Protein AF-A9EAJ4-F1 (afdb_monomer)

pLDDT: mean 83.27, std 15.9, range [26.34, 96.62]

Radius of gyration: 47.42 Å; Cα contacts (8 Å, |Δi|>4): 994; chains: 1; bounding box: 103×58×172 Å

InterPro domains:
  IPR006143 RND efflux pump, membrane fusion protein [TIGR01730] (198-390)
  IPR021782 Domain of unknown function DUF3347 [PF11827] (434-517)
  IPR045800 Heavy metal binding domain [PF19335] (43-69)
  IPR051909 Membrane Fusion Protein Cation Efflux System [PTHR30097] (15-399)
  IPR058649 CzcB-like, C-terminal circularly permuted SH3-like domain [PF25975] (328-390)
  IPR058790 CusB-like, barrel-sandwich hybrid domain [PF25919] (125-239)
  IPR058791 CusB-like, three alpha-helical bundle domain [PF25869] (157-206)
  IPR058792 CusB-like, beta-barrel domain [PF25954] (244-319)

Nearest PDB structures (foldseek):
  4kkt-assembly1_A  TM=5.966E-01  e=2.826E-16  Borreliella burgdorferi B31
  4kkt-assembly4_D  TM=5.823E-01  e=3.907E-16  Borreliella burgdorferi B31
  4kku-assembly3_C  TM=6.135E-01  e=1.427E-15  Borreliella burgdorferi B31
  4kku-assembly4_D  TM=5.803E-01  e=4.352E-16  Borreliella burgdorferi B31
  4kkt-assembly2_B  TM=5.975E-01  e=2.199E-15  Borreliella burgdorferi B31

Structure (mmCIF, N/CA/C/O backbone):
data_AF-A9EAJ4-F1
#
_entry.id   AF-A9EAJ4-F1
#
loop_
_atom_site.group_PDB
_atom_site.id
_atom_site.type_symbol
_atom_site.label_atom_id
_atom_site.label_alt_id
_atom_site.label_comp_id
_atom_site.label_asym_id
_atom_site.label_entity_id
_atom_site.label_seq_id
_atom_site.pdbx_PDB_ins_code
_atom_site.Cartn_x
_atom_site.Cartn_y
_atom_site.Cartn_z
_atom_site.occupancy
_atom_site.B_iso_or_equiv
_atom_site.auth_seq_id
_atom_site.auth_comp_id
_atom_site.auth_asym_id
_atom_site.auth_atom_id
_atom_site.pdbx_PDB_model_num
ATOM 1 N N . MET A 1 1 ? -10.648 11.991 -107.972 1.00 57.94 1 MET A N 1
ATOM 2 C CA . MET A 1 1 ? -9.346 12.699 -107.896 1.00 57.94 1 MET A CA 1
ATOM 3 C C . MET A 1 1 ? -9.206 13.709 -106.736 1.00 57.94 1 MET A C 1
ATOM 5 O O . MET A 1 1 ? -8.223 14.428 -106.715 1.00 57.94 1 MET A O 1
ATOM 9 N N . LYS A 1 2 ? -10.104 13.758 -105.727 1.00 60.78 2 LYS A N 1
ATOM 10 C CA . LYS A 1 2 ? -9.972 14.675 -104.562 1.00 60.78 2 LYS A CA 1
ATOM 11 C C . LYS A 1 2 ? -9.548 14.018 -103.230 1.00 60.78 2 LYS A C 1
ATOM 13 O O . LYS A 1 2 ? -9.149 14.735 -102.327 1.00 60.78 2 LYS A O 1
ATOM 18 N N . LYS A 1 3 ? -9.574 12.680 -103.100 1.00 64.62 3 LYS A N 1
ATOM 19 C CA . LYS A 1 3 ? -9.114 11.981 -101.876 1.00 64.62 3 LYS A CA 1
ATOM 20 C C . LYS A 1 3 ? -7.595 11.750 -101.843 1.00 64.62 3 LYS A C 1
ATOM 22 O O . LYS A 1 3 ? -6.987 11.914 -100.798 1.00 64.62 3 LYS A O 1
ATOM 27 N N . TYR A 1 4 ? -6.965 11.475 -102.988 1.00 75.19 4 TYR A N 1
ATOM 28 C CA . TYR A 1 4 ? -5.511 11.259 -103.074 1.00 75.19 4 TYR A CA 1
ATOM 29 C C . TYR A 1 4 ? -4.677 12.533 -102.855 1.00 75.19 4 TYR A C 1
ATOM 31 O O . TYR A 1 4 ? -3.568 12.450 -102.345 1.00 75.19 4 TYR A O 1
ATOM 39 N N . LEU A 1 5 ? -5.231 13.715 -103.152 1.00 76.06 5 LEU A N 1
ATOM 40 C CA . LEU A 1 5 ? -4.553 14.997 -102.929 1.00 76.06 5 LEU A CA 1
ATOM 41 C C . LEU A 1 5 ? -4.329 15.284 -101.431 1.00 76.06 5 LEU A C 1
ATOM 43 O O . LEU A 1 5 ? -3.293 15.816 -101.053 1.00 76.06 5 LEU A O 1
ATOM 47 N N . ILE A 1 6 ? -5.268 14.872 -100.571 1.00 76.31 6 ILE A N 1
ATOM 48 C CA . ILE A 1 6 ? -5.180 15.058 -99.113 1.00 76.31 6 ILE A CA 1
ATOM 49 C C . ILE A 1 6 ? -4.096 14.152 -98.511 1.00 76.31 6 ILE A C 1
ATOM 51 O O . ILE A 1 6 ? -3.328 14.598 -97.662 1.00 76.31 6 ILE A O 1
ATOM 55 N N . TYR A 1 7 ? -3.972 12.912 -98.994 1.00 78.06 7 TYR A N 1
ATOM 56 C CA . TYR A 1 7 ? -2.910 11.999 -98.555 1.00 78.06 7 TYR A CA 1
ATOM 57 C C . TYR A 1 7 ? -1.515 12.459 -99.001 1.00 78.06 7 TYR A C 1
ATOM 59 O O . TYR A 1 7 ? -0.561 12.313 -98.245 1.00 78.06 7 TYR A O 1
ATOM 67 N N . ILE A 1 8 ? -1.396 13.076 -100.181 1.00 80.44 8 ILE A N 1
ATOM 68 C CA . ILE A 1 8 ? -0.125 13.636 -100.671 1.00 80.44 8 ILE A CA 1
ATOM 69 C C . ILE A 1 8 ? 0.295 14.863 -99.847 1.00 80.44 8 ILE A C 1
ATOM 71 O O . ILE A 1 8 ? 1.472 15.005 -99.525 1.00 80.44 8 ILE A O 1
ATOM 75 N N . ILE A 1 9 ? -0.653 15.713 -99.441 1.00 81.25 9 ILE A N 1
ATOM 76 C CA . ILE A 1 9 ? -0.373 16.873 -98.578 1.00 81.25 9 ILE A CA 1
ATOM 77 C C . ILE A 1 9 ? 0.042 16.428 -97.166 1.00 81.25 9 ILE A C 1
ATOM 79 O O . ILE A 1 9 ? 0.990 16.980 -96.615 1.00 81.25 9 ILE A O 1
ATOM 83 N N . LEU A 1 10 ? -0.599 15.397 -96.601 1.00 78.62 10 LEU A N 1
ATOM 84 C CA . LEU A 1 10 ? -0.207 14.819 -95.306 1.00 78.62 10 LEU A CA 1
ATOM 85 C C . LEU A 1 10 ? 1.182 14.165 -95.349 1.00 78.62 10 LEU A C 1
ATOM 87 O O . LEU A 1 10 ? 1.953 14.299 -94.401 1.00 78.62 10 LEU A O 1
ATOM 91 N N . LEU A 1 11 ? 1.527 13.508 -96.458 1.00 79.31 11 LEU A N 1
ATOM 92 C CA . LEU A 1 11 ? 2.839 12.889 -96.650 1.00 79.31 11 LEU A CA 1
ATOM 93 C C . LEU A 1 11 ? 3.945 13.942 -96.839 1.00 79.31 11 LEU A C 1
ATOM 95 O O . LEU A 1 11 ? 5.020 13.815 -96.258 1.00 79.31 11 LEU A O 1
ATOM 99 N N . LEU A 1 12 ? 3.665 15.028 -97.567 1.00 79.44 12 LEU A N 1
ATOM 100 C CA . LEU A 1 12 ? 4.583 16.166 -97.695 1.00 79.44 12 LEU A CA 1
ATOM 101 C C . LEU A 1 12 ? 4.769 16.912 -96.366 1.00 79.44 12 LEU A C 1
ATOM 103 O O . LEU A 1 12 ? 5.897 17.260 -96.027 1.00 79.44 12 LEU A O 1
ATOM 107 N N . ALA A 1 13 ? 3.708 17.093 -95.574 1.00 77.69 13 ALA A N 1
ATOM 108 C CA . ALA A 1 13 ? 3.809 17.681 -94.238 1.00 77.69 13 ALA A CA 1
ATOM 109 C C . ALA A 1 13 ? 4.646 16.805 -93.284 1.00 77.69 13 ALA A C 1
ATOM 111 O O . ALA A 1 13 ? 5.478 17.327 -92.546 1.00 77.69 13 ALA A O 1
ATOM 112 N N . GLY A 1 14 ? 4.502 15.475 -93.355 1.00 74.81 14 GLY A N 1
ATOM 113 C CA . GLY A 1 14 ? 5.315 14.531 -92.579 1.00 74.81 14 GLY A CA 1
ATOM 114 C C . GLY A 1 14 ? 6.808 14.568 -92.930 1.00 74.81 14 GLY A C 1
ATOM 115 O O . GLY A 1 14 ? 7.648 14.522 -92.035 1.00 74.81 14 GLY A O 1
ATOM 116 N N . ILE A 1 15 ? 7.158 14.730 -94.211 1.00 75.62 15 ILE A N 1
ATOM 117 C CA . ILE A 1 15 ? 8.559 14.845 -94.661 1.00 75.62 15 ILE A CA 1
ATOM 118 C C . ILE A 1 15 ? 9.182 16.183 -94.229 1.00 75.62 15 ILE A C 1
ATOM 120 O O . ILE A 1 15 ? 10.358 16.225 -93.868 1.00 75.62 15 ILE A O 1
ATOM 124 N N . VAL A 1 16 ? 8.406 17.272 -94.228 1.00 73.88 16 VAL A N 1
ATOM 125 C CA . VAL A 1 16 ? 8.874 18.597 -93.779 1.00 73.88 16 VAL A CA 1
ATOM 126 C C . VAL A 1 16 ? 9.116 18.613 -92.265 1.00 73.88 16 VAL A C 1
ATOM 128 O O . VAL A 1 16 ? 10.136 19.133 -91.821 1.00 73.88 16 VAL A O 1
ATOM 131 N N . ILE A 1 17 ? 8.239 17.980 -91.479 1.00 68.88 17 ILE A N 1
ATOM 132 C CA . ILE A 1 17 ? 8.400 17.857 -90.020 1.00 68.88 17 ILE A CA 1
ATOM 133 C C . ILE A 1 17 ? 9.550 16.893 -89.676 1.00 68.88 17 ILE A C 1
ATOM 135 O O . ILE A 1 17 ? 10.351 17.186 -88.791 1.00 68.88 17 ILE A O 1
ATOM 139 N N . GLY A 1 18 ? 9.708 15.796 -90.426 1.00 62.38 18 GLY A N 1
ATOM 140 C CA . GLY A 1 18 ? 10.820 14.854 -90.259 1.00 62.38 18 GLY A CA 1
ATOM 141 C C . GLY A 1 18 ? 12.196 15.458 -90.569 1.00 62.38 18 GLY A C 1
ATOM 142 O O . GLY A 1 18 ? 13.162 15.162 -89.871 1.00 62.38 18 GLY A O 1
ATOM 143 N N . LYS A 1 19 ? 12.295 16.362 -91.557 1.00 61.25 19 LYS A N 1
ATOM 144 C CA . LYS A 1 19 ? 13.549 17.072 -91.873 1.00 61.25 19 LYS A CA 1
ATOM 145 C C . LYS A 1 19 ? 13.944 18.136 -90.844 1.00 61.25 19 LYS A C 1
ATOM 147 O O . LYS A 1 19 ? 15.127 18.441 -90.748 1.00 61.25 19 LYS A O 1
ATOM 152 N N . PHE A 1 20 ? 12.996 18.682 -90.081 1.00 54.62 20 PHE A N 1
ATOM 153 C CA . PHE A 1 20 ? 13.291 19.673 -89.037 1.00 54.62 20 PHE A CA 1
ATOM 154 C C . PHE A 1 20 ? 13.638 19.035 -87.679 1.00 54.62 20 PHE A C 1
ATOM 156 O O . PHE A 1 20 ? 14.274 19.682 -86.855 1.00 54.62 20 PHE A O 1
ATOM 163 N N . ALA A 1 21 ? 13.269 17.766 -87.456 1.00 52.09 21 ALA A N 1
ATOM 164 C CA . ALA A 1 21 ? 13.531 17.038 -86.209 1.00 52.09 21 ALA A CA 1
ATOM 165 C C . ALA A 1 21 ? 14.827 16.192 -86.210 1.00 52.09 21 ALA A C 1
ATOM 167 O O . ALA A 1 21 ? 15.233 15.727 -85.150 1.00 52.09 21 ALA A O 1
ATOM 168 N N . LEU A 1 22 ? 15.487 15.999 -87.363 1.00 47.53 22 LEU A N 1
ATOM 169 C CA . LEU A 1 22 ? 16.715 15.188 -87.509 1.00 47.53 22 LEU A CA 1
ATOM 170 C C . LEU A 1 22 ? 17.931 15.964 -88.068 1.00 47.53 22 LEU A C 1
ATOM 172 O O . LEU A 1 22 ? 18.829 15.382 -88.667 1.00 47.53 22 LEU A O 1
ATOM 176 N N . SER A 1 23 ? 17.989 17.284 -87.877 1.00 40.88 23 SER A N 1
ATOM 177 C CA . SER A 1 23 ? 19.142 18.107 -88.277 1.00 40.88 23 SER A CA 1
ATOM 178 C C . SER A 1 23 ? 19.932 18.558 -87.049 1.00 40.88 23 SER A C 1
ATOM 180 O O . SER A 1 23 ? 19.718 19.658 -86.540 1.00 40.88 23 SER A O 1
ATOM 182 N N . GLY A 1 24 ? 20.851 17.710 -86.589 1.00 38.75 24 GLY A N 1
ATOM 183 C CA . GLY A 1 24 ? 21.743 18.022 -85.475 1.00 38.75 24 GLY A CA 1
ATOM 184 C C . GLY A 1 24 ? 22.927 17.066 -85.318 1.00 38.75 24 GLY A C 1
ATOM 185 O O . GLY A 1 24 ? 23.320 16.811 -84.190 1.00 38.75 24 GLY A O 1
ATOM 186 N N . GLU A 1 25 ? 23.488 16.538 -86.409 1.00 35.31 25 GLU A N 1
ATOM 187 C CA . GLU A 1 25 ? 24.826 15.929 -86.400 1.00 35.31 25 GLU A CA 1
ATOM 188 C C . GLU A 1 25 ? 25.746 16.760 -87.295 1.00 35.31 25 GLU A C 1
ATOM 190 O O . GLU A 1 25 ? 25.602 16.791 -88.518 1.00 35.31 25 GLU A O 1
ATOM 195 N N . THR A 1 26 ? 26.690 17.453 -86.662 1.00 32.06 26 THR A N 1
ATOM 196 C CA . THR A 1 26 ? 27.827 18.085 -87.328 1.00 32.06 26 THR A CA 1
ATOM 197 C C . THR A 1 26 ? 29.051 17.231 -87.029 1.00 32.06 26 THR A C 1
ATOM 199 O O . THR A 1 26 ? 29.550 17.225 -85.907 1.00 32.06 26 THR A O 1
ATOM 202 N N . THR A 1 27 ? 29.553 16.518 -88.033 1.00 33.59 27 THR A N 1
ATOM 203 C CA . THR A 1 27 ? 30.935 16.029 -88.071 1.00 33.59 27 THR A CA 1
ATOM 204 C C . THR A 1 27 ? 31.889 17.223 -88.107 1.00 33.59 27 THR A C 1
ATOM 206 O O . THR A 1 27 ? 31.855 18.001 -89.061 1.00 33.59 27 THR A O 1
ATOM 209 N N . GLN A 1 28 ? 32.762 17.346 -87.106 1.00 30.44 28 GLN A N 1
ATOM 210 C CA . GLN A 1 28 ? 34.009 18.099 -87.217 1.00 30.44 28 GLN A CA 1
ATOM 211 C C . GLN A 1 28 ? 35.198 17.188 -86.914 1.00 30.44 28 GLN A C 1
ATOM 213 O O . GLN A 1 28 ? 35.229 16.475 -85.914 1.00 30.44 28 GLN A O 1
ATOM 218 N N . GLU A 1 29 ? 36.146 17.232 -87.846 1.00 27.81 29 GLU A N 1
ATOM 219 C CA . GLU A 1 29 ? 37.475 16.642 -87.803 1.00 27.81 29 GLU A CA 1
ATOM 220 C C . GLU A 1 29 ? 38.282 17.104 -86.584 1.00 27.81 29 GLU A C 1
ATOM 222 O O . GLU A 1 29 ? 38.154 18.226 -86.093 1.00 27.81 29 GLU A O 1
ATOM 227 N N . HIS A 1 30 ? 39.170 16.219 -86.140 1.00 30.27 30 HIS A N 1
ATOM 228 C CA . HIS A 1 30 ? 40.143 16.448 -85.085 1.00 30.27 30 HIS A CA 1
ATOM 229 C C . HIS A 1 30 ? 41.085 17.622 -85.406 1.00 30.27 30 HIS A C 1
ATOM 231 O O . HIS A 1 30 ? 41.897 17.542 -86.326 1.00 30.27 30 HIS A O 1
ATOM 237 N N . SER A 1 31 ? 41.071 18.661 -84.568 1.00 26.61 31 SER A N 1
ATOM 238 C CA . SER A 1 31 ? 42.211 19.564 -84.386 1.00 26.61 31 SER A CA 1
ATOM 239 C C . SER A 1 31 ? 42.681 19.489 -82.936 1.00 26.61 31 SER A C 1
ATOM 241 O O . SER A 1 31 ? 41.939 19.830 -82.016 1.00 26.61 31 SER A O 1
ATOM 243 N N . HIS A 1 32 ? 43.913 19.028 -82.731 1.00 35.12 32 HIS A N 1
ATOM 244 C CA . HIS A 1 32 ? 44.568 19.042 -81.430 1.00 35.12 32 HIS A CA 1
ATOM 245 C C . HIS A 1 32 ? 44.920 20.476 -81.031 1.00 35.12 32 HIS A C 1
ATOM 247 O O . HIS A 1 32 ? 45.858 21.049 -81.582 1.00 35.12 32 HIS A O 1
ATOM 253 N N . THR A 1 33 ? 44.249 21.003 -80.011 1.00 26.34 33 THR A N 1
ATOM 254 C CA . THR A 1 33 ? 44.811 22.087 -79.202 1.00 26.34 33 THR A CA 1
ATOM 255 C C . THR A 1 33 ? 44.382 21.881 -77.759 1.00 26.34 33 THR A C 1
ATOM 257 O O . THR A 1 33 ? 43.209 21.990 -77.414 1.00 26.34 33 THR A O 1
ATOM 260 N N . ALA A 1 34 ? 45.347 21.494 -76.932 1.00 31.78 34 ALA A N 1
ATOM 261 C CA . ALA A 1 34 ? 45.180 21.349 -75.501 1.00 31.78 34 ALA A CA 1
ATOM 262 C C . ALA A 1 34 ? 45.077 22.731 -74.849 1.00 31.78 34 ALA A C 1
ATOM 264 O O . ALA A 1 34 ? 45.957 23.556 -75.067 1.00 31.78 34 ALA A O 1
ATOM 265 N N . GLU A 1 35 ? 44.067 22.930 -74.003 1.00 27.66 35 GLU A N 1
ATOM 266 C CA . GLU A 1 35 ? 44.187 23.753 -72.799 1.00 27.66 35 GLU A CA 1
ATOM 267 C C . GLU A 1 35 ? 43.166 23.291 -71.737 1.00 27.66 35 GLU A C 1
ATOM 269 O O . GLU A 1 35 ? 41.951 23.356 -71.886 1.00 27.66 35 GLU A O 1
ATOM 274 N N . THR A 1 36 ? 43.739 22.730 -70.676 1.00 30.36 36 THR A N 1
ATOM 275 C CA . THR A 1 36 ? 43.224 22.229 -69.395 1.00 30.36 36 THR A CA 1
ATOM 276 C C . THR A 1 36 ? 42.125 23.053 -68.713 1.00 30.36 36 THR A C 1
ATOM 278 O O . THR A 1 36 ? 42.374 24.191 -68.327 1.00 30.36 36 THR A O 1
ATOM 281 N N . THR A 1 37 ? 40.983 22.422 -68.398 1.00 32.06 37 THR A N 1
ATOM 282 C CA . THR A 1 37 ? 40.409 22.265 -67.031 1.00 32.06 37 THR A CA 1
ATOM 283 C C . THR A 1 37 ? 39.091 21.471 -67.094 1.00 32.06 37 THR A C 1
ATOM 285 O O . THR A 1 37 ? 38.001 22.035 -67.087 1.00 32.06 37 THR A O 1
ATOM 288 N N . GLU A 1 38 ? 39.167 20.138 -67.159 1.00 33.38 38 GLU A N 1
ATOM 289 C CA . GLU A 1 38 ? 37.974 19.283 -67.072 1.00 33.38 38 GLU A CA 1
ATOM 290 C C . GLU A 1 38 ? 37.608 18.985 -65.613 1.00 33.38 38 GLU A C 1
ATOM 292 O O . GLU A 1 38 ? 38.383 18.404 -64.852 1.00 33.38 38 GLU A O 1
ATOM 297 N N . LYS A 1 39 ? 36.385 19.365 -65.233 1.00 38.22 39 LYS A N 1
ATOM 298 C CA . LYS A 1 39 ? 35.689 18.814 -64.069 1.00 38.22 39 LYS A CA 1
ATOM 299 C C . LYS A 1 39 ? 35.361 17.349 -64.361 1.00 38.22 39 LYS A C 1
ATOM 301 O O . LYS A 1 39 ? 34.464 17.070 -65.154 1.00 38.22 39 LYS A O 1
ATOM 306 N N . SER A 1 40 ? 36.060 16.417 -63.722 1.00 44.91 40 SER A N 1
ATOM 307 C CA . SER A 1 40 ? 35.761 14.987 -63.821 1.00 44.91 40 SER A CA 1
ATOM 308 C C . SER A 1 40 ? 34.445 14.665 -63.099 1.00 44.91 40 SER A C 1
ATOM 310 O O . SER A 1 40 ? 34.403 14.431 -61.892 1.00 44.91 40 SER A O 1
ATOM 312 N N . THR A 1 41 ? 33.337 14.681 -63.840 1.00 59.88 41 THR A N 1
ATOM 313 C CA . THR A 1 41 ? 32.032 14.247 -63.321 1.00 59.88 41 THR A CA 1
ATOM 314 C C . THR A 1 41 ? 32.021 12.721 -63.268 1.00 59.88 41 THR A C 1
ATOM 316 O O . THR A 1 41 ? 32.084 12.068 -64.302 1.00 59.88 41 THR A O 1
ATOM 319 N N . ILE A 1 42 ? 31.978 12.150 -62.064 1.00 76.38 42 ILE A N 1
ATOM 320 C CA . ILE A 1 42 ? 31.954 10.696 -61.847 1.00 76.38 42 ILE A CA 1
ATOM 321 C C . ILE A 1 42 ? 30.505 10.201 -61.944 1.00 76.38 42 ILE A C 1
ATOM 323 O O . ILE A 1 42 ? 29.612 10.774 -61.326 1.00 76.38 42 ILE A O 1
ATOM 327 N N . TRP A 1 43 ? 30.268 9.121 -62.682 1.00 83.50 43 TRP A N 1
ATOM 328 C CA . TRP A 1 43 ? 28.963 8.496 -62.903 1.00 83.50 43 TRP A CA 1
ATOM 329 C C . TRP A 1 43 ? 28.822 7.214 -62.073 1.00 83.50 43 TRP A C 1
ATOM 331 O O . TRP A 1 43 ? 29.785 6.460 -61.927 1.00 83.50 43 TRP A O 1
ATOM 341 N N . THR A 1 44 ? 27.641 6.954 -61.502 1.00 81.06 44 THR A N 1
ATOM 342 C CA . THR A 1 44 ? 27.389 5.796 -60.624 1.00 81.06 44 THR A CA 1
ATOM 343 C C . THR A 1 44 ? 26.004 5.174 -60.826 1.00 81.06 44 THR A C 1
ATOM 345 O O . THR A 1 44 ? 25.086 5.823 -61.317 1.00 81.06 44 THR A O 1
ATOM 348 N N . CYS A 1 45 ? 25.833 3.900 -60.456 1.00 78.94 45 CYS A N 1
ATOM 349 C CA . CYS A 1 45 ? 24.562 3.176 -60.573 1.00 78.94 45 CYS A CA 1
ATOM 350 C C . CYS A 1 45 ? 23.770 3.241 -59.259 1.00 78.94 45 CYS A C 1
ATOM 352 O O . CYS A 1 45 ? 24.304 2.894 -58.205 1.00 78.94 45 CYS A O 1
ATOM 354 N N . SER A 1 46 ? 22.474 3.575 -59.310 1.00 76.81 46 SER A N 1
ATOM 355 C CA . SER A 1 46 ? 21.611 3.663 -58.115 1.00 76.81 46 SER A CA 1
ATOM 356 C C . SER A 1 46 ? 21.505 2.360 -57.312 1.00 76.81 46 SER A C 1
ATOM 358 O O . SER A 1 46 ? 21.280 2.413 -56.107 1.00 76.81 46 SER A O 1
ATOM 360 N N . MET A 1 47 ? 21.673 1.197 -57.956 1.00 74.25 47 MET A N 1
ATOM 361 C CA . MET A 1 47 ? 21.671 -0.111 -57.282 1.00 74.25 47 MET A CA 1
ATOM 362 C C . MET A 1 47 ? 23.069 -0.636 -56.937 1.00 74.25 47 MET A C 1
ATOM 364 O O . MET A 1 47 ? 23.201 -1.443 -56.021 1.00 74.25 47 MET A O 1
ATOM 368 N N . HIS A 1 48 ? 24.115 -0.158 -57.616 1.00 72.81 48 HIS A N 1
ATOM 369 C CA . HIS A 1 48 ? 25.501 -0.574 -57.385 1.00 72.81 48 HIS A CA 1
ATOM 370 C C . HIS A 1 48 ? 26.413 0.656 -57.243 1.00 72.81 48 HIS A C 1
ATOM 372 O O . HIS A 1 48 ? 27.213 0.933 -58.140 1.00 72.81 48 HIS A O 1
ATOM 378 N N . PRO A 1 49 ? 26.351 1.384 -56.108 1.00 68.06 49 PRO A N 1
ATOM 379 C CA . PRO A 1 49 ? 27.089 2.642 -55.912 1.00 68.06 49 PRO A CA 1
ATOM 380 C C . PRO A 1 49 ? 28.621 2.482 -55.899 1.00 68.06 49 PRO A C 1
ATOM 382 O O . PRO A 1 49 ? 29.367 3.460 -55.875 1.00 68.06 49 PRO A O 1
ATOM 385 N N . GLN A 1 50 ? 29.099 1.235 -55.862 1.00 67.81 50 GLN A N 1
ATOM 386 C CA . GLN A 1 50 ? 30.515 0.871 -55.931 1.00 67.81 50 GLN A CA 1
ATOM 387 C C . GLN A 1 50 ? 31.091 1.026 -57.347 1.00 67.81 50 GLN A C 1
ATOM 389 O O . GLN A 1 50 ? 32.303 1.146 -57.497 1.00 67.81 50 GLN A O 1
ATOM 394 N N . ILE A 1 51 ? 30.238 1.049 -58.377 1.00 72.88 51 ILE A N 1
ATOM 395 C CA . ILE A 1 51 ? 30.648 1.309 -59.755 1.00 72.88 51 ILE A CA 1
ATOM 396 C C . ILE A 1 51 ? 30.720 2.820 -59.953 1.00 72.88 51 ILE A C 1
ATOM 398 O O . ILE A 1 51 ? 29.707 3.516 -59.854 1.00 72.88 51 ILE A O 1
ATOM 402 N N . GLN A 1 52 ? 31.932 3.308 -60.206 1.00 79.06 52 GLN A N 1
ATOM 403 C CA . GLN A 1 52 ? 32.231 4.704 -60.496 1.00 79.06 52 GLN A CA 1
ATOM 404 C C . GLN A 1 52 ? 32.997 4.763 -61.807 1.00 79.06 52 GLN A C 1
ATOM 406 O O . GLN A 1 52 ? 34.096 4.217 -61.904 1.00 79.06 52 GLN A O 1
ATOM 411 N N . GLN A 1 53 ? 32.401 5.392 -62.812 1.00 75.75 53 GLN A N 1
ATOM 412 C CA . GLN A 1 53 ? 33.020 5.562 -64.120 1.00 75.75 53 GLN A CA 1
ATOM 413 C C . GLN A 1 53 ? 33.194 7.048 -64.439 1.00 75.75 53 GLN A C 1
ATOM 415 O O . GLN A 1 53 ? 32.408 7.872 -63.971 1.00 75.75 53 GLN A O 1
ATOM 420 N N . PRO A 1 54 ? 34.242 7.415 -65.190 1.00 77.12 54 PRO A N 1
ATOM 421 C CA . PRO A 1 54 ? 34.474 8.801 -65.589 1.00 77.12 54 PRO A CA 1
ATOM 422 C C . PRO A 1 54 ? 33.504 9.280 -66.684 1.00 77.12 54 PRO A C 1
ATOM 424 O O . PRO A 1 54 ? 33.444 10.475 -66.952 1.00 77.12 54 PRO A O 1
ATOM 427 N N . GLU A 1 55 ? 32.739 8.374 -67.297 1.00 76.06 55 GLU A N 1
ATOM 428 C CA . GLU A 1 55 ? 31.834 8.643 -68.416 1.00 76.06 55 GLU A CA 1
ATOM 429 C C . GLU A 1 55 ? 30.445 8.022 -68.197 1.00 76.06 55 GLU A C 1
ATOM 431 O O . GLU A 1 55 ? 30.273 7.117 -67.377 1.00 76.06 55 GLU A O 1
ATOM 436 N N . ALA A 1 56 ? 29.445 8.542 -68.914 1.00 78.44 56 ALA A N 1
ATOM 437 C CA . ALA A 1 56 ? 28.099 7.982 -68.929 1.00 78.44 56 ALA A CA 1
ATOM 438 C C . ALA A 1 56 ? 28.092 6.641 -69.682 1.00 78.44 56 ALA A C 1
ATOM 440 O O . ALA A 1 56 ? 28.742 6.506 -70.716 1.00 78.44 56 ALA A O 1
ATOM 441 N N . GLY A 1 57 ? 27.335 5.665 -69.188 1.00 81.94 57 GLY A N 1
ATOM 442 C CA . GLY A 1 57 ? 27.247 4.334 -69.787 1.00 81.94 57 GLY A CA 1
ATOM 443 C C . GLY A 1 57 ? 26.374 3.398 -68.962 1.00 81.94 57 GLY A C 1
ATOM 444 O O . GLY A 1 57 ? 25.747 3.834 -67.999 1.00 81.94 57 GLY A O 1
ATOM 445 N N . ASP A 1 58 ? 26.350 2.116 -69.312 1.00 83.44 58 ASP A N 1
ATOM 446 C CA . ASP A 1 58 ? 25.580 1.102 -68.590 1.00 83.44 58 ASP A CA 1
ATOM 447 C C . ASP A 1 58 ? 26.361 0.515 -67.411 1.00 83.44 58 ASP A C 1
ATOM 449 O O . ASP A 1 58 ? 27.565 0.252 -67.482 1.00 83.44 58 ASP A O 1
ATOM 453 N N . CYS A 1 59 ? 25.664 0.223 -66.313 1.00 78.19 59 CYS A N 1
ATOM 454 C CA . CYS A 1 59 ? 26.256 -0.498 -65.195 1.00 78.19 59 CYS A CA 1
ATOM 455 C C . CYS A 1 59 ? 26.660 -1.926 -65.627 1.00 78.19 59 CYS A C 1
ATOM 457 O O . CYS A 1 59 ? 25.786 -2.714 -65.983 1.00 78.19 59 CYS A O 1
ATOM 459 N N . PRO A 1 60 ? 27.932 -2.344 -65.485 1.00 78.88 60 PRO A N 1
ATOM 460 C C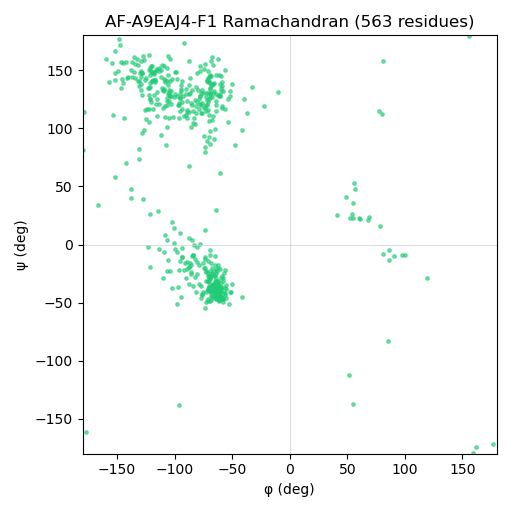A . PRO A 1 60 ? 28.395 -3.671 -65.905 1.00 78.88 60 PRO A CA 1
ATOM 461 C C . PRO A 1 60 ? 27.837 -4.827 -65.054 1.00 78.88 60 PRO A C 1
ATOM 463 O O . PRO A 1 60 ? 28.036 -5.987 -65.400 1.00 78.88 60 PRO A O 1
ATOM 466 N N . ILE A 1 61 ? 27.157 -4.529 -63.938 1.00 77.62 61 ILE A N 1
ATOM 467 C CA . ILE A 1 61 ? 26.536 -5.535 -63.062 1.00 77.62 61 ILE A CA 1
ATOM 468 C C . ILE A 1 61 ? 25.063 -5.756 -63.424 1.00 77.62 61 ILE A C 1
ATOM 470 O O . ILE A 1 61 ? 24.617 -6.898 -63.487 1.00 77.62 61 ILE A O 1
ATOM 474 N N . CYS A 1 62 ? 24.293 -4.682 -63.639 1.00 82.31 62 CYS A N 1
ATOM 475 C CA . CYS A 1 62 ? 22.839 -4.772 -63.832 1.00 82.31 62 CYS A CA 1
ATOM 476 C C . CYS A 1 62 ? 22.308 -4.186 -65.144 1.00 82.31 62 CYS A C 1
ATOM 478 O O . CYS A 1 62 ? 21.106 -4.266 -65.374 1.00 82.31 62 CYS A O 1
ATOM 480 N N . GLY A 1 63 ? 23.168 -3.611 -65.987 1.00 79.50 63 GLY A N 1
ATOM 481 C CA . GLY A 1 63 ? 22.813 -3.115 -67.319 1.00 79.50 63 GLY A CA 1
ATOM 482 C C . GLY A 1 63 ? 21.879 -1.903 -67.339 1.00 79.50 63 GLY A C 1
ATOM 483 O O . GLY A 1 63 ? 21.185 -1.710 -68.325 1.00 79.50 63 GLY A O 1
ATOM 484 N N . MET A 1 64 ? 21.801 -1.135 -66.248 1.00 81.88 64 MET A N 1
ATOM 485 C CA . MET A 1 64 ? 21.035 0.119 -66.196 1.00 81.88 64 MET A CA 1
ATOM 486 C C . MET A 1 64 ? 21.958 1.328 -66.365 1.00 81.88 64 MET A C 1
ATOM 488 O O . MET A 1 64 ? 23.082 1.288 -65.853 1.00 81.88 64 MET A O 1
ATOM 492 N N . ASP A 1 65 ? 21.442 2.406 -66.960 1.00 83.31 65 ASP A N 1
ATOM 493 C CA . ASP A 1 65 ? 22.155 3.671 -67.163 1.00 83.31 65 ASP A CA 1
ATOM 494 C C . ASP A 1 65 ? 22.785 4.204 -65.863 1.00 83.31 65 ASP A C 1
ATOM 496 O O . ASP A 1 65 ? 22.149 4.289 -64.803 1.00 83.31 65 ASP A O 1
ATOM 500 N N . LEU A 1 66 ? 24.057 4.586 -65.943 1.00 83.50 66 LEU A N 1
ATOM 501 C CA . LEU A 1 66 ? 24.755 5.310 -64.892 1.00 83.50 66 LEU A CA 1
ATOM 502 C C . LEU A 1 66 ? 24.224 6.747 -64.821 1.00 83.50 66 LEU A C 1
ATOM 504 O O . LEU A 1 66 ? 23.944 7.385 -65.834 1.00 83.50 66 LEU A O 1
ATOM 508 N N . ILE A 1 67 ? 24.125 7.279 -63.604 1.00 80.25 67 ILE A N 1
ATOM 509 C CA . ILE A 1 67 ? 23.672 8.647 -63.320 1.00 80.25 67 ILE A CA 1
ATOM 510 C C . ILE A 1 67 ? 24.826 9.485 -62.742 1.00 80.25 67 ILE A C 1
ATOM 512 O O . ILE A 1 67 ? 25.695 8.929 -62.064 1.00 80.25 67 ILE A O 1
ATOM 516 N N . PRO A 1 68 ? 24.869 10.811 -62.971 1.00 79.56 68 PRO A N 1
ATOM 517 C CA . PRO A 1 68 ? 25.966 11.646 -62.489 1.00 79.56 68 PRO A CA 1
ATOM 518 C C . PRO A 1 68 ? 25.943 11.718 -60.956 1.00 79.56 68 PRO A C 1
ATOM 520 O O . PRO A 1 68 ? 24.920 12.045 -60.347 1.00 79.56 68 PRO A O 1
ATOM 523 N N . ALA A 1 69 ? 27.069 11.409 -60.313 1.00 69.81 69 ALA A N 1
ATOM 524 C CA . ALA A 1 69 ? 27.207 11.516 -58.867 1.00 69.81 69 ALA A CA 1
ATOM 525 C C . ALA A 1 69 ? 27.289 13.000 -58.470 1.00 69.81 69 ALA A C 1
ATOM 527 O O . ALA A 1 69 ? 28.109 13.749 -58.999 1.00 69.81 69 ALA A O 1
ATOM 528 N N . GLN A 1 70 ? 26.440 13.438 -57.535 1.00 54.59 70 GLN A N 1
ATOM 529 C CA . GLN A 1 70 ? 26.473 14.813 -57.026 1.00 54.59 70 GLN A CA 1
ATOM 530 C C . GLN A 1 70 ? 27.834 15.134 -56.386 1.00 54.59 70 GLN A C 1
ATOM 532 O O . GLN A 1 70 ? 28.363 14.340 -55.601 1.00 54.59 70 GLN A O 1
ATOM 537 N N . GLU A 1 71 ? 28.379 16.313 -56.711 1.00 45.28 71 GLU A N 1
ATOM 538 C CA . GLU A 1 71 ? 29.642 16.821 -56.169 1.00 45.28 71 GLU A CA 1
ATOM 539 C C . GLU A 1 71 ? 29.613 16.802 -54.628 1.00 45.28 71 GLU A C 1
ATOM 541 O O . GLU A 1 71 ? 28.722 17.361 -53.984 1.00 45.28 71 GLU A O 1
ATOM 546 N N . ARG A 1 72 ? 30.609 16.147 -54.018 1.00 43.47 72 ARG A N 1
ATOM 547 C CA . ARG A 1 72 ? 30.839 16.163 -52.567 1.00 43.47 72 ARG A CA 1
ATOM 548 C C . ARG A 1 72 ? 31.411 17.519 -52.162 1.00 43.47 72 ARG A C 1
ATOM 550 O O . ARG A 1 72 ? 32.613 17.656 -51.965 1.00 43.47 72 ARG A O 1
ATOM 557 N N . THR A 1 73 ? 30.564 18.530 -52.043 1.00 42.97 73 THR A N 1
ATOM 558 C CA . THR A 1 73 ? 30.940 19.797 -51.414 1.00 42.97 73 THR A CA 1
ATOM 559 C C . THR A 1 73 ? 30.632 19.714 -49.917 1.00 42.97 73 THR A C 1
ATOM 561 O O . THR A 1 73 ? 29.537 19.314 -49.514 1.00 42.97 73 THR A O 1
ATOM 564 N N . THR A 1 74 ? 31.636 20.061 -49.102 1.00 46.72 74 THR A N 1
ATOM 565 C CA . THR A 1 74 ? 31.772 19.938 -47.630 1.00 46.72 74 THR A CA 1
ATOM 566 C C . THR A 1 74 ? 32.102 18.537 -47.091 1.00 46.72 74 THR A C 1
ATOM 568 O O . THR A 1 74 ? 31.322 17.592 -47.191 1.00 46.72 74 THR A O 1
ATOM 571 N N . GLU A 1 75 ? 33.296 18.413 -46.499 1.00 53.31 75 GLU A N 1
ATOM 572 C CA . GLU A 1 75 ? 33.731 17.253 -45.715 1.00 53.31 75 GLU A CA 1
ATOM 573 C C . GLU A 1 75 ? 32.876 17.152 -44.442 1.00 53.31 75 GLU A C 1
ATOM 575 O O . GLU A 1 75 ? 33.168 17.763 -43.418 1.00 53.31 75 GLU A O 1
ATOM 580 N N . LEU A 1 76 ? 31.773 16.406 -44.523 1.00 63.31 76 LEU A N 1
ATOM 581 C CA . LEU A 1 76 ? 30.992 16.007 -43.353 1.00 63.31 76 LEU A CA 1
ATOM 582 C C . LEU A 1 76 ? 31.805 15.023 -42.510 1.00 63.31 76 LEU A C 1
ATOM 584 O O . LEU A 1 76 ? 32.520 14.172 -43.049 1.00 63.31 76 LEU A O 1
ATOM 588 N N . SER A 1 77 ? 31.662 15.092 -41.186 1.00 65.88 77 SER A N 1
ATOM 589 C CA . SER A 1 77 ? 32.327 14.129 -40.310 1.00 65.88 77 SER A CA 1
ATOM 590 C C . SER A 1 77 ? 31.828 12.696 -40.574 1.00 65.88 77 SER A C 1
ATOM 592 O O . SER A 1 77 ? 30.755 12.468 -41.145 1.00 65.88 77 SER A O 1
ATOM 594 N N . SER A 1 78 ? 32.615 11.692 -40.165 1.00 67.56 78 SER A N 1
ATOM 595 C CA . SER A 1 78 ? 32.339 10.270 -40.447 1.00 67.56 78 SER A CA 1
ATOM 596 C C . SER A 1 78 ? 30.903 9.847 -40.088 1.00 67.56 78 SER A C 1
ATOM 598 O O . SER A 1 78 ? 30.288 9.075 -40.828 1.00 67.56 78 SER A O 1
ATOM 600 N N . ASN A 1 79 ? 30.335 10.430 -39.025 1.00 75.19 79 ASN A N 1
ATOM 601 C CA . ASN A 1 79 ? 29.021 10.088 -38.469 1.00 75.19 79 ASN A CA 1
ATOM 602 C C . ASN A 1 79 ? 27.884 11.046 -38.865 1.00 75.19 79 ASN A C 1
ATOM 604 O O . ASN A 1 79 ? 26.747 10.837 -38.443 1.00 75.19 79 ASN A O 1
ATOM 608 N N . GLU A 1 80 ? 28.165 12.062 -39.679 1.00 85.44 80 GLU A N 1
ATOM 609 C CA . GLU A 1 80 ? 27.167 13.009 -40.170 1.00 85.44 80 GLU A CA 1
ATOM 610 C C . GLU A 1 80 ? 26.708 12.658 -41.581 1.00 85.44 80 GLU A C 1
ATOM 612 O O . GLU A 1 80 ? 27.466 12.128 -42.409 1.00 85.44 80 GLU A O 1
ATOM 617 N N . PHE A 1 81 ? 25.449 12.981 -41.857 1.00 85.62 81 PHE A N 1
ATOM 618 C CA . PHE A 1 81 ? 24.868 12.851 -43.180 1.00 85.62 81 PHE A CA 1
ATOM 619 C C . PHE A 1 81 ? 23.869 13.960 -43.467 1.00 85.62 81 PHE A C 1
ATOM 621 O O . PHE A 1 81 ? 23.299 14.569 -42.562 1.00 85.62 81 PHE A O 1
ATOM 628 N N . ARG A 1 82 ? 23.671 14.216 -44.757 1.00 87.94 82 ARG A N 1
ATOM 629 C CA . ARG A 1 82 ? 22.827 15.296 -45.253 1.00 87.94 82 ARG A CA 1
ATOM 630 C C . ARG A 1 82 ? 21.549 14.743 -45.863 1.00 87.94 82 ARG A C 1
ATOM 632 O O . ARG A 1 82 ? 21.573 13.738 -46.577 1.00 87.94 82 ARG A O 1
ATOM 639 N N . MET A 1 83 ? 20.449 15.447 -45.624 1.00 85.62 83 MET A N 1
ATOM 640 C CA . MET A 1 83 ? 19.186 15.271 -46.339 1.00 85.62 83 MET A CA 1
ATOM 641 C C . MET A 1 83 ? 18.850 16.552 -47.102 1.00 85.62 83 MET A C 1
ATOM 643 O O . MET A 1 83 ? 19.228 17.642 -46.686 1.00 85.62 83 MET A O 1
ATOM 647 N N . THR A 1 84 ? 18.145 16.440 -48.227 1.00 86.88 84 THR A N 1
ATOM 648 C CA . THR A 1 84 ? 17.640 17.620 -48.944 1.00 86.88 84 THR A CA 1
ATOM 649 C C . THR A 1 84 ? 16.394 18.168 -48.249 1.00 86.88 84 THR A C 1
ATOM 651 O O . THR A 1 84 ? 15.650 17.420 -47.611 1.00 86.88 84 THR A O 1
ATOM 654 N N . GLU A 1 85 ? 16.117 19.465 -48.393 1.00 85.44 85 GLU A N 1
ATOM 655 C CA . GLU A 1 85 ? 14.910 20.078 -47.812 1.00 85.44 85 GLU A CA 1
ATOM 656 C C . GLU A 1 85 ? 13.620 19.430 -48.336 1.00 85.44 85 GLU A C 1
ATOM 658 O O . GLU A 1 85 ? 12.706 19.148 -47.563 1.00 85.44 85 GLU A O 1
ATOM 663 N N . ASN A 1 86 ? 13.587 19.084 -49.627 1.00 85.88 86 ASN A N 1
ATOM 664 C CA . ASN A 1 86 ? 12.476 18.343 -50.227 1.00 85.88 86 ASN A CA 1
ATOM 665 C C . ASN A 1 86 ? 12.291 16.961 -49.583 1.00 85.88 86 ASN A C 1
ATOM 667 O O . ASN A 1 86 ? 11.159 16.560 -49.315 1.00 85.88 86 ASN A O 1
ATOM 671 N N . ALA A 1 87 ? 13.381 16.240 -49.294 1.00 85.38 87 ALA A N 1
ATOM 672 C CA . ALA A 1 87 ? 13.304 14.951 -48.609 1.00 85.38 87 ALA A CA 1
ATOM 673 C C . ALA A 1 87 ? 12.786 15.105 -47.172 1.00 85.38 87 ALA A C 1
ATOM 675 O O . ALA A 1 87 ? 11.980 14.288 -46.731 1.00 85.38 87 ALA A O 1
ATOM 676 N N . MET A 1 88 ? 13.182 16.170 -46.464 1.00 88.81 88 MET A N 1
ATOM 677 C CA . MET A 1 88 ? 12.637 16.464 -45.135 1.00 88.81 88 MET A CA 1
ATOM 678 C C . MET A 1 88 ? 11.137 16.748 -45.168 1.00 88.81 88 MET A C 1
ATOM 680 O O . MET A 1 88 ? 10.398 16.218 -44.337 1.00 88.81 88 MET A O 1
ATOM 684 N N . ALA A 1 89 ? 10.690 17.556 -46.132 1.00 88.19 89 ALA A N 1
ATOM 685 C CA . ALA A 1 89 ? 9.287 17.919 -46.284 1.00 88.19 89 ALA A CA 1
ATOM 686 C C . ALA A 1 89 ? 8.418 16.703 -46.642 1.00 88.19 89 ALA A C 1
ATOM 688 O O . ALA A 1 89 ? 7.393 16.474 -46.004 1.00 88.19 89 ALA A O 1
ATOM 689 N N . LEU A 1 90 ? 8.853 15.879 -47.604 1.00 89.75 90 LEU A N 1
ATOM 690 C CA . LEU A 1 90 ? 8.141 14.656 -48.001 1.00 89.75 90 LEU A CA 1
ATOM 691 C C . LEU A 1 90 ? 8.066 13.625 -46.867 1.00 89.75 90 LEU A C 1
ATOM 693 O O . LEU A 1 90 ? 7.055 12.943 -46.721 1.00 89.75 90 LEU A O 1
ATOM 697 N N . ALA A 1 91 ? 9.116 13.530 -46.049 1.00 87.75 91 ALA A N 1
ATOM 698 C CA . ALA A 1 91 ? 9.164 12.639 -44.894 1.00 87.75 91 ALA A CA 1
ATOM 699 C C . ALA A 1 91 ? 8.492 13.215 -43.632 1.00 87.75 91 ALA A C 1
ATOM 701 O O . ALA A 1 91 ? 8.482 12.542 -42.600 1.00 87.75 91 ALA A O 1
ATOM 702 N N . ASN A 1 92 ? 7.946 14.440 -43.696 1.00 91.25 92 ASN A N 1
ATOM 703 C CA . ASN A 1 92 ? 7.358 15.169 -42.567 1.00 91.25 92 ASN A CA 1
ATOM 704 C C . ASN A 1 92 ? 8.270 15.184 -41.323 1.00 91.25 92 ASN A C 1
ATOM 706 O O . ASN A 1 92 ? 7.823 14.980 -40.189 1.00 91.25 92 ASN A O 1
ATOM 710 N N . ILE A 1 93 ? 9.574 15.376 -41.542 1.00 92.25 93 ILE A N 1
ATOM 711 C CA . ILE A 1 93 ? 10.562 15.387 -40.464 1.00 92.25 93 ILE A CA 1
ATOM 712 C C . ILE A 1 93 ? 10.391 16.674 -39.659 1.00 92.25 93 ILE A C 1
ATOM 714 O O . ILE A 1 93 ? 10.449 17.773 -40.207 1.00 92.25 93 ILE A O 1
ATOM 718 N N . GLN A 1 94 ? 10.196 16.536 -38.348 1.00 92.38 94 GLN A N 1
ATOM 719 C CA . GLN A 1 94 ? 10.101 17.666 -37.425 1.00 92.38 94 GLN A CA 1
ATOM 720 C C . GLN A 1 94 ? 11.213 17.587 -36.395 1.00 92.38 94 GLN A C 1
ATOM 722 O O . GLN A 1 94 ? 11.549 16.505 -35.906 1.00 92.38 94 GLN A O 1
ATOM 727 N N . THR A 1 95 ? 11.763 18.747 -36.061 1.00 91.50 95 THR A N 1
ATOM 728 C CA . THR A 1 95 ? 12.822 18.891 -35.072 1.00 91.50 95 THR A CA 1
ATOM 729 C C . THR A 1 95 ? 12.372 19.790 -33.929 1.00 91.50 95 THR A C 1
ATOM 731 O O . THR A 1 95 ? 11.463 20.611 -34.056 1.00 91.50 95 THR A O 1
ATOM 734 N N . THR A 1 96 ? 12.949 19.597 -32.752 1.00 90.75 96 THR A N 1
ATOM 735 C CA . THR A 1 96 ? 12.643 20.395 -31.565 1.00 90.75 96 THR A CA 1
ATOM 736 C C . THR A 1 96 ? 13.914 20.567 -30.754 1.00 90.75 96 THR A C 1
ATOM 738 O O . THR A 1 96 ? 14.687 19.623 -30.598 1.00 90.75 96 THR A O 1
ATOM 741 N N . LYS A 1 97 ? 14.135 21.771 -30.225 1.00 90.12 97 LYS A N 1
ATOM 742 C CA . LYS A 1 97 ? 15.246 22.014 -29.302 1.00 90.12 97 LYS A CA 1
ATOM 743 C C . LYS A 1 97 ? 15.038 21.242 -28.007 1.00 90.12 97 LYS A C 1
ATOM 745 O O . LYS A 1 97 ? 13.915 21.171 -27.498 1.00 90.12 97 LYS A O 1
ATOM 750 N N . VAL A 1 98 ? 16.113 20.668 -27.481 1.00 88.50 98 VAL A N 1
ATOM 751 C CA . VAL A 1 98 ? 16.091 20.008 -26.178 1.00 88.50 98 VAL A CA 1
ATOM 752 C C . VAL A 1 98 ? 15.711 21.051 -25.130 1.00 88.50 98 VAL A C 1
ATOM 754 O O . VAL A 1 98 ? 16.276 22.137 -25.069 1.00 88.50 98 VAL A O 1
ATOM 757 N N . SER A 1 99 ? 14.701 20.743 -24.323 1.00 79.25 99 SER A N 1
ATOM 758 C CA . SER A 1 99 ? 14.219 21.654 -23.291 1.00 79.25 99 SER A CA 1
ATOM 759 C C . SER A 1 99 ? 14.576 21.116 -21.917 1.00 79.25 99 SER A C 1
ATOM 761 O O . SER A 1 99 ? 14.291 19.955 -21.595 1.00 79.25 99 SER A O 1
ATOM 763 N N . GLU A 1 100 ? 15.120 21.991 -21.086 1.00 76.00 100 GLU A N 1
ATOM 764 C CA . GLU A 1 100 ? 15.175 21.783 -19.648 1.00 76.00 100 GLU A CA 1
ATOM 765 C C . GLU A 1 100 ? 13.744 21.750 -19.105 1.00 76.00 100 GLU A C 1
ATOM 767 O O . GLU A 1 100 ? 12.983 22.710 -19.220 1.00 76.00 100 GLU A O 1
ATOM 772 N N . GLY A 1 101 ? 13.350 20.590 -18.589 1.00 63.56 101 GLY A N 1
ATOM 773 C CA . GLY A 1 101 ? 12.040 20.375 -18.000 1.00 63.56 101 GLY A CA 1
ATOM 774 C C . GLY A 1 101 ? 12.187 20.216 -16.499 1.00 63.56 101 GLY A C 1
ATOM 775 O O . GLY A 1 101 ? 13.007 19.432 -16.025 1.00 63.56 101 GLY A O 1
ATOM 776 N N . THR A 1 102 ? 11.362 20.915 -15.726 1.00 57.31 102 THR A N 1
ATOM 777 C CA . THR A 1 102 ? 11.080 20.452 -14.368 1.00 57.31 102 THR A CA 1
ATOM 778 C C . THR A 1 102 ? 10.188 19.227 -14.511 1.00 57.31 102 THR A C 1
ATOM 780 O O . THR A 1 102 ? 9.118 19.320 -15.120 1.00 57.31 102 THR A O 1
ATOM 783 N N . ALA A 1 103 ? 10.636 18.075 -14.007 1.00 54.81 103 ALA A N 1
ATOM 784 C CA . ALA A 1 103 ? 9.809 16.879 -13.946 1.00 54.81 103 ALA A CA 1
ATOM 785 C C . ALA A 1 103 ? 8.503 17.238 -13.225 1.00 54.81 103 ALA A C 1
ATOM 787 O O . ALA A 1 103 ? 8.489 17.472 -12.018 1.00 54.81 103 ALA A O 1
ATOM 788 N N . SER A 1 104 ? 7.413 17.367 -13.982 1.00 54.28 104 SER A N 1
ATOM 789 C CA . SER A 1 104 ? 6.103 17.629 -13.398 1.00 54.28 104 SER A CA 1
ATOM 790 C C . SER A 1 104 ? 5.706 16.413 -12.572 1.00 54.28 104 SER A C 1
ATOM 792 O O . SER A 1 104 ? 5.849 15.283 -13.038 1.00 54.28 104 SER A O 1
ATOM 794 N N . ASN A 1 105 ? 5.257 16.684 -11.345 1.00 58.44 105 ASN A N 1
ATOM 795 C CA . ASN A 1 105 ? 4.843 15.749 -10.300 1.00 58.44 105 ASN A CA 1
ATOM 796 C C . ASN A 1 105 ? 4.441 14.373 -10.843 1.00 58.44 105 ASN A C 1
ATOM 798 O O . ASN A 1 105 ? 3.484 14.249 -11.617 1.00 58.44 105 ASN A O 1
ATOM 802 N N . THR A 1 106 ? 5.146 13.325 -10.414 1.00 65.88 106 THR A N 1
ATOM 803 C CA . THR A 1 106 ? 4.679 11.970 -10.707 1.00 65.88 106 THR A CA 1
ATOM 804 C C . THR A 1 106 ? 3.442 11.723 -9.860 1.00 65.88 106 THR A C 1
ATOM 806 O O . THR A 1 106 ? 3.454 11.875 -8.642 1.00 65.88 106 THR A O 1
ATOM 809 N N . ARG A 1 107 ? 2.330 11.391 -10.516 1.00 77.25 107 ARG A N 1
ATOM 810 C CA . ARG A 1 107 ? 1.084 11.070 -9.823 1.00 77.25 107 ARG A CA 1
ATOM 811 C C . ARG A 1 107 ? 1.047 9.587 -9.531 1.00 77.25 107 ARG A C 1
ATOM 813 O O . ARG A 1 107 ? 0.863 8.775 -10.437 1.00 77.25 107 ARG A O 1
ATOM 820 N N . LEU A 1 108 ? 1.192 9.239 -8.262 1.00 87.19 108 LEU A N 1
ATOM 821 C CA . LEU A 1 108 ? 0.996 7.882 -7.789 1.00 87.19 108 LEU A CA 1
ATOM 822 C C . LEU A 1 108 ? -0.478 7.701 -7.416 1.00 87.19 108 LEU A C 1
ATOM 824 O O . LEU A 1 108 ? -0.986 8.327 -6.488 1.00 87.19 108 LEU A O 1
ATOM 828 N N . LYS A 1 109 ? -1.175 6.844 -8.164 1.00 90.62 109 LYS A N 1
ATOM 829 C CA . LYS A 1 109 ? -2.565 6.474 -7.888 1.00 90.62 109 LYS A CA 1
ATOM 830 C C . LYS A 1 109 ? -2.602 5.212 -7.031 1.00 90.62 109 LYS A C 1
ATOM 832 O O . LYS A 1 109 ? -2.016 4.197 -7.400 1.00 90.62 109 LYS A O 1
ATOM 837 N N . LEU A 1 110 ? -3.332 5.284 -5.927 1.00 93.00 110 LEU A N 1
ATOM 838 C CA . LEU A 1 110 ? -3.600 4.192 -5.002 1.00 93.00 110 LEU A CA 1
ATOM 839 C C . LEU A 1 110 ? -5.103 3.909 -4.959 1.00 93.00 110 LEU A C 1
ATOM 841 O O . LEU A 1 110 ? -5.929 4.817 -5.079 1.00 93.00 110 LEU A O 1
ATOM 845 N N . THR A 1 111 ? -5.461 2.648 -4.765 1.00 94.25 111 THR A N 1
ATOM 846 C CA . THR A 1 111 ? -6.850 2.193 -4.634 1.00 94.25 111 THR A CA 1
ATOM 847 C C . THR A 1 111 ? -7.032 1.476 -3.312 1.00 94.25 111 THR A C 1
ATOM 849 O O . THR A 1 111 ? -6.084 0.893 -2.795 1.00 94.25 111 THR A O 1
ATOM 852 N N . GLY A 1 112 ? -8.233 1.536 -2.752 1.00 95.12 112 GLY A N 1
ATOM 853 C CA . GLY A 1 112 ? -8.495 0.932 -1.457 1.00 95.12 112 GLY A CA 1
ATOM 854 C C . GLY A 1 112 ? -9.941 1.052 -1.014 1.00 95.12 112 GLY A C 1
ATOM 855 O O . GLY A 1 112 ? -10.834 1.330 -1.821 1.00 95.12 112 GLY A O 1
ATOM 856 N N . THR A 1 113 ? -10.166 0.877 0.285 1.00 96.25 113 THR A N 1
ATOM 857 C CA . THR A 1 113 ? -11.497 0.907 0.901 1.00 96.25 113 THR A CA 1
ATOM 858 C C . THR A 1 113 ? -11.541 1.740 2.178 1.00 96.25 113 THR A C 1
ATOM 860 O O . THR A 1 113 ? -10.537 1.918 2.867 1.00 96.25 113 THR A O 1
ATOM 863 N N . ILE A 1 114 ? -12.725 2.251 2.522 1.00 95.38 114 ILE A N 1
ATOM 864 C CA . ILE A 1 114 ? -12.982 2.843 3.838 1.00 95.38 114 ILE A CA 1
ATOM 865 C C . ILE A 1 114 ? -13.126 1.733 4.881 1.00 95.38 114 ILE A C 1
ATOM 867 O O . ILE A 1 114 ? -13.930 0.819 4.723 1.00 95.38 114 ILE A O 1
ATOM 871 N N . GLU A 1 115 ? -12.415 1.866 5.990 1.00 94.56 115 GLU A N 1
ATOM 872 C CA . GLU A 1 115 ? -12.452 0.982 7.150 1.00 94.56 115 GLU A CA 1
ATOM 873 C C . GLU A 1 115 ? -12.864 1.756 8.415 1.00 94.56 115 GLU A C 1
ATOM 875 O O . GLU A 1 115 ? -12.636 2.971 8.523 1.00 94.56 115 GLU A O 1
ATOM 880 N N . PRO A 1 116 ? -13.458 1.079 9.415 1.00 93.12 116 PRO A N 1
ATOM 881 C CA . PRO A 1 116 ? -13.643 1.667 10.735 1.00 93.12 116 PRO A CA 1
ATOM 882 C C . PRO A 1 116 ? -12.290 2.061 11.341 1.00 93.12 116 PRO A C 1
ATOM 884 O O . PRO A 1 116 ? -11.312 1.324 11.242 1.00 93.12 116 PRO A O 1
ATOM 887 N N . ASN A 1 117 ? -12.227 3.212 12.013 1.00 92.19 117 ASN A N 1
ATOM 888 C CA . ASN A 1 117 ? -11.008 3.625 12.702 1.00 92.19 117 ASN A CA 1
ATOM 889 C C . ASN A 1 117 ? -10.760 2.733 13.928 1.00 92.19 117 ASN A C 1
ATOM 891 O O . ASN A 1 117 ? -11.405 2.907 14.969 1.00 92.19 117 ASN A O 1
ATOM 895 N N . GLU A 1 118 ? -9.780 1.831 13.827 1.00 89.12 118 GLU A N 1
ATOM 896 C CA . GLU A 1 118 ? -9.471 0.846 14.870 1.00 89.12 118 GLU A CA 1
ATOM 897 C C . GLU A 1 118 ? -9.105 1.483 16.212 1.00 89.12 118 GLU A C 1
ATOM 899 O O . GLU A 1 118 ? -9.417 0.921 17.259 1.00 89.12 118 GLU A O 1
ATOM 904 N N . LYS A 1 119 ? -8.537 2.699 16.211 1.00 89.38 119 LYS A N 1
ATOM 905 C CA . LYS A 1 119 ? -8.212 3.432 17.451 1.00 89.38 119 LYS A CA 1
ATOM 906 C C . LYS A 1 119 ? -9.441 3.825 18.265 1.00 89.38 119 LYS A C 1
ATOM 908 O O . LYS A 1 119 ? -9.309 4.193 19.426 1.00 89.38 119 LYS A O 1
ATOM 913 N N . THR A 1 120 ? -10.617 3.808 17.645 1.00 89.25 120 THR A N 1
ATOM 914 C CA . THR A 1 120 ? -11.888 4.149 18.292 1.00 89.25 120 THR A CA 1
ATOM 915 C C . THR A 1 120 ? -12.760 2.931 18.567 1.00 89.25 120 THR A C 1
ATOM 917 O O . THR A 1 120 ? -13.888 3.088 19.035 1.00 89.25 120 THR A O 1
ATOM 920 N N . ASN A 1 121 ? -12.262 1.728 18.269 1.00 92.25 121 ASN A N 1
ATOM 921 C CA . ASN A 1 121 ? -12.977 0.502 18.572 1.00 92.25 121 ASN A CA 1
ATOM 922 C C . ASN A 1 121 ? -13.038 0.302 20.083 1.00 92.25 121 ASN A C 1
ATOM 924 O O . ASN A 1 121 ? -12.049 0.472 20.796 1.00 92.25 121 ASN A O 1
ATOM 928 N N . ALA A 1 122 ? -14.203 -0.111 20.559 1.00 93.88 122 ALA A N 1
ATOM 929 C CA . ALA A 1 122 ? -14.396 -0.525 21.931 1.00 93.88 122 ALA A CA 1
ATOM 930 C C . ALA A 1 122 ? -15.272 -1.776 21.971 1.00 93.88 122 ALA A C 1
ATOM 932 O O . ALA A 1 122 ? -16.123 -1.991 21.108 1.00 93.88 122 ALA A O 1
ATOM 933 N N . ILE A 1 123 ? -15.058 -2.611 22.981 1.00 95.00 123 ILE A N 1
ATOM 934 C CA . ILE A 1 123 ? -15.865 -3.807 23.208 1.00 95.00 123 ILE A CA 1
ATOM 935 C C . ILE A 1 123 ? -16.758 -3.536 24.411 1.00 95.00 123 ILE A C 1
ATOM 937 O O . ILE A 1 123 ? -16.279 -3.216 25.498 1.00 95.00 123 ILE A O 1
ATOM 941 N N . GLN A 1 124 ? -18.064 -3.666 24.210 1.00 94.44 124 GLN A N 1
ATOM 942 C CA . GLN A 1 124 ? -19.021 -3.707 25.300 1.00 94.44 124 GLN A CA 1
ATOM 943 C C . GLN A 1 124 ? -18.998 -5.106 25.904 1.00 94.44 124 GLN A C 1
ATOM 945 O O . GLN A 1 124 ? -19.378 -6.068 25.239 1.00 94.44 124 GLN A O 1
ATOM 950 N N . THR A 1 125 ? -18.601 -5.215 27.167 1.00 94.19 125 THR A N 1
ATOM 951 C CA . THR A 1 125 ? -18.588 -6.483 27.901 1.00 94.19 125 THR A CA 1
ATOM 952 C C . THR A 1 125 ? -19.745 -6.583 28.891 1.00 94.19 125 THR A C 1
ATOM 954 O O . THR A 1 125 ? -20.347 -5.575 29.279 1.00 94.19 125 THR A O 1
ATOM 957 N N . ALA A 1 126 ? -20.077 -7.806 29.297 1.00 92.81 126 ALA A N 1
ATOM 958 C CA . ALA A 1 126 ? -20.942 -8.062 30.437 1.00 92.81 126 ALA A CA 1
ATOM 959 C C . ALA A 1 126 ? -20.142 -7.884 31.734 1.00 92.81 126 ALA A C 1
ATOM 961 O O . ALA A 1 126 ? -19.085 -8.485 31.907 1.00 92.81 126 ALA A O 1
ATOM 962 N N . HIS A 1 127 ? -20.641 -7.070 32.661 1.00 90.81 127 HIS A N 1
ATOM 963 C CA . HIS A 1 127 ? -20.015 -6.903 33.980 1.00 90.81 127 HIS A CA 1
ATOM 964 C C . HIS A 1 127 ? -20.431 -7.976 34.986 1.00 90.81 127 HIS A C 1
ATOM 966 O O . HIS A 1 127 ? -19.871 -8.027 36.072 1.00 90.81 127 HIS A O 1
ATOM 972 N N . VAL A 1 128 ? -21.417 -8.804 34.635 1.00 91.69 128 VAL A N 1
ATOM 973 C CA . VAL A 1 128 ? -21.907 -9.902 35.467 1.00 91.69 128 VAL A CA 1
ATOM 974 C C . VAL A 1 128 ? -22.317 -11.054 34.566 1.00 91.69 128 VAL A C 1
ATOM 976 O O . VAL A 1 128 ? -22.860 -10.821 33.482 1.00 91.69 128 VAL A O 1
ATOM 979 N N . GLY A 1 129 ? -22.055 -12.278 35.015 1.00 93.12 129 GLY A N 1
ATOM 980 C CA . GLY A 1 129 ? -22.504 -13.484 34.330 1.00 93.12 129 GLY A CA 1
ATOM 981 C C . GLY A 1 129 ? -24.017 -13.678 34.439 1.00 93.12 129 GLY A C 1
ATOM 982 O O . GLY A 1 129 ? -24.644 -13.257 35.412 1.00 93.12 129 GLY A O 1
ATOM 983 N N . GLY A 1 130 ? -24.623 -14.298 33.431 1.00 94.94 130 GLY A N 1
ATOM 984 C CA . GLY A 1 130 ? -26.057 -14.560 33.430 1.00 94.94 130 GLY A CA 1
ATOM 985 C C . GLY A 1 130 ? -26.639 -14.811 32.046 1.00 94.94 130 GLY A C 1
ATOM 986 O O . GLY A 1 130 ? -25.946 -14.796 31.034 1.00 94.94 130 GLY A O 1
ATOM 987 N N . ARG A 1 131 ? -27.948 -15.046 31.994 1.00 96.62 131 ARG A N 1
ATOM 988 C CA . ARG A 1 131 ? -28.684 -15.281 30.749 1.00 96.62 131 ARG A CA 1
ATOM 989 C C . ARG A 1 131 ? -29.312 -13.991 30.234 1.00 96.62 131 ARG A C 1
ATOM 991 O O . ARG A 1 131 ? -30.010 -13.308 30.981 1.00 96.62 131 ARG A O 1
ATOM 998 N N . ILE A 1 132 ? -29.105 -13.669 28.962 1.00 96.25 132 ILE A N 1
ATOM 999 C CA . ILE A 1 132 ? -29.755 -12.531 28.310 1.00 96.25 132 ILE A CA 1
ATOM 1000 C C . ILE A 1 132 ? -31.240 -12.845 28.123 1.00 96.25 132 ILE A C 1
ATOM 1002 O O . ILE A 1 132 ? -31.612 -13.759 27.396 1.00 96.25 132 ILE A O 1
ATOM 1006 N N . GLU A 1 133 ? -32.095 -12.078 28.789 1.00 95.56 133 GLU A N 1
ATOM 1007 C CA . GLU A 1 133 ? -33.555 -12.212 28.733 1.00 95.56 133 GLU A CA 1
ATOM 1008 C C . GLU A 1 133 ? -34.163 -11.412 27.583 1.00 95.56 133 GLU A C 1
ATOM 1010 O O . GLU A 1 133 ? -35.198 -11.788 27.042 1.00 95.56 133 GLU A O 1
ATOM 1015 N N . LYS A 1 134 ? -33.562 -10.263 27.264 1.00 96.00 134 LYS A N 1
ATOM 1016 C CA . LYS A 1 134 ? -34.016 -9.379 26.190 1.00 96.00 134 LYS A CA 1
ATOM 1017 C C . LYS A 1 134 ? -32.870 -8.512 25.703 1.00 96.00 134 LYS A C 1
ATOM 1019 O O . LYS A 1 134 ? -32.125 -7.975 26.523 1.00 96.00 134 LYS A O 1
ATOM 1024 N N . LEU A 1 135 ? -32.780 -8.308 24.401 1.00 94.81 135 LEU A N 1
ATOM 1025 C CA . LEU A 1 135 ? -31.795 -7.457 23.760 1.00 94.81 135 LEU A CA 1
ATOM 1026 C C . LEU A 1 135 ? -32.521 -6.260 23.141 1.00 94.81 135 LEU A C 1
ATOM 1028 O O . LEU A 1 135 ? -33.429 -6.417 22.332 1.00 94.81 135 LEU A O 1
ATOM 1032 N N . TYR A 1 136 ? -32.162 -5.047 23.557 1.00 94.81 136 TYR A N 1
ATOM 1033 C CA . TYR A 1 136 ? -32.742 -3.827 22.980 1.00 94.81 136 TYR A CA 1
ATOM 1034 C C . TYR A 1 136 ? -32.004 -3.371 21.727 1.00 94.81 136 TYR A C 1
ATOM 1036 O O . TYR A 1 136 ? -32.601 -2.688 20.907 1.00 94.81 136 TYR A O 1
ATOM 1044 N N . VAL A 1 137 ? -30.727 -3.740 21.609 1.00 93.44 137 VAL A N 1
ATOM 1045 C CA . VAL A 1 137 ? -29.866 -3.444 20.461 1.00 93.44 137 VAL A CA 1
ATOM 1046 C C . VAL A 1 137 ? -29.580 -4.760 19.755 1.00 93.44 137 VAL A C 1
ATOM 1048 O O . VAL A 1 137 ? -28.709 -5.515 20.185 1.00 93.44 137 VAL A O 1
ATOM 1051 N N . ASN A 1 138 ? -30.367 -5.086 18.733 1.00 91.38 138 ASN A N 1
ATOM 1052 C CA . ASN A 1 138 ? -30.377 -6.422 18.128 1.00 91.38 138 ASN A CA 1
ATOM 1053 C C . ASN A 1 138 ? -29.848 -6.466 16.686 1.00 91.38 138 ASN A C 1
ATOM 1055 O O . ASN A 1 138 ? -29.700 -7.564 16.138 1.00 91.38 138 ASN A O 1
ATOM 1059 N N . LEU A 1 139 ? -29.504 -5.315 16.102 1.00 92.12 139 LEU A N 1
ATOM 1060 C CA . LEU A 1 139 ? -28.999 -5.188 14.736 1.00 92.12 139 LEU A CA 1
ATOM 1061 C C . LEU A 1 139 ? -27.596 -4.570 14.700 1.00 92.12 139 LEU A C 1
ATOM 1063 O O . LEU A 1 139 ? -27.277 -3.617 15.413 1.00 92.12 139 LEU A O 1
ATOM 1067 N N . THR A 1 140 ? -26.748 -5.093 13.815 1.00 92.31 140 THR A N 1
ATOM 1068 C CA . THR A 1 140 ? -25.487 -4.439 13.448 1.00 92.31 140 THR A CA 1
ATOM 1069 C C . THR A 1 140 ? -25.781 -3.146 12.691 1.00 92.31 140 THR A C 1
ATOM 1071 O O . THR A 1 140 ? -26.639 -3.122 11.811 1.00 92.31 140 THR A O 1
ATOM 1074 N N . GLY A 1 141 ? -25.052 -2.078 13.004 1.00 90.75 141 GLY A N 1
ATOM 1075 C CA . GLY A 1 141 ? -25.257 -0.741 12.448 1.00 90.75 141 GLY A CA 1
ATOM 1076 C C . GLY A 1 141 ? -26.086 0.193 13.334 1.00 90.75 141 GLY A C 1
ATOM 1077 O O . GLY A 1 141 ? -26.132 1.390 13.055 1.00 90.75 141 GLY A O 1
ATOM 1078 N N . GLU A 1 142 ? -26.693 -0.304 14.416 1.00 93.06 142 GLU A N 1
ATOM 1079 C CA . GLU A 1 142 ? -27.366 0.554 15.394 1.00 93.06 142 GLU A CA 1
ATOM 1080 C C . GLU A 1 142 ? -26.376 1.414 16.190 1.00 93.06 142 GLU A C 1
ATOM 1082 O O . GLU A 1 142 ? -25.253 1.003 16.494 1.00 93.06 142 GLU A O 1
ATOM 1087 N N . GLU A 1 143 ? -26.802 2.629 16.543 1.00 92.50 143 GLU A N 1
ATOM 1088 C CA . GLU A 1 143 ? -26.038 3.528 17.406 1.00 92.50 143 GLU A CA 1
ATOM 1089 C C . GLU A 1 143 ? -26.337 3.231 18.879 1.00 92.50 143 GLU A C 1
ATOM 1091 O O . GLU A 1 143 ? -27.490 3.188 19.308 1.00 92.50 143 GLU A O 1
ATOM 1096 N N . VAL A 1 144 ? -25.274 3.085 19.663 1.00 94.38 144 VAL A N 1
ATOM 1097 C CA . VAL A 1 144 ? -25.316 2.903 21.110 1.00 94.38 144 VAL A CA 1
ATOM 1098 C C . VAL A 1 144 ? -24.656 4.099 21.774 1.00 94.38 144 VAL A C 1
ATOM 1100 O O . VAL A 1 144 ? -23.542 4.494 21.423 1.00 94.38 144 VAL A O 1
ATOM 1103 N N . ARG A 1 145 ? -25.328 4.676 22.769 1.00 94.62 145 ARG A N 1
ATOM 1104 C CA . ARG A 1 145 ? -24.781 5.753 23.601 1.00 94.62 145 ARG A CA 1
ATOM 1105 C C . ARG A 1 145 ? -24.434 5.222 24.980 1.00 94.62 145 ARG A C 1
ATOM 1107 O O . ARG A 1 145 ? -25.198 4.462 25.565 1.00 94.62 145 ARG A O 1
ATOM 1114 N N . LYS A 1 146 ? -23.320 5.674 25.546 1.00 92.81 146 LYS A N 1
ATOM 1115 C CA . LYS A 1 146 ? -22.952 5.379 26.932 1.00 92.81 146 LYS A CA 1
ATOM 1116 C C . LYS A 1 146 ? -24.109 5.733 27.874 1.00 92.81 146 LYS A C 1
ATOM 1118 O O . LYS A 1 146 ? -24.638 6.839 27.824 1.00 92.81 146 LYS A O 1
ATOM 1123 N N . GLY A 1 147 ? -24.497 4.784 28.721 1.00 91.69 147 GLY A N 1
ATOM 1124 C CA . GLY A 1 147 ? -25.651 4.882 29.617 1.00 91.69 147 GLY A CA 1
ATOM 1125 C C . GLY A 1 147 ? -26.990 4.457 29.002 1.00 91.69 147 GLY A C 1
ATOM 1126 O O . GLY A 1 147 ? -27.983 4.394 29.720 1.00 91.69 147 GLY A O 1
ATOM 1127 N N . GLN A 1 148 ? -27.049 4.125 27.710 1.00 94.00 148 GLN A N 1
ATOM 1128 C CA . GLN A 1 148 ? -28.238 3.544 27.085 1.00 94.00 148 GLN A CA 1
ATOM 1129 C C . GLN A 1 148 ? -28.448 2.113 27.573 1.00 94.00 148 GLN A C 1
ATOM 1131 O O . GLN A 1 148 ? -27.498 1.346 27.713 1.00 94.00 148 GLN A O 1
ATOM 1136 N N . ARG A 1 149 ? -29.703 1.736 27.815 1.00 93.38 149 ARG A N 1
ATOM 1137 C CA . ARG A 1 149 ? -30.074 0.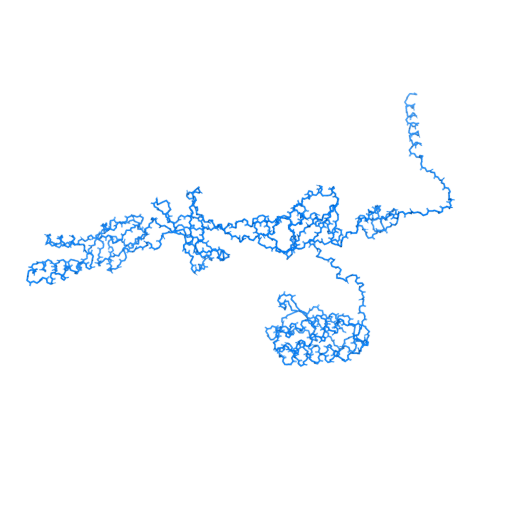357 28.135 1.00 93.38 149 ARG A CA 1
ATOM 1138 C C . ARG A 1 149 ? -29.958 -0.505 26.879 1.00 93.38 149 ARG A C 1
ATOM 1140 O O . ARG A 1 149 ? -30.651 -0.244 25.903 1.00 93.38 149 ARG A O 1
ATOM 1147 N N . ILE A 1 150 ? -29.115 -1.531 26.930 1.00 94.56 150 ILE A N 1
ATOM 1148 C CA . ILE A 1 150 ? -28.806 -2.392 25.776 1.00 94.56 150 ILE A CA 1
ATOM 1149 C C . ILE A 1 150 ? -29.370 -3.805 25.916 1.00 94.56 150 ILE A C 1
ATOM 1151 O O . ILE A 1 150 ? -29.720 -4.422 24.916 1.00 94.56 150 ILE A O 1
ATOM 1155 N N . ALA A 1 151 ? -29.521 -4.305 27.145 1.00 94.44 151 ALA A N 1
ATOM 1156 C CA . ALA A 1 151 ? -30.053 -5.641 27.396 1.00 94.44 151 ALA A CA 1
ATOM 1157 C C . ALA A 1 151 ? -30.757 -5.743 28.757 1.00 94.44 151 ALA A C 1
ATOM 1159 O O . ALA A 1 151 ? -30.627 -4.870 29.619 1.00 94.44 151 ALA A O 1
ATOM 1160 N N . LEU A 1 152 ? -31.502 -6.829 28.944 1.00 94.69 152 LEU A N 1
ATOM 1161 C CA . LEU A 1 152 ? -31.908 -7.372 30.233 1.00 94.69 152 LEU A CA 1
ATOM 1162 C C . LEU A 1 152 ? -31.177 -8.689 30.470 1.00 94.69 152 LEU A C 1
ATOM 1164 O O . LEU A 1 152 ? -31.198 -9.556 29.600 1.00 94.69 152 LEU A O 1
ATOM 1168 N N . ILE A 1 153 ? -30.608 -8.857 31.658 1.00 95.00 153 ILE A N 1
ATOM 1169 C CA . ILE A 1 153 ? -29.937 -10.088 32.078 1.00 95.00 153 ILE A CA 1
ATOM 1170 C C . ILE A 1 153 ? -30.591 -10.663 33.335 1.00 95.00 153 ILE A C 1
ATOM 1172 O O . ILE A 1 153 ? -30.946 -9.928 34.260 1.00 95.00 153 ILE A O 1
ATOM 1176 N N . TYR A 1 154 ? -30.745 -11.981 33.363 1.00 95.44 154 TYR A N 1
ATOM 1177 C CA . TYR A 1 154 ? -30.991 -12.756 34.570 1.00 95.44 154 TYR A CA 1
ATOM 1178 C C . TYR A 1 154 ? -29.653 -13.289 35.090 1.00 95.44 154 TYR A C 1
ATOM 1180 O O . TYR A 1 154 ? -29.012 -14.099 34.421 1.00 95.44 154 TYR A O 1
ATOM 1188 N N . SER A 1 155 ? -29.235 -12.836 36.272 1.00 95.19 155 SER A N 1
ATOM 1189 C CA . SER A 1 155 ? -28.019 -13.296 36.954 1.00 95.19 155 SER A CA 1
ATOM 1190 C C . SER A 1 155 ? -28.392 -13.834 38.336 1.00 95.19 155 SER A C 1
ATOM 1192 O O . SER A 1 155 ? -28.885 -13.061 39.168 1.00 95.19 155 SER A O 1
ATOM 1194 N N . PRO A 1 156 ? -28.173 -15.132 38.604 1.00 93.56 156 PRO A N 1
ATOM 1195 C CA . PRO A 1 156 ? -28.328 -15.701 39.939 1.00 93.56 156 PRO A CA 1
ATOM 1196 C C . PRO A 1 156 ? -27.490 -14.968 40.996 1.00 93.56 156 PRO A C 1
ATOM 1198 O O . PRO A 1 156 ? -27.970 -14.724 42.101 1.00 93.56 156 PRO A O 1
ATOM 1201 N N . GLU A 1 157 ? -26.277 -14.540 40.648 1.00 91.94 157 GLU A N 1
ATOM 1202 C CA . GLU A 1 157 ? -25.339 -13.851 41.539 1.00 91.94 157 GLU A CA 1
ATOM 1203 C C . GLU A 1 157 ? -25.843 -12.458 41.945 1.00 91.94 157 GLU A C 1
ATOM 1205 O O . GLU A 1 157 ? -25.672 -12.029 43.090 1.00 91.94 157 GLU A O 1
ATOM 1210 N N . LEU A 1 158 ? -26.518 -11.745 41.035 1.00 92.88 158 LEU A N 1
ATOM 1211 C CA . LEU A 1 158 ? -27.186 -10.486 41.377 1.00 92.88 158 LEU A CA 1
ATOM 1212 C C . LEU A 1 158 ? -28.402 -10.715 42.269 1.00 92.88 158 LEU A C 1
ATOM 1214 O O . LEU A 1 158 ? -28.661 -9.910 43.165 1.00 92.88 158 LEU A O 1
ATOM 1218 N N . VAL A 1 159 ? -29.158 -11.792 42.048 1.00 94.00 159 VAL A N 1
ATOM 1219 C CA . VAL A 1 159 ? -30.310 -12.158 42.888 1.00 94.00 159 VAL A CA 1
ATOM 1220 C C . VAL A 1 159 ? -29.860 -12.423 44.325 1.00 94.00 159 VAL A C 1
ATOM 1222 O O . VAL A 1 159 ? -30.414 -11.830 45.253 1.00 94.00 159 VAL A O 1
ATOM 1225 N N . THR A 1 160 ? -28.816 -13.231 44.519 1.00 94.56 160 THR A N 1
ATOM 1226 C CA . THR A 1 160 ? -28.269 -13.516 45.855 1.00 94.56 160 THR A CA 1
ATOM 1227 C C . THR A 1 160 ? -27.694 -12.261 46.510 1.00 94.56 160 THR A C 1
ATOM 1229 O O . THR A 1 160 ? -28.025 -11.958 47.656 1.00 94.56 160 THR A O 1
ATOM 1232 N N . THR A 1 161 ? -26.926 -11.457 45.772 1.00 94.00 161 THR A N 1
ATOM 1233 C CA . THR A 1 161 ? -26.291 -10.248 46.324 1.00 94.00 161 THR A CA 1
ATOM 1234 C C . THR A 1 161 ? -27.305 -9.145 46.669 1.00 94.00 161 THR A C 1
ATOM 1236 O O . THR A 1 161 ? -27.092 -8.378 47.607 1.00 94.00 161 THR A O 1
ATOM 1239 N N . GLN A 1 162 ? -28.453 -9.062 45.987 1.00 93.19 162 GLN A N 1
ATOM 1240 C CA . GLN A 1 162 ? -29.552 -8.187 46.427 1.00 93.19 162 GLN A CA 1
ATOM 1241 C C . GLN A 1 162 ? -30.121 -8.622 47.776 1.00 93.19 162 GLN A C 1
ATOM 1243 O O . GLN A 1 162 ? -30.382 -7.775 48.628 1.00 93.19 162 GLN A O 1
ATOM 1248 N N . GLN A 1 163 ? -30.312 -9.926 47.985 1.00 94.50 163 GLN A N 1
ATOM 1249 C CA . GLN A 1 163 ? -30.802 -10.443 49.260 1.00 94.50 163 GLN A CA 1
ATOM 1250 C C . GLN A 1 163 ? -29.799 -10.158 50.391 1.00 94.50 163 GLN A C 1
ATOM 1252 O O . GLN A 1 163 ? -30.204 -9.757 51.487 1.00 94.50 163 GLN A O 1
ATOM 1257 N N . GLU A 1 164 ? -28.497 -10.281 50.106 1.00 95.12 164 GLU A N 1
ATOM 1258 C CA . GLU A 1 164 ? -27.417 -9.843 51.002 1.00 95.12 164 GLU A CA 1
ATOM 1259 C C . GLU A 1 164 ? -27.537 -8.343 51.316 1.00 95.12 164 GLU A C 1
ATOM 1261 O O . GLU A 1 164 ? -27.506 -7.964 52.487 1.00 95.12 164 GLU A O 1
ATOM 1266 N N . LEU A 1 165 ? -27.750 -7.487 50.305 1.00 94.88 165 LEU A N 1
ATOM 1267 C CA . LEU A 1 165 ? -27.878 -6.036 50.495 1.00 94.88 165 LEU A CA 1
ATOM 1268 C C . LEU A 1 165 ? -29.081 -5.687 51.371 1.00 94.88 165 LEU A C 1
ATOM 1270 O O . LEU A 1 165 ? -28.954 -4.882 52.289 1.00 94.88 165 LEU A O 1
ATOM 1274 N N . LEU A 1 166 ? -30.244 -6.288 51.111 1.00 94.75 166 LEU A N 1
ATOM 1275 C CA . LEU A 1 166 ? -31.462 -6.039 51.885 1.00 94.75 166 LEU A CA 1
ATOM 1276 C C . LEU A 1 166 ? -31.322 -6.506 53.338 1.00 94.75 166 LEU A C 1
ATOM 1278 O O . LEU A 1 166 ? -31.874 -5.876 54.242 1.00 94.75 166 LEU A O 1
ATOM 1282 N N . THR A 1 167 ? -30.567 -7.579 53.571 1.00 94.44 167 THR A N 1
ATOM 1283 C CA . THR A 1 167 ? -30.246 -8.063 54.919 1.00 94.44 167 THR A CA 1
ATOM 1284 C C . THR A 1 167 ? -29.281 -7.107 55.618 1.00 94.44 167 THR A C 1
ATOM 1286 O O . THR A 1 167 ? -29.565 -6.650 56.724 1.00 94.44 167 THR A O 1
ATOM 1289 N N . ALA A 1 168 ? -28.199 -6.708 54.945 1.00 94.56 168 ALA A N 1
ATOM 1290 C CA . ALA A 1 168 ? -27.227 -5.753 55.470 1.00 94.56 168 ALA A CA 1
ATOM 1291 C C . ALA A 1 168 ? -27.845 -4.366 55.727 1.00 94.56 168 ALA A C 1
ATOM 1293 O O . ALA A 1 168 ? -27.485 -3.696 56.690 1.00 94.56 168 ALA A O 1
ATOM 1294 N N . LEU A 1 169 ? -28.831 -3.954 54.921 1.00 94.12 169 LEU A N 1
ATOM 1295 C CA . LEU A 1 169 ? -29.577 -2.708 55.101 1.00 94.12 169 LEU A CA 1
ATOM 1296 C C . LEU A 1 169 ? -30.346 -2.679 56.432 1.00 94.12 169 LEU A C 1
ATOM 1298 O O . LEU A 1 169 ? -30.435 -1.621 57.050 1.00 94.12 169 LEU A O 1
ATOM 1302 N N . ARG A 1 170 ? -30.865 -3.823 56.904 1.00 93.12 170 ARG A N 1
ATOM 1303 C CA . ARG A 1 170 ? -31.535 -3.931 58.218 1.00 93.12 170 ARG A CA 1
ATOM 1304 C C . ARG A 1 170 ? -30.559 -3.789 59.384 1.00 93.12 170 ARG A C 1
ATOM 1306 O O . ARG A 1 170 ? -30.957 -3.349 60.452 1.00 93.12 170 ARG A O 1
ATOM 1313 N N . MET A 1 171 ? -29.295 -4.141 59.165 1.00 93.06 171 MET A N 1
ATOM 1314 C CA . MET A 1 171 ? -28.217 -4.074 60.155 1.00 93.06 171 MET A CA 1
ATOM 1315 C C . MET A 1 171 ? -27.326 -2.841 59.958 1.00 93.06 171 MET A C 1
ATOM 1317 O O . MET A 1 171 ? -26.233 -2.781 60.509 1.00 93.06 171 MET A O 1
ATOM 1321 N N . LYS A 1 172 ? -27.763 -1.852 59.167 1.00 92.62 172 LYS A N 1
ATOM 1322 C CA . LYS A 1 172 ? -26.942 -0.695 58.783 1.00 92.62 172 LYS A CA 1
ATOM 1323 C C . LYS A 1 172 ? -26.449 0.118 59.983 1.00 92.62 172 LYS A C 1
ATOM 1325 O O . LYS A 1 172 ? -25.326 0.610 59.946 1.00 92.62 172 LYS A O 1
ATOM 1330 N N . GLU A 1 173 ? -27.272 0.251 61.022 1.00 92.81 173 GLU A N 1
ATOM 1331 C CA . GLU A 1 173 ? -26.917 0.976 62.251 1.00 92.81 173 GLU A CA 1
ATOM 1332 C C . GLU A 1 173 ? -25.953 0.171 63.132 1.00 92.81 173 GLU A C 1
ATOM 1334 O O . GLU A 1 173 ? -24.989 0.723 63.652 1.00 92.81 173 GLU A O 1
ATOM 1339 N N . SER A 1 174 ? -26.166 -1.143 63.252 1.00 95.06 174 SER A N 1
ATOM 1340 C CA . SER A 1 174 ? -25.347 -2.022 64.096 1.00 95.06 174 SER A CA 1
ATOM 1341 C C . SER A 1 174 ? -24.038 -2.478 63.435 1.00 95.06 174 SER A C 1
ATOM 1343 O O . SER A 1 174 ? -23.075 -2.785 64.129 1.00 95.06 174 SER A O 1
ATOM 1345 N N . GLN A 1 175 ? -23.997 -2.571 62.102 1.00 94.75 175 GLN A N 1
ATOM 1346 C CA . GLN A 1 175 ? -22.866 -3.064 61.304 1.00 94.75 175 GLN A CA 1
ATOM 1347 C C . GLN A 1 175 ? -22.701 -2.252 59.999 1.00 94.75 175 GLN A C 1
ATOM 1349 O O . GLN A 1 175 ? -22.930 -2.762 58.895 1.00 94.75 175 GLN A O 1
ATOM 1354 N N . PRO A 1 176 ? -22.267 -0.982 60.087 1.00 94.94 176 PRO A N 1
ATOM 1355 C CA . PRO A 1 176 ? -22.154 -0.098 58.925 1.00 94.94 176 PRO A CA 1
ATOM 1356 C C . PRO A 1 176 ? -21.128 -0.578 57.888 1.00 94.94 176 PRO A C 1
ATOM 1358 O O . PRO A 1 176 ? -21.323 -0.368 56.689 1.00 94.94 176 PRO A O 1
ATOM 1361 N N . GLU A 1 177 ? -20.058 -1.249 58.319 1.00 95.12 177 GLU A N 1
ATOM 1362 C CA . GLU A 1 177 ? -19.016 -1.761 57.419 1.00 95.12 177 GLU A CA 1
ATOM 1363 C C . GLU A 1 177 ? -19.509 -2.928 56.552 1.00 95.12 177 GLU A C 1
ATOM 1365 O O . GLU A 1 177 ? -19.192 -2.979 55.364 1.00 95.12 177 GLU A O 1
ATOM 1370 N N . LEU A 1 178 ? -20.373 -3.804 57.083 1.00 93.94 178 LEU A N 1
ATOM 1371 C CA . LEU A 1 178 ? -20.989 -4.884 56.303 1.00 93.94 178 LEU A CA 1
ATOM 1372 C C . LEU A 1 178 ? -21.894 -4.316 55.199 1.00 93.94 178 LEU A C 1
ATOM 1374 O O . LEU A 1 178 ? -21.801 -4.724 54.042 1.00 93.94 178 LEU A O 1
ATOM 1378 N N . TYR A 1 179 ? -22.725 -3.325 55.538 1.00 94.12 179 TYR A N 1
ATOM 1379 C CA . TYR A 1 179 ? -23.568 -2.629 54.564 1.00 94.12 179 TYR A CA 1
ATOM 1380 C C . TYR A 1 179 ? -22.736 -1.979 53.448 1.00 94.12 179 TYR A C 1
ATOM 1382 O O . TYR A 1 179 ? -23.035 -2.160 52.264 1.00 94.12 179 TYR A O 1
ATOM 1390 N N . LYS A 1 180 ? -21.656 -1.270 53.803 1.00 94.62 180 LYS A N 1
ATOM 1391 C CA . LYS A 1 180 ? -20.741 -0.677 52.816 1.00 94.62 180 LYS A CA 1
ATOM 1392 C C . LYS A 1 180 ? -20.079 -1.743 51.941 1.00 94.62 180 LYS A C 1
ATOM 1394 O O . LYS A 1 180 ? -19.998 -1.542 50.731 1.00 94.62 180 LYS A O 1
ATOM 1399 N N . ALA A 1 181 ? -19.646 -2.869 52.511 1.00 95.31 181 ALA A N 1
ATOM 1400 C CA . ALA A 1 181 ? -18.993 -3.950 51.775 1.00 95.31 181 ALA A CA 1
ATOM 1401 C C . ALA A 1 181 ? -19.911 -4.559 50.702 1.00 95.31 181 ALA A C 1
ATOM 1403 O O . ALA A 1 181 ? -19.516 -4.658 49.538 1.00 95.31 181 ALA A O 1
ATOM 1404 N N . VAL A 1 182 ? -21.162 -4.881 51.052 1.00 94.44 182 VAL A N 1
ATOM 1405 C CA . VAL A 1 182 ? -22.137 -5.425 50.089 1.00 94.44 182 VAL A CA 1
ATOM 1406 C C . VAL A 1 182 ? -22.502 -4.387 49.026 1.00 94.44 182 VAL A C 1
ATOM 1408 O O . VAL A 1 182 ? -22.577 -4.703 47.837 1.00 94.44 182 VAL A O 1
ATOM 1411 N N . ARG A 1 183 ? -22.658 -3.115 49.417 1.00 94.44 183 ARG A N 1
ATOM 1412 C CA . ARG A 1 183 ? -22.901 -2.030 48.459 1.00 94.44 183 ARG A CA 1
ATOM 1413 C C . ARG A 1 183 ? -21.739 -1.884 47.475 1.00 94.44 183 ARG A C 1
ATOM 1415 O O . ARG A 1 183 ? -21.968 -1.737 46.278 1.00 94.44 183 ARG A O 1
ATOM 1422 N N . ASN A 1 184 ? -20.500 -1.971 47.955 1.00 93.88 184 ASN A N 1
ATOM 1423 C CA . ASN A 1 184 ? -19.307 -1.921 47.113 1.00 93.88 184 ASN A CA 1
ATOM 1424 C C . ASN A 1 184 ? -19.221 -3.124 46.163 1.00 93.88 184 ASN A C 1
ATOM 1426 O O . ASN A 1 184 ? -18.874 -2.928 45.001 1.00 93.88 184 ASN A O 1
ATOM 1430 N N . LYS A 1 185 ? -19.616 -4.330 46.598 1.00 92.69 185 LYS A N 1
ATOM 1431 C CA . LYS A 1 185 ? -19.702 -5.527 45.738 1.00 92.69 185 LYS A CA 1
ATOM 1432 C C . LYS A 1 185 ? -20.588 -5.281 44.508 1.00 92.69 185 LYS A C 1
ATOM 1434 O O . LYS A 1 185 ? -20.155 -5.522 43.387 1.00 92.69 185 LYS A O 1
ATOM 1439 N N . LEU A 1 186 ? -21.771 -4.685 44.684 1.00 91.81 186 LEU A N 1
ATOM 1440 C CA . LEU A 1 186 ? -22.653 -4.321 43.561 1.00 91.81 186 LEU A CA 1
ATOM 1441 C C . LEU A 1 186 ? -22.069 -3.213 42.664 1.00 91.81 186 LEU A C 1
ATOM 1443 O O . LEU A 1 186 ? -22.250 -3.246 41.446 1.00 91.81 186 LEU A O 1
ATOM 1447 N N . LYS A 1 187 ? -21.339 -2.244 43.234 1.00 92.06 187 LYS A N 1
ATOM 1448 C CA . LYS A 1 187 ? -20.651 -1.199 42.449 1.00 92.06 187 LYS A CA 1
ATOM 1449 C C . LYS A 1 187 ? -19.521 -1.760 41.584 1.00 92.06 187 LYS A C 1
ATOM 1451 O O . LYS A 1 187 ? -19.286 -1.239 40.493 1.00 92.06 187 LYS A O 1
ATOM 1456 N N . LEU A 1 188 ? -18.821 -2.802 42.044 1.00 89.00 188 LEU A N 1
ATOM 1457 C CA . LEU A 1 188 ? -17.770 -3.468 41.262 1.00 89.00 188 LEU A CA 1
ATOM 1458 C C . LEU A 1 188 ? -18.341 -4.071 39.972 1.00 89.00 188 LEU A C 1
ATOM 1460 O O . LEU A 1 188 ? -17.764 -3.878 38.904 1.00 89.00 188 LEU A O 1
ATOM 1464 N N . TRP A 1 189 ? -19.550 -4.628 40.048 1.00 88.00 189 TRP A N 1
ATOM 1465 C CA . TRP A 1 189 ? -20.355 -5.072 38.904 1.00 88.00 189 TRP A CA 1
ATOM 1466 C C . TRP A 1 189 ? -20.995 -3.943 38.084 1.00 88.00 189 TRP A C 1
ATOM 1468 O O . TRP A 1 189 ? -21.854 -4.178 37.234 1.00 88.00 189 TRP A O 1
ATOM 1478 N N . LYS A 1 190 ? -20.560 -2.699 38.310 1.00 86.50 190 LYS A N 1
ATOM 1479 C CA . LYS A 1 190 ? -20.980 -1.494 37.585 1.00 86.50 190 LYS A CA 1
ATOM 1480 C C . LYS A 1 190 ? -22.476 -1.188 37.678 1.00 86.50 190 LYS A C 1
ATOM 1482 O O . LYS A 1 190 ? -22.986 -0.438 36.845 1.00 86.50 190 LYS A O 1
ATOM 1487 N N . LEU A 1 191 ? -23.171 -1.682 38.707 1.00 88.69 191 LEU A N 1
ATOM 1488 C CA . LEU A 1 191 ? -24.495 -1.155 39.025 1.00 88.69 191 LEU A CA 1
ATOM 1489 C C . LEU A 1 191 ? -24.347 0.315 39.426 1.00 88.69 191 LEU A C 1
ATOM 1491 O O . LEU A 1 191 ? -23.525 0.676 40.270 1.00 88.69 191 LEU A O 1
ATOM 1495 N N . SER A 1 192 ? -25.149 1.167 38.800 1.00 88.25 192 SER A N 1
ATOM 1496 C CA . SER A 1 192 ? -25.201 2.589 39.126 1.00 88.25 192 SER A CA 1
ATOM 1497 C C . SER A 1 192 ? -25.768 2.818 40.529 1.00 88.25 192 SER A C 1
ATOM 1499 O O . SER A 1 192 ? -26.564 2.027 41.037 1.00 88.25 192 SER A O 1
ATOM 1501 N N . GLU A 1 193 ? -25.407 3.944 41.149 1.00 89.88 193 GLU A N 1
ATOM 1502 C CA . GLU A 1 193 ? -25.959 4.331 42.456 1.00 89.88 193 GLU A CA 1
ATOM 1503 C C . GLU A 1 193 ? -27.489 4.387 42.442 1.00 89.88 193 GLU A C 1
ATOM 1505 O O . GLU A 1 193 ? -28.124 4.008 43.421 1.00 89.88 193 GLU A O 1
ATOM 1510 N N . SER A 1 194 ? -28.091 4.798 41.321 1.00 89.81 194 SER A N 1
ATOM 1511 C CA . SER A 1 194 ? -29.545 4.819 41.166 1.00 89.81 194 SER A CA 1
ATOM 1512 C C . SER A 1 194 ? -30.150 3.413 41.179 1.00 89.81 194 SER A C 1
ATOM 1514 O O . SER A 1 194 ? -31.166 3.212 41.838 1.00 89.81 194 SER A O 1
ATOM 1516 N N . GLN A 1 195 ? -29.520 2.427 40.530 1.00 89.56 195 GLN A N 1
ATOM 1517 C CA . GLN A 1 195 ? -29.966 1.0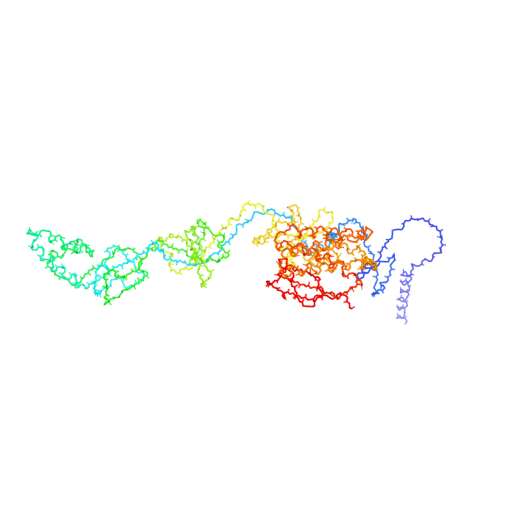28 40.581 1.00 89.56 195 GLN A CA 1
ATOM 1518 C C . GLN A 1 195 ? -29.871 0.458 41.998 1.00 89.56 195 GLN A C 1
ATOM 1520 O O . GLN A 1 195 ? -30.806 -0.185 42.469 1.00 89.56 195 GLN A O 1
ATOM 1525 N N . ILE A 1 196 ? -28.767 0.723 42.699 1.00 91.69 196 ILE A N 1
ATOM 1526 C CA . ILE A 1 196 ? -28.577 0.273 44.084 1.00 91.69 196 ILE A CA 1
ATOM 1527 C C . ILE A 1 196 ? -29.625 0.921 45.001 1.00 91.69 196 ILE A C 1
ATOM 1529 O O . ILE A 1 196 ? -30.301 0.225 45.756 1.00 91.69 196 ILE A O 1
ATOM 1533 N N . GLN A 1 197 ? -29.835 2.234 44.886 1.00 92.31 197 GLN A N 1
ATOM 1534 C CA . GLN A 1 197 ? -30.835 2.957 45.672 1.00 92.31 197 GLN A CA 1
ATOM 1535 C C . GLN A 1 197 ? -32.264 2.469 45.384 1.00 92.31 197 GLN A C 1
ATOM 1537 O O . GLN A 1 197 ? -33.099 2.417 46.289 1.00 92.31 197 GLN A O 1
ATOM 1542 N N . GLN A 1 198 ? -32.565 2.080 44.143 1.00 90.38 198 GLN A N 1
ATOM 1543 C CA . GLN A 1 198 ? -33.848 1.471 43.781 1.00 90.38 198 GLN A CA 1
ATOM 1544 C C . GLN A 1 198 ? -34.052 0.113 44.462 1.00 90.38 198 GLN A C 1
ATOM 1546 O O . GLN A 1 198 ? -35.156 -0.170 44.926 1.00 90.38 198 GLN A O 1
ATOM 1551 N N . ILE A 1 199 ? -33.007 -0.709 44.586 1.00 91.25 199 ILE A N 1
ATOM 1552 C CA . ILE A 1 199 ? -33.078 -1.979 45.326 1.00 91.25 199 ILE A CA 1
ATOM 1553 C C . ILE A 1 199 ? -33.361 -1.701 46.811 1.00 91.25 199 ILE A C 1
ATOM 1555 O O . ILE A 1 199 ? -34.280 -2.284 47.386 1.00 91.25 199 ILE A O 1
ATOM 1559 N N . GLU A 1 200 ? -32.639 -0.754 47.416 1.00 92.56 200 GLU A N 1
ATOM 1560 C CA . GLU A 1 200 ? -32.810 -0.385 48.830 1.00 92.56 200 GLU A CA 1
ATOM 1561 C C . GLU A 1 200 ? -34.202 0.186 49.141 1.00 92.56 200 GLU A C 1
ATOM 1563 O O . GLU A 1 200 ? -34.806 -0.160 50.158 1.00 92.56 200 GLU A O 1
ATOM 1568 N N . THR A 1 201 ? -34.724 1.055 48.273 1.00 93.12 201 THR A N 1
ATOM 1569 C CA . THR A 1 201 ? -36.034 1.703 48.466 1.00 93.12 201 THR A CA 1
ATOM 1570 C C . THR A 1 201 ? -37.195 0.762 48.168 1.00 93.12 201 THR A C 1
ATOM 1572 O O . THR A 1 201 ? -38.154 0.721 48.937 1.00 93.12 201 THR A O 1
ATOM 1575 N N . SER A 1 202 ? -37.109 -0.029 47.093 1.00 92.50 202 SER A N 1
ATOM 1576 C CA . SER A 1 202 ? -38.157 -0.993 46.738 1.00 92.50 202 SER A CA 1
ATOM 1577 C C . SER A 1 202 ? -38.254 -2.154 47.726 1.00 92.50 202 SER A C 1
ATOM 1579 O O . SER A 1 202 ? -39.330 -2.739 47.859 1.00 92.50 202 SER A O 1
ATOM 1581 N N . LYS A 1 203 ? -37.147 -2.495 48.408 1.00 91.31 203 LYS A N 1
ATOM 1582 C CA . LYS A 1 203 ? -37.020 -3.648 49.317 1.00 91.31 203 LYS A CA 1
ATOM 1583 C C . LYS A 1 203 ? -37.448 -4.978 48.680 1.00 91.31 203 LYS A C 1
ATOM 1585 O O . LYS A 1 203 ? -37.818 -5.913 49.390 1.00 91.31 203 LYS A O 1
ATOM 1590 N N . LYS A 1 204 ? -37.421 -5.063 47.347 1.00 89.38 204 LYS A N 1
ATOM 1591 C CA . LYS A 1 204 ? -37.822 -6.237 46.567 1.00 89.38 204 LYS A CA 1
ATOM 1592 C C . LYS A 1 204 ? -36.653 -6.705 45.716 1.00 89.38 204 LYS A C 1
ATOM 1594 O O . LYS A 1 204 ? -35.996 -5.902 45.061 1.00 89.38 204 LYS A O 1
ATOM 1599 N N . VAL A 1 205 ? -36.434 -8.015 45.704 1.00 89.19 205 VAL A N 1
ATOM 1600 C CA . VAL A 1 205 ? -35.461 -8.648 44.813 1.00 89.19 205 VAL A CA 1
ATOM 1601 C C . VAL A 1 205 ? -36.051 -8.705 43.407 1.00 89.19 205 VAL A C 1
ATOM 1603 O O . VAL A 1 205 ? -37.209 -9.085 43.225 1.00 89.19 205 VAL A O 1
ATOM 1606 N N . THR A 1 206 ? -35.263 -8.304 42.415 1.00 89.69 206 THR A N 1
ATOM 1607 C CA . THR A 1 206 ? -35.637 -8.396 41.000 1.00 89.69 206 THR A CA 1
ATOM 1608 C C . THR A 1 206 ? -34.811 -9.469 40.302 1.00 89.69 206 THR A C 1
ATOM 1610 O O . THR A 1 206 ? -33.700 -9.785 40.720 1.00 89.69 206 THR A O 1
ATOM 1613 N N . ASN A 1 207 ? -35.362 -10.040 39.231 1.00 90.12 207 ASN A N 1
ATOM 1614 C CA . ASN A 1 207 ? -34.703 -11.108 38.471 1.00 90.12 207 ASN A CA 1
ATOM 1615 C C . ASN A 1 207 ? -34.233 -10.622 37.089 1.00 90.12 207 ASN A C 1
ATOM 1617 O O . ASN A 1 207 ? -33.584 -11.362 36.365 1.00 90.12 207 ASN A O 1
ATOM 1621 N N . LYS A 1 208 ? -34.575 -9.394 36.683 1.00 91.12 208 LYS A N 1
ATOM 1622 C CA . LYS A 1 208 ? -34.243 -8.850 35.358 1.00 91.12 208 LYS A CA 1
ATOM 1623 C C . LYS A 1 208 ? -33.489 -7.539 35.519 1.00 91.12 208 LYS A C 1
ATOM 1625 O O . LYS A 1 208 ? -34.089 -6.522 35.862 1.00 91.12 208 LYS A O 1
ATOM 1630 N N . PHE A 1 209 ? -32.195 -7.563 35.227 1.00 90.19 209 PHE A N 1
ATOM 1631 C CA . PHE A 1 209 ? -31.302 -6.422 35.395 1.00 90.19 209 PHE A CA 1
ATOM 1632 C C . PHE A 1 209 ? -31.059 -5.715 34.072 1.00 90.19 209 PHE A C 1
ATOM 1634 O O . PHE A 1 209 ? -30.667 -6.370 33.107 1.00 90.19 209 PHE A O 1
ATOM 1641 N N . PRO A 1 210 ? -31.266 -4.391 33.990 1.00 92.00 210 PRO A N 1
ATOM 1642 C CA . PRO A 1 210 ? -30.855 -3.646 32.817 1.00 92.00 210 PRO A CA 1
ATOM 1643 C C . PRO A 1 210 ? -29.328 -3.570 32.763 1.00 92.00 210 PRO A C 1
ATOM 1645 O O . PRO A 1 210 ? -28.688 -3.098 33.703 1.00 92.00 210 PRO A O 1
ATOM 1648 N N . ILE A 1 211 ? -28.764 -4.005 31.638 1.00 91.38 211 ILE A N 1
ATOM 1649 C CA . ILE A 1 211 ? -27.380 -3.715 31.271 1.00 91.38 211 ILE A CA 1
ATOM 1650 C C . ILE A 1 211 ? -27.378 -2.386 30.524 1.00 91.38 211 ILE A C 1
ATOM 1652 O O . ILE A 1 211 ? -28.145 -2.194 29.574 1.00 91.38 211 ILE A O 1
ATOM 1656 N N . TYR A 1 212 ? -26.503 -1.482 30.955 1.00 92.44 212 TYR A N 1
ATOM 1657 C CA . TYR A 1 212 ? -26.267 -0.200 30.307 1.00 92.44 212 TYR A CA 1
ATOM 1658 C C . TYR A 1 212 ? -24.938 -0.213 29.556 1.00 92.44 212 TYR A C 1
ATOM 1660 O O . TYR A 1 212 ? -23.973 -0.836 29.998 1.00 92.44 212 TYR A O 1
ATOM 1668 N N . ALA A 1 213 ? -24.879 0.498 28.434 1.00 94.00 213 ALA A N 1
ATOM 1669 C CA . ALA A 1 213 ? -23.656 0.628 27.661 1.00 94.00 213 ALA A CA 1
ATOM 1670 C C . ALA A 1 213 ? -22.590 1.425 28.431 1.00 94.00 213 ALA A C 1
ATOM 1672 O O . ALA A 1 213 ? -22.846 2.531 28.910 1.00 94.00 213 ALA A O 1
ATOM 1673 N N . SER A 1 214 ? -21.373 0.894 28.517 1.00 91.50 214 SER A N 1
ATOM 1674 C CA . SER A 1 214 ? -20.198 1.576 29.069 1.00 91.50 214 SER A CA 1
ATOM 1675 C C . SER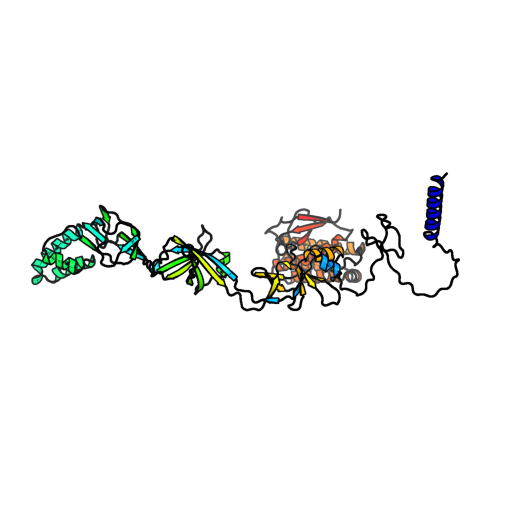 A 1 214 ? -19.468 2.422 28.018 1.00 91.50 214 SER A C 1
ATOM 1677 O O . SER A 1 214 ? -18.692 3.317 28.370 1.00 91.50 214 SER A O 1
ATOM 1679 N N . VAL A 1 215 ? -19.767 2.178 26.740 1.00 92.94 215 VAL A N 1
ATOM 1680 C CA . VAL A 1 215 ? -19.141 2.776 25.557 1.00 92.94 215 VAL A CA 1
ATOM 1681 C C . VAL A 1 215 ? -20.195 3.383 24.624 1.00 92.94 215 VAL A C 1
ATOM 1683 O O . VAL A 1 215 ? -21.371 3.030 24.690 1.00 92.94 215 VAL A O 1
ATOM 1686 N N . SER A 1 216 ? -19.770 4.311 23.765 1.00 93.06 216 SER A N 1
ATOM 1687 C CA . SER A 1 216 ? -20.609 4.904 22.716 1.00 93.06 216 SER A CA 1
ATOM 1688 C C . SER A 1 216 ? -20.035 4.570 21.343 1.00 93.06 216 SER A C 1
ATOM 1690 O O . SER A 1 216 ? -18.818 4.622 21.166 1.00 93.06 216 SER A O 1
ATOM 1692 N N . GLY A 1 217 ? -20.888 4.299 20.362 1.00 93.00 217 GLY A N 1
ATOM 1693 C CA . GLY A 1 217 ? -20.475 4.039 18.986 1.00 93.00 217 GLY A CA 1
ATOM 1694 C C . GLY A 1 217 ? -21.557 3.335 18.179 1.00 93.00 217 GLY A C 1
ATOM 1695 O O . GLY A 1 217 ? -22.670 3.135 18.653 1.00 93.00 217 GLY A O 1
ATOM 1696 N N . VAL A 1 218 ? -21.220 2.956 16.954 1.00 93.75 218 VAL A N 1
ATOM 1697 C CA . VAL A 1 218 ? -22.073 2.128 16.097 1.00 93.75 218 VAL A CA 1
ATOM 1698 C C . VAL A 1 218 ? -21.672 0.669 16.264 1.00 93.75 218 VAL A C 1
ATOM 1700 O O . VAL A 1 218 ? -20.477 0.369 16.247 1.00 93.75 218 VAL A O 1
ATOM 1703 N N . VAL A 1 219 ? -22.645 -0.229 16.425 1.00 94.94 219 VAL A N 1
ATOM 1704 C CA . VAL A 1 219 ? -22.404 -1.674 16.553 1.00 94.94 219 VAL A CA 1
ATOM 1705 C C . VAL A 1 219 ? -21.859 -2.214 15.236 1.00 94.94 219 VAL A C 1
ATOM 1707 O O . VAL A 1 219 ? -22.579 -2.281 14.243 1.00 94.94 219 VAL A O 1
ATOM 1710 N N . THR A 1 220 ? -20.587 -2.600 15.219 1.00 92.19 220 THR A N 1
ATOM 1711 C CA . THR A 1 220 ? -19.938 -3.215 14.053 1.00 92.19 220 THR A CA 1
ATOM 1712 C C . THR A 1 220 ? -20.057 -4.729 14.068 1.00 92.19 220 THR A C 1
ATOM 1714 O O . THR A 1 220 ? -20.123 -5.342 13.009 1.00 92.19 220 THR A O 1
ATOM 1717 N N . GLU A 1 221 ? -20.144 -5.327 15.254 1.00 94.25 221 GLU A N 1
ATOM 1718 C CA . GLU A 1 221 ? -20.267 -6.771 15.423 1.00 94.25 221 GLU A CA 1
ATOM 1719 C C . GLU A 1 221 ? -21.121 -7.083 16.653 1.00 94.25 221 GLU A C 1
ATOM 1721 O O . GLU A 1 221 ? -20.943 -6.478 17.717 1.00 94.25 221 GLU A O 1
ATOM 1726 N N . LYS A 1 222 ? -22.051 -8.029 16.507 1.00 94.56 222 LYS A N 1
ATOM 1727 C CA . LYS A 1 222 ? -22.902 -8.527 17.589 1.00 94.56 222 LYS A CA 1
ATOM 1728 C C . LYS A 1 222 ? -22.451 -9.941 17.950 1.00 94.56 222 LYS A C 1
ATOM 1730 O O . LYS A 1 222 ? -22.499 -10.825 17.105 1.00 94.56 222 LYS A O 1
ATOM 1735 N N . MET A 1 223 ? -22.028 -10.135 19.198 1.00 95.31 223 MET A N 1
ATOM 1736 C CA . MET A 1 223 ? -21.497 -11.407 19.716 1.00 95.31 223 MET A CA 1
ATOM 1737 C C . MET A 1 223 ? -22.464 -12.097 20.689 1.00 95.31 223 MET A C 1
ATOM 1739 O O . MET A 1 223 ? -22.102 -13.072 21.341 1.00 95.31 223 MET A O 1
ATOM 1743 N N . VAL A 1 224 ? -23.688 -11.580 20.819 1.00 95.12 224 VAL A N 1
ATOM 1744 C CA . VAL A 1 224 ? -24.692 -12.081 21.757 1.00 95.12 224 VAL A CA 1
ATOM 1745 C C . VAL A 1 224 ? -26.088 -12.050 21.143 1.00 95.12 224 VAL A C 1
ATOM 1747 O O . VAL A 1 224 ? -26.444 -11.111 20.432 1.00 95.12 224 VAL A O 1
ATOM 1750 N N . GLU A 1 225 ? -26.887 -13.059 21.467 1.00 95.44 225 GLU A N 1
ATOM 1751 C CA . GLU A 1 225 ? -28.306 -13.155 21.127 1.00 95.44 225 GLU A CA 1
ATOM 1752 C C . GLU A 1 225 ? -29.179 -13.318 22.377 1.00 95.44 225 GLU A C 1
ATOM 1754 O O . GLU A 1 225 ? -28.714 -13.674 23.467 1.00 95.44 225 GLU A O 1
ATOM 1759 N N . GLU A 1 226 ? -30.479 -13.067 22.224 1.00 95.00 226 GLU A N 1
ATOM 1760 C CA . GLU A 1 226 ? -31.453 -13.362 23.275 1.00 95.00 226 GLU A CA 1
ATOM 1761 C C . GLU A 1 226 ? -31.427 -14.855 23.639 1.00 95.00 226 GLU A C 1
ATOM 1763 O O . GLU A 1 226 ? -31.351 -15.732 22.782 1.00 95.00 226 GLU A O 1
ATOM 1768 N N . GLY A 1 227 ? -31.461 -15.153 24.937 1.00 94.38 227 GLY A N 1
ATOM 1769 C CA . GLY A 1 227 ? -31.349 -16.509 25.468 1.00 94.38 227 GLY A CA 1
ATOM 1770 C C . GLY A 1 227 ? -29.916 -17.002 25.690 1.00 94.38 227 GLY A C 1
ATOM 1771 O O . GLY A 1 227 ? -29.744 -17.991 26.403 1.00 94.38 227 GLY A O 1
ATOM 1772 N N . ASN A 1 228 ? -28.887 -16.327 25.162 1.00 94.88 228 ASN A N 1
ATOM 1773 C CA . ASN A 1 228 ? -27.496 -16.703 25.428 1.00 94.88 228 ASN A CA 1
ATOM 1774 C C . ASN A 1 228 ? -27.132 -16.541 26.907 1.00 94.88 228 ASN A C 1
ATOM 1776 O O . ASN A 1 228 ? -27.579 -15.610 27.580 1.00 94.88 228 ASN A O 1
ATOM 1780 N N . HIS A 1 229 ? -26.274 -17.434 27.395 1.00 95.69 229 HIS A N 1
ATOM 1781 C CA . HIS A 1 229 ? -25.612 -17.280 28.682 1.00 95.69 229 HIS A CA 1
ATOM 1782 C C . HIS A 1 229 ? -24.249 -16.621 28.466 1.00 95.69 229 HIS A C 1
ATOM 1784 O O . HIS A 1 229 ? -23.430 -17.129 27.703 1.00 95.69 229 HIS A O 1
ATOM 1790 N N . VAL A 1 230 ? -24.020 -15.482 29.114 1.00 95.12 230 VAL A N 1
ATOM 1791 C CA . VAL A 1 230 ? -22.777 -14.715 29.028 1.00 95.12 230 VAL A CA 1
ATOM 1792 C C . VAL A 1 230 ? -22.013 -14.826 30.337 1.00 95.12 230 VAL A C 1
ATOM 1794 O O . VAL A 1 230 ? -22.601 -14.835 31.416 1.00 95.12 230 VAL A O 1
ATOM 1797 N N . MET A 1 231 ? -20.692 -14.908 30.235 1.00 94.75 231 MET A N 1
ATOM 1798 C CA . MET A 1 231 ? -19.794 -14.874 31.388 1.00 94.75 231 MET A CA 1
ATOM 1799 C C . MET A 1 231 ? -19.444 -13.426 31.745 1.00 94.75 231 MET A C 1
ATOM 1801 O O . MET A 1 231 ? -19.521 -12.533 30.898 1.00 94.75 231 MET A O 1
ATOM 1805 N N . GLU A 1 232 ? -19.025 -13.188 32.988 1.00 92.00 232 GLU A N 1
ATOM 1806 C CA . GLU A 1 232 ? -18.423 -11.907 33.365 1.00 92.00 232 GLU A CA 1
ATOM 1807 C C . GLU A 1 232 ? -17.181 -11.637 32.497 1.00 92.00 232 GLU A C 1
ATOM 1809 O O . GLU A 1 232 ? -16.351 -12.517 32.278 1.00 92.00 232 GLU A O 1
ATOM 1814 N N . GLY A 1 233 ? -17.087 -10.432 31.936 1.00 91.38 233 GLY A N 1
ATOM 1815 C CA . GLY A 1 233 ? -16.073 -10.063 30.946 1.00 91.38 233 GLY A CA 1
ATOM 1816 C C . GLY A 1 233 ? -16.384 -10.511 29.513 1.00 91.38 233 GLY A C 1
ATOM 1817 O O . GLY A 1 233 ? -15.703 -10.069 28.590 1.00 91.38 233 GLY A O 1
ATOM 1818 N N . GLY A 1 234 ? -17.427 -11.320 29.299 1.00 93.94 234 GLY A N 1
ATOM 1819 C CA . GLY A 1 234 ? -17.853 -11.766 27.973 1.00 93.94 234 GLY A CA 1
ATOM 1820 C C . GLY A 1 234 ? -18.237 -10.596 27.067 1.00 93.94 234 GLY A C 1
ATOM 1821 O O . GLY A 1 234 ? -18.883 -9.641 27.506 1.00 93.94 234 GLY A O 1
ATOM 1822 N N . ALA A 1 235 ? -17.831 -10.653 25.801 1.00 94.56 235 ALA A N 1
ATOM 1823 C CA . ALA A 1 235 ? -18.099 -9.603 24.827 1.00 94.56 235 ALA A CA 1
ATOM 1824 C C . ALA A 1 235 ? -19.545 -9.684 24.310 1.00 94.56 235 ALA A C 1
ATOM 1826 O O . ALA A 1 235 ? -19.996 -10.731 23.860 1.00 94.56 235 ALA A O 1
ATOM 1827 N N . LEU A 1 236 ? -20.267 -8.566 24.372 1.00 94.44 236 LEU A N 1
ATOM 1828 C CA . LEU A 1 236 ? -21.643 -8.440 23.884 1.00 94.44 236 LEU A CA 1
ATOM 1829 C C . LEU A 1 236 ? -21.659 -7.820 22.486 1.00 94.44 236 LEU A C 1
ATOM 1831 O O . LEU A 1 236 ? -22.238 -8.364 21.547 1.00 94.44 236 LEU A O 1
ATOM 1835 N N . PHE A 1 237 ? -20.974 -6.684 22.345 1.00 95.38 237 PHE A N 1
ATOM 1836 C CA . PHE A 1 237 ? -20.928 -5.917 21.106 1.00 95.38 237 PHE A CA 1
ATOM 1837 C C . PHE A 1 237 ? -19.531 -5.366 20.870 1.00 95.38 237 PHE A C 1
ATOM 1839 O O . PHE A 1 237 ? -18.860 -4.921 21.804 1.00 95.38 237 PHE A O 1
ATOM 1846 N N . LYS A 1 238 ? -19.129 -5.314 19.606 1.00 95.12 238 LYS A N 1
ATOM 1847 C CA . LYS A 1 238 ? -18.038 -4.462 19.148 1.00 95.12 238 LYS A CA 1
ATOM 1848 C C . LYS A 1 238 ? -18.654 -3.174 18.632 1.00 95.12 238 LYS A C 1
ATOM 1850 O O . LYS A 1 238 ? -19.558 -3.209 17.797 1.00 95.12 238 LYS A O 1
ATOM 1855 N N . VAL A 1 239 ? -18.192 -2.042 19.146 1.00 94.69 239 VAL A N 1
ATOM 1856 C CA . VAL A 1 239 ? -18.644 -0.721 18.712 1.00 94.69 239 VAL A CA 1
ATOM 1857 C C . VAL A 1 239 ? -17.478 0.084 18.163 1.00 94.69 239 VAL A C 1
ATOM 1859 O O . VAL A 1 239 ? -16.346 -0.036 18.635 1.00 94.69 239 VAL A O 1
ATOM 1862 N N . SER A 1 240 ? -17.761 0.930 17.180 1.00 94.06 240 SER A N 1
ATOM 1863 C CA . SER A 1 240 ? -16.772 1.813 16.561 1.00 94.06 240 SER A CA 1
ATOM 1864 C C . SER A 1 240 ? -17.331 3.224 16.421 1.00 94.06 240 SER A C 1
ATOM 1866 O O . SER A 1 240 ? -18.513 3.413 16.120 1.00 94.06 240 SER A O 1
ATOM 1868 N N . ASN A 1 241 ? -16.489 4.240 16.610 1.00 92.25 241 ASN A N 1
ATOM 1869 C CA . ASN A 1 241 ? -16.884 5.622 16.363 1.00 92.25 241 ASN A CA 1
ATOM 1870 C C . ASN A 1 241 ? -16.677 5.978 14.883 1.00 92.25 241 ASN A C 1
ATOM 1872 O O . ASN A 1 241 ? -15.566 6.288 14.456 1.00 92.25 241 ASN A O 1
ATOM 1876 N N . LEU A 1 242 ? -17.765 5.982 14.111 1.00 91.44 242 LEU A N 1
ATOM 1877 C CA . LEU A 1 242 ? -17.729 6.252 12.669 1.00 91.44 242 LEU A CA 1
ATOM 1878 C C . LEU A 1 242 ? -17.589 7.740 12.302 1.00 91.44 242 LEU A C 1
ATOM 1880 O O . LEU A 1 242 ? -17.505 8.052 11.115 1.00 91.44 242 LEU A O 1
ATOM 1884 N N . ASN A 1 243 ? -17.502 8.654 13.279 1.00 92.50 243 ASN A N 1
ATOM 1885 C CA . ASN A 1 243 ? -17.198 10.070 13.018 1.00 92.50 243 ASN A CA 1
ATOM 1886 C C . ASN A 1 243 ? -15.757 10.269 12.521 1.00 92.50 243 ASN A C 1
ATOM 1888 O O . ASN A 1 243 ? -15.413 11.325 11.987 1.00 92.50 243 ASN A O 1
ATOM 1892 N N . THR A 1 244 ? -14.906 9.260 12.701 1.00 93.38 244 THR A N 1
ATOM 1893 C CA . THR A 1 244 ? -13.589 9.166 12.075 1.00 93.38 244 THR A CA 1
ATOM 1894 C C . THR A 1 244 ? -13.458 7.803 11.425 1.00 93.38 244 THR A C 1
ATOM 1896 O O . THR A 1 244 ? -13.744 6.792 12.062 1.00 93.38 244 THR A O 1
ATOM 1899 N N . VAL A 1 245 ? -12.999 7.766 10.184 1.00 94.69 245 VAL A N 1
ATOM 1900 C CA . VAL A 1 245 ? -12.784 6.520 9.439 1.00 94.69 245 VAL A CA 1
ATOM 1901 C C . VAL A 1 245 ? -11.372 6.501 8.882 1.00 94.69 245 VAL A C 1
ATOM 1903 O O . VAL A 1 245 ? -10.705 7.538 8.823 1.00 94.69 245 VAL A O 1
ATOM 1906 N N . TRP A 1 246 ? -10.899 5.326 8.498 1.00 95.88 246 TRP A N 1
ATOM 1907 C CA . TRP A 1 246 ? -9.640 5.186 7.784 1.00 95.88 246 TRP A CA 1
ATOM 1908 C C . TRP A 1 246 ? -9.918 4.902 6.317 1.00 95.88 246 TRP A C 1
ATOM 1910 O O . TRP A 1 246 ? -10.742 4.059 6.000 1.00 95.88 246 TRP A O 1
ATOM 1920 N N . ALA A 1 247 ? -9.242 5.607 5.418 1.00 96.38 247 ALA A N 1
ATOM 1921 C CA . ALA A 1 247 ? -9.072 5.140 4.052 1.00 96.38 247 ALA A CA 1
ATOM 1922 C C . ALA A 1 247 ? -7.827 4.249 4.031 1.00 96.38 247 ALA A C 1
ATOM 1924 O O . ALA A 1 247 ? -6.728 4.721 4.330 1.00 96.38 247 ALA A O 1
ATOM 1925 N N . SER A 1 248 ? -8.029 2.965 3.760 1.00 96.31 248 SER A N 1
ATOM 1926 C CA . SER A 1 248 ? -6.998 1.933 3.708 1.00 96.31 248 SER A CA 1
ATOM 1927 C C . SER A 1 248 ? -6.684 1.662 2.244 1.00 96.31 248 SER A C 1
ATOM 1929 O O . SER A 1 248 ? -7.547 1.180 1.513 1.00 96.31 248 SER A O 1
ATOM 1931 N N . PHE A 1 249 ? -5.497 2.065 1.797 1.00 95.81 249 PHE A N 1
ATOM 1932 C CA . PHE A 1 249 ? -5.036 1.906 0.422 1.00 95.81 249 PHE A CA 1
ATOM 1933 C C . PHE A 1 249 ? -4.067 0.742 0.295 1.00 95.81 249 PHE A C 1
ATOM 1935 O O . PHE A 1 249 ? -3.189 0.566 1.136 1.00 95.81 249 PHE A O 1
ATOM 1942 N N . ASP A 1 250 ? -4.173 0.021 -0.809 1.00 94.50 250 ASP A N 1
ATOM 1943 C CA . ASP A 1 250 ? -3.251 -1.039 -1.176 1.00 94.50 250 ASP A CA 1
ATOM 1944 C C . ASP A 1 250 ? -2.100 -0.470 -2.011 1.00 94.50 250 ASP A C 1
ATOM 1946 O O . ASP A 1 250 ? -2.293 -0.039 -3.150 1.00 94.50 250 ASP A O 1
ATOM 1950 N N . ALA A 1 251 ? -0.893 -0.464 -1.443 1.00 93.44 251 ALA A N 1
ATOM 1951 C CA . ALA A 1 251 ? 0.325 -0.080 -2.147 1.00 93.44 251 ALA A CA 1
ATOM 1952 C C . ALA A 1 251 ? 1.151 -1.317 -2.515 1.00 93.44 251 ALA A C 1
ATOM 1954 O O . ALA A 1 251 ? 1.482 -2.131 -1.652 1.00 93.44 251 ALA A O 1
ATOM 1955 N N . TYR A 1 252 ? 1.525 -1.454 -3.786 1.00 91.44 252 TYR A N 1
ATOM 1956 C CA . TYR A 1 252 ? 2.405 -2.533 -4.234 1.00 91.44 252 TYR A CA 1
ATOM 1957 C C . TYR A 1 252 ? 3.851 -2.293 -3.792 1.00 91.44 252 TYR A C 1
ATOM 1959 O O . TYR A 1 252 ? 4.297 -1.156 -3.645 1.00 91.44 252 TYR A O 1
ATOM 1967 N N . GLU A 1 253 ? 4.624 -3.370 -3.682 1.00 84.44 253 GLU A N 1
ATOM 1968 C CA . GLU A 1 253 ? 6.021 -3.346 -3.223 1.00 84.44 253 GLU A CA 1
ATOM 1969 C C . GLU A 1 253 ? 6.900 -2.320 -3.968 1.00 84.44 253 GLU A C 1
ATOM 1971 O O . GLU A 1 253 ? 7.651 -1.567 -3.351 1.00 84.44 253 GLU A O 1
ATOM 1976 N N . LYS A 1 254 ? 6.735 -2.192 -5.293 1.00 84.50 254 LYS A N 1
ATOM 1977 C CA . LYS A 1 254 ? 7.482 -1.222 -6.121 1.00 84.50 254 LYS A CA 1
ATOM 1978 C C . LYS A 1 254 ? 7.170 0.246 -5.802 1.00 84.50 254 LYS A C 1
ATOM 1980 O O . LYS A 1 254 ? 7.971 1.116 -6.124 1.00 84.50 254 LYS A O 1
ATOM 1985 N N . GLN A 1 255 ? 6.005 0.524 -5.220 1.00 83.88 255 GLN A N 1
ATOM 1986 C CA . GLN A 1 255 ? 5.535 1.875 -4.902 1.00 83.88 255 GLN A CA 1
ATOM 1987 C C . GLN A 1 255 ? 5.982 2.321 -3.502 1.00 83.88 255 GLN A C 1
ATOM 1989 O O . GLN A 1 255 ? 5.949 3.511 -3.201 1.00 83.88 255 GLN A O 1
ATOM 1994 N N . PHE A 1 256 ? 6.441 1.391 -2.655 1.00 77.38 256 PHE A N 1
ATOM 1995 C CA . PHE A 1 256 ? 6.800 1.666 -1.262 1.00 77.38 256 PHE A CA 1
ATOM 1996 C C . PHE A 1 256 ? 7.928 2.696 -1.117 1.00 77.38 256 PHE A C 1
ATOM 1998 O O . PHE A 1 256 ? 7.871 3.550 -0.239 1.00 77.38 256 PHE A O 1
ATOM 2005 N N . SER A 1 257 ? 8.923 2.680 -2.013 1.00 79.50 257 SER A N 1
ATOM 2006 C CA . SER A 1 257 ? 10.048 3.631 -1.985 1.00 79.50 257 SER A CA 1
ATOM 2007 C C . SER A 1 257 ? 9.624 5.095 -2.161 1.00 79.50 257 SER A C 1
ATOM 2009 O O . SER A 1 257 ? 10.367 6.001 -1.780 1.00 79.50 257 SER A O 1
ATOM 2011 N N . GLN A 1 258 ? 8.432 5.327 -2.717 1.00 80.31 258 GLN A N 1
ATOM 2012 C CA . GLN A 1 258 ? 7.873 6.649 -2.993 1.00 80.31 258 GLN A CA 1
ATOM 2013 C C . GLN A 1 258 ? 6.892 7.122 -1.910 1.00 80.31 258 GLN A C 1
ATOM 2015 O O . GLN A 1 258 ? 6.450 8.265 -1.970 1.00 80.31 258 GLN A O 1
ATOM 2020 N N . LEU A 1 259 ? 6.549 6.268 -0.939 1.00 87.50 259 LEU A N 1
ATOM 2021 C CA . LEU A 1 259 ? 5.535 6.534 0.080 1.00 87.50 259 LEU A CA 1
ATOM 2022 C C . LEU A 1 259 ? 6.170 6.814 1.439 1.00 87.50 259 LEU A C 1
ATOM 2024 O O . LEU A 1 259 ? 6.925 6.000 1.972 1.00 87.50 259 LEU A O 1
ATOM 2028 N N . LYS A 1 260 ? 5.816 7.946 2.048 1.00 89.06 260 LYS A N 1
ATOM 2029 C CA . LYS A 1 260 ? 6.260 8.321 3.391 1.00 89.06 260 LYS A CA 1
ATOM 2030 C C . LYS A 1 260 ? 5.081 8.737 4.261 1.00 89.06 260 LYS A C 1
ATOM 2032 O O . LYS A 1 260 ? 4.078 9.306 3.830 1.00 89.06 260 LYS A O 1
ATOM 2037 N N . LYS A 1 261 ? 5.209 8.459 5.558 1.00 91.56 261 LYS A N 1
ATOM 2038 C CA . LYS A 1 261 ? 4.253 8.951 6.553 1.00 91.56 261 LYS A CA 1
ATOM 2039 C C . LYS A 1 261 ? 4.274 10.482 6.549 1.00 91.56 261 LYS A C 1
ATOM 2041 O O . LYS A 1 261 ? 5.330 11.081 6.728 1.00 91.56 261 LYS A O 1
ATOM 2046 N N . GLY A 1 262 ? 3.100 11.095 6.425 1.00 90.88 262 GLY A N 1
ATOM 2047 C CA . GLY A 1 262 ? 2.934 12.547 6.365 1.00 90.88 262 GLY A CA 1
ATOM 2048 C C . GLY A 1 262 ? 2.743 13.119 4.961 1.00 90.88 262 GLY A C 1
ATOM 2049 O O . GLY A 1 262 ? 2.377 14.293 4.874 1.00 90.88 262 GLY A O 1
ATOM 2050 N N . ASP A 1 263 ? 2.914 12.319 3.904 1.00 90.62 263 ASP A N 1
ATOM 2051 C CA . ASP A 1 263 ? 2.700 12.777 2.530 1.00 90.62 263 ASP A CA 1
ATOM 2052 C C . ASP A 1 263 ? 1.249 13.227 2.300 1.00 90.62 263 ASP A C 1
ATOM 2054 O O . ASP A 1 263 ? 0.303 12.675 2.881 1.00 90.62 263 ASP A O 1
ATOM 2058 N N . ASN A 1 264 ? 1.085 14.248 1.453 1.00 91.69 264 ASN A N 1
ATOM 2059 C CA . ASN A 1 264 ? -0.213 14.821 1.101 1.00 91.69 264 ASN A CA 1
ATOM 2060 C C . ASN A 1 264 ? -0.888 13.976 0.023 1.00 91.69 264 ASN A C 1
ATOM 2062 O O . ASN A 1 264 ? -0.384 13.880 -1.091 1.00 91.69 264 ASN A O 1
ATOM 2066 N N . ILE A 1 265 ? -2.057 13.427 0.331 1.00 93.50 265 ILE A N 1
ATOM 2067 C CA . ILE A 1 265 ? -2.837 12.594 -0.580 1.00 93.50 265 ILE A CA 1
ATOM 2068 C C . ILE A 1 265 ? -4.220 13.205 -0.785 1.00 93.50 265 ILE A C 1
ATOM 2070 O O . ILE A 1 265 ? -4.891 13.600 0.171 1.00 93.50 265 ILE A O 1
ATOM 2074 N N . THR A 1 266 ? -4.659 13.264 -2.038 1.00 94.69 266 THR A N 1
ATOM 2075 C CA . THR A 1 266 ? -6.012 13.696 -2.389 1.00 94.69 266 THR A CA 1
ATOM 2076 C C . THR A 1 266 ? -6.882 12.469 -2.586 1.00 94.69 266 THR A C 1
ATOM 2078 O O . THR A 1 266 ? -6.590 11.621 -3.428 1.00 94.69 266 THR A O 1
ATOM 2081 N N . ILE A 1 267 ? -7.944 12.359 -1.794 1.00 94.75 267 ILE A N 1
ATOM 2082 C CA . ILE A 1 267 ? -8.815 11.188 -1.774 1.00 94.75 267 ILE A CA 1
ATOM 2083 C C . ILE A 1 267 ? -10.131 11.517 -2.463 1.00 94.75 267 ILE A C 1
ATOM 2085 O O . ILE A 1 267 ? -10.721 12.570 -2.242 1.00 94.75 267 ILE A O 1
ATOM 2089 N N . THR A 1 268 ? -10.598 10.586 -3.281 1.00 93.81 268 THR A N 1
ATOM 2090 C CA . THR A 1 268 ? -11.897 10.628 -3.951 1.00 93.81 268 THR A CA 1
ATOM 2091 C C . THR A 1 268 ? -12.626 9.317 -3.698 1.00 93.81 268 THR A C 1
ATOM 2093 O O . THR A 1 268 ? -12.008 8.264 -3.508 1.00 93.81 268 THR A O 1
ATOM 2096 N N . THR A 1 269 ? -13.953 9.375 -3.661 1.00 91.38 269 THR A N 1
ATOM 2097 C CA . THR A 1 269 ? -14.795 8.185 -3.500 1.00 91.38 269 THR A CA 1
ATOM 2098 C C . THR A 1 269 ? -15.633 7.985 -4.752 1.00 91.38 269 THR A C 1
ATOM 2100 O O . THR A 1 269 ? -16.003 8.953 -5.413 1.00 91.38 269 THR A O 1
ATOM 2103 N N . ASN A 1 270 ? -15.986 6.738 -5.062 1.00 84.19 270 ASN A N 1
ATOM 2104 C CA . ASN A 1 270 ? -16.868 6.469 -6.203 1.00 84.19 270 ASN A CA 1
ATOM 2105 C C . ASN A 1 270 ? -18.290 7.003 -5.971 1.00 84.19 270 ASN A C 1
ATOM 2107 O O . ASN A 1 270 ? -18.997 7.291 -6.931 1.00 84.19 270 ASN A O 1
ATOM 2111 N N . ALA A 1 271 ? -18.703 7.135 -4.705 1.00 80.12 271 ALA A N 1
ATOM 2112 C CA . ALA A 1 271 ? -20.000 7.696 -4.343 1.00 80.12 271 ALA A CA 1
ATOM 2113 C C . ALA A 1 271 ? -20.091 9.190 -4.697 1.00 80.12 271 ALA A C 1
ATOM 2115 O O . ALA A 1 271 ? -21.114 9.623 -5.219 1.00 80.12 271 ALA A O 1
ATOM 2116 N N . ASN A 1 272 ? -19.006 9.945 -4.479 1.00 83.06 272 ASN A N 1
ATOM 2117 C CA . ASN A 1 272 ? -18.918 11.376 -4.768 1.00 83.06 272 ASN A CA 1
ATOM 2118 C C . ASN A 1 272 ? -17.636 11.692 -5.572 1.00 83.06 272 ASN A C 1
ATOM 2120 O O . ASN A 1 272 ? -16.648 12.143 -4.988 1.00 83.06 272 ASN A O 1
ATOM 2124 N N . PRO A 1 273 ? -17.628 11.505 -6.907 1.00 79.75 273 PRO A N 1
ATOM 2125 C CA . PRO A 1 273 ? -16.423 11.704 -7.723 1.00 79.75 273 PRO A CA 1
ATOM 2126 C C . PRO A 1 273 ? -15.917 13.154 -7.766 1.00 79.75 273 PRO A C 1
ATOM 2128 O O . PRO A 1 273 ? -14.729 13.388 -7.969 1.00 79.75 273 PRO A O 1
ATOM 2131 N N . ASN A 1 274 ? -16.810 14.128 -7.563 1.00 83.88 274 ASN A N 1
ATOM 2132 C CA . ASN A 1 274 ? -16.483 15.558 -7.612 1.00 83.88 274 ASN A CA 1
ATOM 2133 C C . ASN A 1 274 ? -15.940 16.103 -6.280 1.00 83.88 274 ASN A C 1
ATOM 2135 O O . ASN A 1 274 ? -15.488 17.244 -6.222 1.00 83.88 274 ASN A O 1
ATOM 2139 N N . GLU A 1 275 ? -16.004 15.317 -5.205 1.00 87.38 275 GLU A N 1
ATOM 2140 C CA . GLU A 1 275 ? -15.559 15.729 -3.877 1.00 87.38 275 GLU A CA 1
ATOM 2141 C C . GLU A 1 275 ? -14.127 15.235 -3.646 1.00 87.38 275 GLU A C 1
ATOM 2143 O O . GLU A 1 275 ? -13.875 14.038 -3.503 1.00 87.38 275 GLU A O 1
ATOM 2148 N N . GLN A 1 276 ? -13.179 16.172 -3.631 1.00 90.81 276 GLN A N 1
ATOM 2149 C CA . GLN A 1 276 ? -11.775 15.896 -3.337 1.00 90.81 276 GLN A CA 1
ATOM 2150 C C . GLN A 1 276 ? -11.497 16.169 -1.861 1.00 90.81 276 GLN A C 1
ATOM 2152 O O . GLN A 1 276 ? -11.689 17.282 -1.375 1.00 90.81 276 GLN A O 1
ATOM 2157 N N . ILE A 1 277 ? -11.031 15.146 -1.151 1.00 93.06 277 ILE A N 1
ATOM 2158 C CA . ILE A 1 277 ? -10.757 15.197 0.283 1.00 93.06 277 ILE A CA 1
ATOM 2159 C C . ILE A 1 277 ? -9.234 15.223 0.474 1.00 93.06 277 ILE A C 1
ATOM 2161 O O . ILE A 1 277 ? -8.594 14.171 0.372 1.00 93.06 277 ILE A O 1
ATOM 2165 N N . PRO A 1 278 ? -8.623 16.394 0.736 1.00 93.38 278 PRO A N 1
ATOM 2166 C CA . PRO A 1 278 ? -7.199 16.470 1.030 1.00 93.38 278 PRO A CA 1
ATOM 2167 C C . PRO A 1 278 ? -6.919 15.867 2.409 1.00 93.38 278 PRO A C 1
ATOM 2169 O O . PRO A 1 278 ? -7.566 16.207 3.404 1.00 93.38 278 PRO A O 1
ATOM 2172 N N . ALA A 1 279 ? -5.939 14.974 2.480 1.00 94.19 279 ALA A N 1
ATOM 2173 C CA . ALA A 1 279 ? -5.566 14.284 3.705 1.00 94.19 279 ALA A CA 1
ATOM 2174 C C . ALA A 1 279 ? -4.065 13.966 3.739 1.00 94.19 279 ALA A C 1
ATOM 2176 O O . ALA A 1 279 ? -3.323 14.249 2.799 1.00 94.19 279 ALA A O 1
ATOM 2177 N N . LYS A 1 280 ? -3.608 13.387 4.854 1.00 94.62 280 LYS A N 1
ATOM 2178 C CA . LYS A 1 280 ? -2.209 12.985 5.040 1.00 94.62 280 LYS A CA 1
ATOM 2179 C C . LYS A 1 280 ? -2.088 11.524 5.428 1.00 94.62 280 LYS A C 1
ATOM 2181 O O . LYS A 1 280 ? -2.851 11.035 6.270 1.00 94.62 280 LYS A O 1
ATOM 2186 N N . ILE A 1 281 ? -1.074 10.853 4.887 1.00 94.56 281 ILE A N 1
ATOM 2187 C CA . ILE A 1 281 ? -0.749 9.475 5.266 1.00 94.56 281 ILE A CA 1
ATOM 2188 C C . ILE A 1 281 ? -0.445 9.421 6.762 1.00 94.56 281 ILE A C 1
ATOM 2190 O O . ILE A 1 281 ? 0.485 10.059 7.257 1.00 94.56 281 ILE A O 1
ATOM 2194 N N . THR A 1 282 ? -1.260 8.665 7.498 1.00 94.00 282 THR A N 1
ATOM 2195 C CA . THR A 1 282 ? -1.201 8.605 8.963 1.00 94.00 282 THR A CA 1
ATOM 2196 C C . THR A 1 282 ? -0.388 7.405 9.434 1.00 94.00 282 THR A C 1
ATOM 2198 O O . THR A 1 282 ? 0.330 7.494 10.435 1.00 94.00 282 THR A O 1
ATOM 2201 N N . PHE A 1 283 ? -0.499 6.285 8.725 1.00 93.69 283 PHE A N 1
ATOM 2202 C CA . PHE A 1 283 ? 0.164 5.037 9.066 1.00 93.69 283 PHE A CA 1
ATOM 2203 C C . PHE A 1 283 ? 0.426 4.220 7.802 1.00 93.69 283 PHE A C 1
ATOM 2205 O O . PHE A 1 283 ? -0.403 4.196 6.899 1.00 93.69 283 PHE A O 1
ATOM 2212 N N . ILE A 1 284 ? 1.580 3.570 7.749 1.00 93.38 284 ILE A N 1
ATOM 2213 C CA . ILE A 1 284 ? 1.936 2.600 6.716 1.00 93.38 284 ILE A CA 1
ATOM 2214 C C . ILE A 1 284 ? 2.215 1.310 7.471 1.00 93.38 284 ILE A C 1
ATOM 2216 O O . ILE A 1 284 ? 2.988 1.334 8.433 1.00 93.38 284 ILE A O 1
ATOM 2220 N N . ASP A 1 285 ? 1.537 0.235 7.092 1.00 91.88 285 ASP A N 1
ATOM 2221 C CA . ASP A 1 285 ? 1.691 -1.056 7.748 1.00 91.88 285 ASP A CA 1
ATOM 2222 C C . ASP A 1 285 ? 3.135 -1.562 7.589 1.00 91.88 285 ASP A C 1
ATOM 2224 O O . ASP A 1 285 ? 3.664 -1.549 6.475 1.00 91.88 285 ASP A O 1
ATOM 2228 N N . PRO A 1 286 ? 3.825 -1.960 8.673 1.00 90.56 286 PRO A N 1
ATOM 2229 C CA . PRO A 1 286 ? 5.159 -2.540 8.557 1.00 90.56 286 PRO A CA 1
ATOM 2230 C C . PRO A 1 286 ? 5.148 -3.949 7.947 1.00 90.56 286 PRO A C 1
ATOM 2232 O O . PRO A 1 286 ? 6.212 -4.451 7.586 1.00 90.56 286 PRO A O 1
ATOM 2235 N N . VAL A 1 287 ? 3.986 -4.605 7.857 1.00 90.88 287 VAL A N 1
ATOM 2236 C CA . VAL A 1 287 ? 3.855 -5.977 7.363 1.00 90.88 287 VAL A CA 1
ATOM 2237 C C . VAL A 1 287 ? 3.244 -5.986 5.961 1.00 90.88 287 VAL A C 1
ATOM 2239 O O . VAL A 1 287 ? 2.197 -5.397 5.703 1.00 90.88 287 VAL A O 1
ATOM 2242 N N . LEU A 1 288 ? 3.897 -6.707 5.047 1.00 91.75 288 LEU A N 1
ATOM 2243 C CA . LEU A 1 288 ? 3.376 -6.983 3.711 1.00 91.75 288 LEU A CA 1
ATOM 2244 C C . LEU A 1 288 ? 2.303 -8.077 3.784 1.00 91.75 288 LEU A C 1
ATOM 2246 O O . LEU A 1 288 ? 2.549 -9.160 4.320 1.00 91.75 288 LEU A O 1
ATOM 2250 N N . ASN A 1 289 ? 1.146 -7.842 3.170 1.00 92.38 289 ASN A N 1
ATOM 2251 C CA . ASN A 1 289 ? 0.159 -8.892 2.960 1.00 92.38 289 ASN A CA 1
ATOM 2252 C C . ASN A 1 289 ? 0.652 -9.845 1.860 1.00 92.38 289 ASN A C 1
ATOM 2254 O O . ASN A 1 289 ? 0.792 -9.463 0.698 1.00 92.38 289 ASN A O 1
ATOM 2258 N N . THR A 1 290 ? 0.923 -11.101 2.215 1.00 92.50 290 THR A N 1
ATOM 2259 C CA . THR A 1 290 ? 1.488 -12.101 1.295 1.00 92.50 290 THR A CA 1
ATOM 2260 C C . THR A 1 290 ? 0.505 -12.573 0.225 1.00 92.50 290 THR A C 1
ATOM 2262 O O . THR A 1 290 ? 0.952 -12.987 -0.846 1.00 92.50 290 THR A O 1
ATOM 2265 N N . ASN A 1 291 ? -0.806 -12.475 0.478 1.00 93.44 291 ASN A N 1
ATOM 2266 C CA . ASN A 1 291 ? -1.851 -12.890 -0.461 1.00 93.44 291 ASN A CA 1
ATOM 2267 C C . ASN A 1 291 ? -2.026 -11.870 -1.591 1.00 93.44 291 ASN A C 1
ATOM 2269 O O . ASN A 1 291 ? -2.137 -12.247 -2.753 1.00 93.44 291 ASN A O 1
ATOM 2273 N N . THR A 1 292 ? -2.034 -10.578 -1.256 1.00 90.69 292 THR A N 1
ATOM 2274 C CA . THR A 1 292 ? -2.219 -9.485 -2.227 1.00 90.69 292 THR A CA 1
ATOM 2275 C C . THR A 1 292 ? -0.901 -8.891 -2.716 1.00 90.69 292 THR A C 1
ATOM 2277 O O . THR A 1 292 ? -0.894 -8.178 -3.715 1.00 90.69 292 THR A O 1
ATOM 2280 N N . ARG A 1 293 ? 0.223 -9.185 -2.043 1.00 91.56 293 ARG A N 1
ATOM 2281 C CA . ARG A 1 293 ? 1.533 -8.538 -2.255 1.00 91.56 293 ARG A CA 1
ATOM 2282 C C . ARG A 1 293 ? 1.453 -7.011 -2.117 1.00 91.56 293 ARG A C 1
ATOM 2284 O O . ARG A 1 293 ? 2.156 -6.279 -2.817 1.00 91.56 293 ARG A O 1
ATOM 2291 N N . THR A 1 294 ? 0.607 -6.539 -1.201 1.00 93.88 294 THR A N 1
ATOM 2292 C CA . THR A 1 294 ? 0.401 -5.113 -0.918 1.00 93.88 294 THR A CA 1
ATOM 2293 C C . THR A 1 294 ? 0.696 -4.773 0.536 1.00 93.88 294 THR A C 1
ATOM 2295 O O . THR A 1 294 ? 0.596 -5.610 1.434 1.00 93.88 294 THR A O 1
ATOM 2298 N N . VAL A 1 295 ? 1.095 -3.526 0.760 1.00 93.19 295 VAL A N 1
ATOM 2299 C CA . VAL A 1 295 ? 1.212 -2.904 2.078 1.00 93.19 295 VAL A CA 1
ATOM 2300 C C . VAL A 1 295 ? 0.018 -1.977 2.265 1.00 93.19 295 VAL A C 1
ATOM 2302 O O . VAL A 1 295 ? -0.273 -1.160 1.388 1.00 93.19 295 VAL A O 1
ATOM 2305 N N . ALA A 1 296 ? -0.650 -2.076 3.414 1.00 94.19 296 ALA A N 1
ATOM 2306 C CA . ALA A 1 296 ? -1.771 -1.206 3.735 1.00 94.19 296 ALA A CA 1
ATOM 2307 C C . ALA A 1 296 ? -1.278 0.193 4.144 1.00 94.19 296 ALA A C 1
ATOM 2309 O O . ALA A 1 296 ? -0.528 0.371 5.106 1.00 94.19 296 ALA A O 1
ATOM 2310 N N . VAL A 1 297 ? -1.733 1.213 3.426 1.00 95.25 297 VAL A N 1
ATOM 2311 C CA . VAL A 1 297 ? -1.452 2.625 3.693 1.00 95.25 297 VAL A CA 1
ATOM 2312 C C . VAL A 1 297 ? -2.723 3.269 4.225 1.00 95.25 297 VAL A C 1
ATOM 2314 O O . VAL A 1 297 ? -3.692 3.464 3.496 1.00 95.25 297 VAL A O 1
ATOM 2317 N N . LYS A 1 298 ? -2.730 3.610 5.514 1.00 95.69 298 LYS A N 1
ATOM 2318 C CA . LYS A 1 298 ? -3.909 4.120 6.219 1.00 95.69 298 LYS A CA 1
ATOM 2319 C C . LYS A 1 298 ? -3.874 5.645 6.341 1.00 95.69 298 LYS A C 1
ATOM 2321 O O . LYS A 1 298 ? -2.911 6.252 6.830 1.00 95.69 298 LYS A O 1
ATOM 2326 N N . VAL A 1 299 ? -4.980 6.273 5.957 1.00 95.81 299 VAL A N 1
ATOM 2327 C CA . VAL A 1 299 ? -5.210 7.721 6.020 1.00 95.81 299 VAL A CA 1
ATOM 2328 C C . VAL A 1 299 ? -6.418 8.002 6.905 1.00 95.81 299 VAL A C 1
ATOM 2330 O O . VAL A 1 299 ? -7.511 7.507 6.643 1.00 95.81 299 VAL A O 1
ATOM 2333 N N . ALA A 1 300 ? -6.245 8.801 7.959 1.00 94.62 300 ALA A N 1
ATOM 2334 C CA . ALA A 1 300 ? -7.349 9.169 8.837 1.00 94.62 300 ALA A CA 1
ATOM 2335 C C . ALA A 1 300 ? -8.213 10.280 8.225 1.00 94.62 300 ALA A C 1
ATOM 2337 O O . ALA A 1 300 ? -7.717 11.359 7.902 1.00 94.62 300 ALA A O 1
ATOM 2338 N N . LEU A 1 301 ? -9.518 10.026 8.124 1.00 94.31 301 LEU A N 1
ATOM 2339 C CA . LEU A 1 301 ? -10.509 10.942 7.571 1.00 94.31 301 LEU A CA 1
ATOM 2340 C C . LEU A 1 301 ? -11.533 11.348 8.630 1.00 94.31 301 LEU A C 1
ATOM 2342 O O . LEU A 1 301 ? -12.001 10.531 9.430 1.00 94.31 301 LEU A O 1
ATOM 2346 N N . LYS A 1 302 ? -11.909 12.628 8.611 1.00 93.69 302 LYS A N 1
ATOM 2347 C CA . LYS A 1 302 ? -13.044 13.140 9.385 1.00 93.69 302 LYS A CA 1
ATOM 2348 C C . LYS A 1 302 ? -14.334 12.800 8.639 1.00 93.69 302 LYS A C 1
ATOM 2350 O O . LYS A 1 302 ? -14.426 13.030 7.440 1.00 93.69 302 LYS A O 1
ATOM 2355 N N . ASN A 1 303 ? -15.321 12.275 9.352 1.00 93.44 303 ASN A N 1
ATOM 2356 C CA . ASN A 1 303 ? -16.579 11.785 8.794 1.00 93.44 303 ASN A CA 1
ATOM 2357 C C . ASN A 1 303 ? -17.773 12.202 9.670 1.00 93.44 303 ASN A C 1
ATOM 2359 O O . ASN A 1 303 ? -18.614 11.382 10.031 1.00 93.44 303 ASN A O 1
ATOM 2363 N N . ALA A 1 304 ? -17.830 13.480 10.055 1.00 89.38 304 ALA A N 1
ATOM 2364 C CA . ALA A 1 304 ? -18.895 14.004 10.917 1.00 89.38 304 ALA A CA 1
ATOM 2365 C C . ALA A 1 304 ? -20.295 13.827 10.294 1.00 89.38 304 ALA A C 1
ATOM 2367 O O . ALA A 1 304 ? -21.237 13.459 10.991 1.00 89.38 304 ALA A O 1
ATOM 2368 N N . ASP A 1 305 ? -20.396 13.989 8.971 1.00 88.44 305 ASP A N 1
ATOM 2369 C CA . ASP A 1 305 ? -21.645 13.849 8.211 1.00 88.44 305 ASP A CA 1
ATOM 2370 C C . ASP A 1 305 ? -22.015 12.385 7.908 1.00 88.44 305 ASP A C 1
ATOM 2372 O O . ASP A 1 305 ? -23.034 12.118 7.273 1.00 88.44 305 ASP A O 1
ATOM 2376 N N . ARG A 1 306 ? -21.174 11.420 8.313 1.00 88.19 306 ARG A N 1
ATOM 2377 C CA . ARG A 1 306 ? -21.338 9.972 8.074 1.00 88.19 306 ARG A CA 1
ATOM 2378 C C . ARG A 1 306 ? -21.544 9.576 6.603 1.00 88.19 306 ARG A C 1
ATOM 2380 O O . ARG A 1 306 ? -22.135 8.533 6.313 1.00 88.19 306 ARG A O 1
ATOM 2387 N N . LYS A 1 307 ? -21.037 10.385 5.669 1.00 90.06 307 LYS A N 1
ATOM 2388 C CA . LYS A 1 307 ? -21.080 10.105 4.223 1.00 90.06 307 LYS A CA 1
ATOM 2389 C C . LYS A 1 307 ? -20.155 8.950 3.840 1.00 90.06 307 LYS A C 1
ATOM 2391 O O . LYS A 1 307 ? -20.511 8.138 2.991 1.00 90.06 307 LYS A O 1
ATOM 2396 N N . LEU A 1 308 ? -18.992 8.859 4.487 1.00 92.06 308 LEU A N 1
ATOM 2397 C CA . LEU A 1 308 ? -18.011 7.802 4.253 1.00 92.06 308 LEU A CA 1
ATOM 2398 C C . LEU A 1 308 ? -18.412 6.563 5.054 1.00 92.06 308 LEU A C 1
ATOM 2400 O O . LEU A 1 308 ? -18.252 6.518 6.276 1.00 92.06 308 LEU A O 1
ATOM 2404 N N . LYS A 1 309 ? -18.960 5.558 4.375 1.00 91.25 309 LYS A N 1
ATOM 2405 C CA . LYS A 1 309 ? -19.356 4.297 5.008 1.00 91.25 309 LYS A CA 1
ATOM 2406 C C . LYS A 1 309 ? -18.230 3.267 4.882 1.00 91.25 309 LYS A C 1
ATOM 2408 O O . LYS A 1 309 ? -17.661 3.146 3.795 1.00 91.25 309 LYS A O 1
ATOM 2413 N N . PRO A 1 310 ? -17.919 2.505 5.947 1.00 92.25 310 PRO A N 1
ATOM 2414 C CA . PRO A 1 310 ? -17.033 1.352 5.842 1.00 92.25 310 PRO A CA 1
ATOM 2415 C C . PRO A 1 310 ? -17.440 0.414 4.697 1.00 92.25 310 PRO A C 1
ATOM 2417 O O . PRO A 1 310 ? -18.628 0.182 4.479 1.00 92.25 310 PRO A O 1
ATOM 2420 N N . GLY A 1 311 ? -16.454 -0.087 3.955 1.00 91.50 311 GLY A N 1
ATOM 2421 C CA . GLY A 1 311 ? -16.627 -0.906 2.752 1.00 91.50 311 GLY A CA 1
ATOM 2422 C C . GLY A 1 311 ? -16.704 -0.124 1.434 1.00 91.50 311 GLY A C 1
ATOM 2423 O O . GLY A 1 311 ? -16.647 -0.733 0.371 1.00 91.50 311 GLY A O 1
ATOM 2424 N N . MET A 1 312 ? -16.808 1.211 1.456 1.00 94.38 312 MET A N 1
ATOM 2425 C CA . MET A 1 312 ? -16.781 2.013 0.225 1.00 94.38 312 MET A CA 1
ATOM 2426 C C . MET A 1 312 ? -15.399 2.003 -0.433 1.00 94.38 312 MET A C 1
ATOM 2428 O O . MET A 1 312 ? -14.392 2.172 0.250 1.00 94.38 312 MET A O 1
ATOM 2432 N N . PHE A 1 313 ? -15.358 1.902 -1.762 1.00 95.25 313 PHE A N 1
ATOM 2433 C CA . PHE A 1 313 ? -14.125 2.060 -2.533 1.00 95.25 313 PHE A CA 1
ATOM 2434 C C . PHE A 1 313 ? -13.649 3.511 -2.567 1.00 95.25 313 PHE A C 1
ATOM 2436 O O . PHE A 1 313 ? -14.443 4.447 -2.729 1.00 95.25 313 PHE A O 1
ATOM 2443 N N . VAL A 1 314 ? -12.333 3.679 -2.476 1.00 95.50 314 VAL A N 1
ATOM 2444 C CA . VAL A 1 314 ? -11.658 4.973 -2.521 1.00 95.50 314 VAL A CA 1
ATOM 2445 C C . VAL A 1 314 ? -10.441 4.942 -3.425 1.00 95.50 314 VAL A C 1
ATOM 2447 O O . VAL A 1 314 ? -9.746 3.936 -3.553 1.00 95.50 314 VAL A O 1
ATOM 2450 N N . THR A 1 315 ? -10.179 6.088 -4.040 1.00 95.19 315 THR A N 1
ATOM 2451 C CA . THR A 1 315 ? -8.982 6.339 -4.835 1.00 95.19 315 THR A CA 1
ATOM 2452 C C . THR A 1 315 ? -8.200 7.470 -4.189 1.00 95.19 315 THR A C 1
ATOM 2454 O O . THR A 1 315 ? -8.751 8.537 -3.923 1.00 95.19 315 THR A O 1
ATOM 2457 N N . GLY A 1 316 ? -6.916 7.238 -3.954 1.00 93.69 316 GLY A N 1
ATOM 2458 C CA . GLY A 1 316 ? -5.974 8.233 -3.470 1.00 93.69 316 GLY A CA 1
ATOM 2459 C C . GLY A 1 316 ? -5.007 8.608 -4.583 1.00 93.69 316 GLY A C 1
ATOM 2460 O O . GLY A 1 316 ? -4.481 7.733 -5.265 1.00 93.69 316 GLY A O 1
ATOM 2461 N N . VAL A 1 317 ? -4.775 9.898 -4.783 1.00 92.50 317 VAL A N 1
ATOM 2462 C CA . VAL A 1 317 ? -3.744 10.396 -5.693 1.00 92.50 317 VAL A CA 1
ATOM 2463 C C . VAL A 1 317 ? -2.718 11.149 -4.867 1.00 92.50 317 VAL A C 1
ATOM 2465 O O . VAL A 1 317 ? -3.054 12.100 -4.160 1.00 92.50 317 VAL A O 1
ATOM 2468 N N . LEU A 1 318 ? -1.479 10.681 -4.940 1.00 89.12 318 LEU A N 1
ATOM 2469 C CA . LEU A 1 318 ? -0.321 11.302 -4.329 1.00 89.12 318 LEU A CA 1
ATOM 2470 C C . LEU A 1 318 ? 0.474 12.012 -5.424 1.00 89.12 318 LEU A C 1
ATOM 2472 O O . LEU A 1 318 ? 0.915 11.375 -6.381 1.00 89.12 318 LEU A O 1
ATOM 2476 N N . ASP A 1 319 ? 0.653 13.319 -5.285 1.00 78.75 319 ASP A N 1
ATOM 2477 C CA . ASP A 1 319 ? 1.601 14.066 -6.103 1.00 78.75 319 ASP A CA 1
ATOM 2478 C C . ASP A 1 319 ? 2.981 13.927 -5.445 1.00 78.75 319 ASP A C 1
ATOM 2480 O O . ASP A 1 319 ? 3.241 14.524 -4.399 1.00 78.75 319 ASP A O 1
ATOM 2484 N N . THR A 1 320 ? 3.859 13.097 -6.013 1.00 67.25 320 THR A N 1
ATOM 2485 C CA . THR A 1 320 ? 5.244 13.007 -5.543 1.00 67.25 320 THR A CA 1
ATOM 2486 C C . THR A 1 320 ? 6.074 14.096 -6.210 1.00 67.25 320 THR A C 1
ATOM 2488 O O . THR A 1 320 ? 6.196 14.163 -7.437 1.00 67.25 320 THR A O 1
ATOM 2491 N N . GLU A 1 321 ? 6.651 14.973 -5.387 1.00 58.91 321 GLU A N 1
ATOM 2492 C CA . GLU A 1 321 ? 7.666 15.924 -5.831 1.00 58.91 321 GLU A CA 1
ATOM 2493 C C . GLU A 1 321 ? 8.941 15.138 -6.163 1.00 58.91 321 GLU A C 1
ATOM 2495 O O . GLU A 1 321 ? 9.722 14.771 -5.282 1.00 58.91 321 GLU A O 1
ATOM 2500 N N . ILE A 1 322 ? 9.149 14.842 -7.447 1.00 56.16 322 ILE A N 1
ATOM 2501 C CA . ILE A 1 322 ? 10.480 14.474 -7.923 1.00 56.16 322 ILE A CA 1
ATOM 2502 C C . ILE A 1 322 ? 11.321 15.747 -7.849 1.00 56.16 322 ILE A C 1
ATOM 2504 O O . ILE A 1 322 ? 10.877 16.815 -8.265 1.00 56.16 322 ILE A O 1
ATOM 2508 N N . SER A 1 323 ? 12.497 15.617 -7.236 1.00 49.56 323 SER A N 1
ATOM 2509 C CA . SER A 1 323 ? 13.448 16.686 -6.924 1.00 49.56 323 SER A CA 1
ATOM 2510 C C . SER A 1 323 ? 13.458 17.813 -7.966 1.00 49.56 323 SER A C 1
ATOM 2512 O O . SER A 1 323 ? 13.533 17.540 -9.162 1.00 49.56 323 SER A O 1
ATOM 2514 N N . LYS A 1 324 ? 13.464 19.076 -7.507 1.00 50.38 324 LYS A N 1
ATOM 2515 C CA . LYS A 1 324 ? 13.586 20.315 -8.310 1.00 50.38 324 LYS A CA 1
ATOM 2516 C C . LYS A 1 324 ? 14.935 20.453 -9.041 1.00 50.38 324 LYS A C 1
ATOM 2518 O O . LYS A 1 324 ? 15.426 21.562 -9.231 1.00 50.38 324 LYS A O 1
ATOM 2523 N N . ASN A 1 325 ? 15.569 19.350 -9.415 1.00 57.41 325 ASN A N 1
ATOM 2524 C CA . ASN A 1 325 ? 16.721 19.405 -10.287 1.00 57.41 325 ASN A CA 1
ATOM 2525 C C . ASN A 1 325 ? 16.198 19.626 -11.699 1.00 57.41 325 ASN A C 1
ATOM 2527 O O . ASN A 1 325 ? 15.392 18.850 -12.209 1.00 57.41 325 ASN A O 1
ATOM 2531 N N . THR A 1 326 ? 16.633 20.720 -12.309 1.00 63.00 326 THR A N 1
ATOM 2532 C CA . THR A 1 326 ? 16.444 20.964 -13.730 1.00 63.00 326 THR A CA 1
ATOM 2533 C C . THR A 1 326 ? 17.058 19.794 -14.493 1.00 63.00 326 THR A C 1
ATOM 2535 O O . THR A 1 326 ? 18.251 19.529 -14.361 1.00 63.00 326 THR A O 1
ATOM 2538 N N . MET A 1 327 ? 16.234 19.046 -15.224 1.00 76.25 327 MET A N 1
ATOM 2539 C CA . MET A 1 327 ? 16.659 17.861 -15.965 1.00 76.25 327 MET A CA 1
ATOM 2540 C C . MET A 1 327 ? 16.447 18.090 -17.457 1.00 76.25 327 MET A C 1
ATOM 2542 O O . MET A 1 327 ? 15.440 18.671 -17.877 1.00 76.25 327 MET A O 1
ATOM 2546 N N . LEU A 1 328 ? 17.382 17.611 -18.276 1.00 86.69 328 LEU A N 1
ATOM 2547 C CA . LEU A 1 328 ? 17.190 17.567 -19.721 1.00 86.69 328 LEU A CA 1
ATOM 2548 C C . LEU A 1 328 ? 16.120 16.526 -20.032 1.00 86.69 328 LEU A C 1
ATOM 2550 O O . LEU A 1 328 ? 16.205 15.382 -19.585 1.00 86.69 328 LEU A O 1
ATOM 2554 N N . THR A 1 329 ? 15.094 16.920 -20.784 1.00 88.12 329 THR A N 1
ATOM 2555 C CA . THR A 1 329 ? 14.023 15.998 -21.172 1.00 88.12 329 THR A CA 1
ATOM 2556 C C . THR A 1 329 ? 13.774 16.046 -22.665 1.00 88.12 329 THR A C 1
ATOM 2558 O O . THR A 1 329 ? 13.779 17.117 -23.277 1.00 88.12 329 THR A O 1
ATOM 2561 N N . ILE A 1 330 ? 13.459 14.892 -23.246 1.00 90.94 330 ILE A N 1
ATOM 2562 C CA . ILE A 1 330 ? 13.137 14.755 -24.670 1.00 90.94 330 ILE A CA 1
ATOM 2563 C C . ILE A 1 330 ? 11.814 14.006 -24.865 1.00 90.94 330 ILE A C 1
ATOM 2565 O O . ILE A 1 330 ? 11.482 13.147 -24.046 1.00 90.94 330 ILE A O 1
ATOM 2569 N N . PRO A 1 331 ? 11.027 14.306 -25.914 1.00 91.50 331 PRO A N 1
ATOM 2570 C CA . PRO A 1 331 ? 9.817 13.546 -26.225 1.00 91.50 331 PRO A CA 1
ATOM 2571 C C . PRO A 1 331 ? 10.123 12.070 -26.485 1.00 91.50 331 PRO A C 1
ATOM 2573 O O . PRO A 1 331 ? 11.138 11.749 -27.105 1.00 91.50 331 PRO A O 1
ATOM 2576 N N . LYS A 1 332 ? 9.218 11.165 -26.089 1.00 91.62 332 LYS A N 1
ATOM 2577 C CA . LYS A 1 332 ? 9.392 9.725 -26.367 1.00 91.62 332 LYS A CA 1
ATOM 2578 C C . LYS A 1 332 ? 9.530 9.414 -27.859 1.00 91.62 332 LYS A C 1
ATOM 2580 O O . LYS A 1 332 ? 10.236 8.478 -28.211 1.00 91.62 332 LYS A O 1
ATOM 2585 N N . SER A 1 333 ? 8.888 10.206 -28.720 1.00 92.31 333 SER A N 1
ATOM 2586 C CA . SER A 1 333 ? 8.915 10.034 -30.178 1.00 92.31 333 SER A CA 1
ATOM 2587 C C . SER A 1 333 ? 10.285 10.292 -30.813 1.00 92.31 333 SER A C 1
ATOM 2589 O O . SER A 1 333 ? 10.531 9.825 -31.921 1.00 92.31 333 SER A O 1
ATOM 2591 N N . ALA A 1 334 ? 11.178 11.009 -30.123 1.00 93.25 334 ALA A N 1
ATOM 2592 C CA . ALA A 1 334 ? 12.530 11.282 -30.606 1.00 93.25 334 ALA A CA 1
ATOM 2593 C C . ALA A 1 334 ? 13.505 10.118 -30.375 1.00 93.25 334 ALA A C 1
ATOM 2595 O O . ALA A 1 334 ? 14.600 10.107 -30.936 1.00 93.25 334 ALA A O 1
ATOM 2596 N N . VAL A 1 335 ? 13.129 9.160 -29.522 1.00 93.56 335 VAL A N 1
ATOM 2597 C CA . VAL A 1 335 ? 14.001 8.066 -29.096 1.00 93.56 335 VAL A CA 1
ATOM 2598 C C . VAL A 1 335 ? 13.773 6.834 -29.956 1.00 93.56 335 VAL A C 1
ATOM 2600 O O . VAL A 1 335 ? 12.668 6.298 -30.037 1.00 93.56 335 VAL A O 1
ATOM 2603 N N . LEU A 1 336 ? 14.864 6.332 -30.518 1.00 92.62 336 LEU A N 1
ATOM 2604 C CA . LEU A 1 336 ? 14.928 5.077 -31.241 1.00 92.62 336 LEU A CA 1
ATOM 2605 C C . LEU A 1 336 ? 15.574 3.990 -30.374 1.00 92.62 336 LEU A C 1
ATOM 2607 O O . LEU A 1 336 ? 16.668 4.170 -29.836 1.00 92.62 336 LEU A O 1
ATOM 2611 N N . TRP A 1 337 ? 14.896 2.850 -30.238 1.00 89.50 337 TRP A N 1
ATOM 2612 C CA . TRP A 1 337 ? 15.295 1.765 -29.340 1.00 89.50 337 TRP A CA 1
ATOM 2613 C C . TRP A 1 337 ? 15.903 0.601 -30.115 1.00 89.50 337 TRP A C 1
ATOM 2615 O O . TRP A 1 337 ? 15.278 0.051 -31.015 1.00 89.50 337 TRP A O 1
ATOM 2625 N N . THR A 1 338 ? 17.092 0.160 -29.701 1.00 84.38 338 THR A N 1
ATOM 2626 C CA . THR A 1 338 ? 17.780 -1.016 -30.278 1.00 84.38 338 THR A CA 1
ATOM 2627 C C . THR A 1 338 ? 17.910 -2.154 -29.260 1.00 84.38 338 THR A C 1
ATOM 2629 O O . THR A 1 338 ? 18.870 -2.923 -29.256 1.00 84.38 338 THR A O 1
ATOM 2632 N N . GLY A 1 339 ? 16.964 -2.224 -28.319 1.00 81.25 339 GLY A N 1
ATOM 2633 C CA . GLY A 1 339 ? 17.010 -3.117 -27.163 1.00 81.25 339 GLY A CA 1
ATOM 2634 C C . GLY A 1 339 ? 17.791 -2.500 -26.004 1.00 81.25 339 GLY A C 1
ATOM 2635 O O . GLY A 1 339 ? 17.190 -1.922 -25.106 1.00 81.25 339 GLY A O 1
ATOM 2636 N N . LYS A 1 340 ? 19.127 -2.609 -26.015 1.00 80.94 340 LYS A N 1
ATOM 2637 C CA . LYS A 1 340 ? 19.980 -2.115 -24.911 1.00 80.94 340 LYS A CA 1
ATOM 2638 C C . LYS A 1 340 ? 20.389 -0.645 -25.035 1.00 80.94 340 LYS A C 1
ATOM 2640 O O . LYS A 1 340 ? 20.788 -0.058 -24.035 1.00 80.94 340 LYS A O 1
ATOM 2645 N N . ARG A 1 341 ? 20.315 -0.066 -26.236 1.00 87.06 341 ARG A N 1
ATOM 2646 C CA . ARG A 1 341 ? 20.759 1.309 -26.511 1.00 87.06 341 ARG A CA 1
ATOM 2647 C C . ARG A 1 341 ? 19.593 2.170 -26.958 1.00 87.06 341 ARG A C 1
ATOM 2649 O O . ARG A 1 341 ? 18.691 1.682 -27.649 1.00 87.06 341 ARG A O 1
ATOM 2656 N N . SER A 1 342 ? 19.685 3.447 -26.615 1.00 92.69 342 SER A N 1
ATOM 2657 C CA . SER A 1 342 ? 18.744 4.486 -27.019 1.00 92.69 342 SER A CA 1
ATOM 2658 C C . SER A 1 342 ? 19.480 5.488 -27.898 1.00 92.69 342 SER A C 1
ATOM 2660 O O . SER A 1 342 ? 20.528 5.997 -27.506 1.00 92.69 342 SER A O 1
ATOM 2662 N N . ILE A 1 343 ? 18.966 5.740 -29.098 1.00 92.75 343 ILE A N 1
ATOM 2663 C CA . ILE A 1 343 ? 19.595 6.615 -30.091 1.00 92.75 343 ILE A CA 1
ATOM 2664 C C . ILE A 1 343 ? 18.641 7.763 -30.406 1.00 92.75 343 ILE A C 1
ATOM 2666 O O . ILE A 1 343 ? 17.432 7.566 -30.513 1.00 92.75 343 ILE A O 1
ATOM 2670 N N . VAL A 1 344 ? 19.195 8.958 -30.564 1.00 94.31 344 VAL A N 1
ATOM 2671 C CA . VAL A 1 344 ? 18.489 10.154 -31.029 1.00 94.31 344 VAL A CA 1
ATOM 2672 C C . VAL A 1 344 ? 19.266 10.771 -32.186 1.00 94.31 344 VAL A C 1
ATOM 2674 O O . VAL A 1 344 ? 20.495 10.701 -32.224 1.00 94.31 344 VAL A O 1
ATOM 2677 N N . TYR A 1 345 ? 18.558 11.387 -33.129 1.00 93.81 345 TYR A N 1
ATOM 2678 C CA . TYR A 1 345 ? 19.185 12.134 -34.218 1.00 93.81 345 TYR A CA 1
ATOM 2679 C C . TYR A 1 345 ? 19.234 13.617 -33.875 1.00 93.81 345 TYR A C 1
ATOM 2681 O O . TYR A 1 345 ? 18.189 14.240 -33.678 1.00 93.81 345 TYR A O 1
ATOM 2689 N N . VAL A 1 346 ? 20.446 14.169 -33.817 1.00 93.06 346 VAL A N 1
ATOM 2690 C CA . VAL A 1 346 ? 20.702 15.592 -33.572 1.00 93.06 346 VAL A CA 1
ATOM 2691 C C . VAL A 1 346 ? 20.927 16.289 -34.909 1.00 93.06 346 VAL A C 1
ATOM 2693 O O . VAL A 1 346 ? 21.764 15.863 -35.704 1.00 93.06 346 VAL A O 1
ATOM 2696 N N . LYS A 1 347 ? 20.193 17.369 -35.157 1.00 91.38 347 LYS A N 1
ATOM 2697 C CA . LYS A 1 347 ? 20.391 18.266 -36.291 1.00 91.38 347 LYS A CA 1
ATOM 2698 C C . LYS A 1 347 ? 21.511 19.253 -35.965 1.00 91.38 347 LYS A C 1
ATOM 2700 O O . LYS A 1 347 ? 21.453 19.963 -34.963 1.00 91.38 347 LYS A O 1
ATOM 2705 N N . LYS A 1 348 ? 22.535 19.305 -36.815 1.00 89.44 348 LYS A N 1
ATOM 2706 C CA . LYS A 1 348 ? 23.657 20.239 -36.669 1.00 89.44 348 LYS A CA 1
ATOM 2707 C C . LYS A 1 348 ? 23.284 21.621 -37.190 1.00 89.44 348 LYS A C 1
ATOM 2709 O O . LYS A 1 348 ? 22.523 21.756 -38.146 1.00 89.44 348 LYS A O 1
ATOM 2714 N N . ALA A 1 349 ? 23.857 22.650 -36.571 1.00 74.81 349 ALA A N 1
ATOM 2715 C CA . ALA A 1 349 ? 23.719 24.026 -37.027 1.00 74.81 349 ALA A CA 1
ATOM 2716 C C . ALA A 1 349 ? 24.537 24.233 -38.315 1.00 74.81 349 ALA A C 1
ATOM 2718 O O . ALA A 1 349 ? 25.712 24.586 -38.269 1.00 74.81 349 ALA A O 1
ATOM 2719 N N . SER A 1 350 ? 23.908 23.976 -39.459 1.00 73.69 350 SER A N 1
ATOM 2720 C CA . SER A 1 350 ? 24.442 24.203 -40.803 1.00 73.69 350 SER A CA 1
ATOM 2721 C C . SER A 1 350 ? 23.367 24.855 -41.676 1.00 73.69 350 SER A C 1
ATOM 2723 O O . SER A 1 350 ? 22.180 24.813 -41.347 1.00 73.69 350 SER A O 1
ATOM 2725 N N . THR A 1 351 ? 23.775 25.475 -42.784 1.00 72.00 351 THR A N 1
ATOM 2726 C CA . THR A 1 351 ? 22.854 25.995 -43.808 1.00 72.00 351 THR A CA 1
ATOM 2727 C C . THR A 1 351 ? 22.063 24.879 -44.488 1.00 72.00 351 THR A C 1
ATOM 2729 O O . THR A 1 351 ? 21.004 25.138 -45.044 1.00 72.00 351 THR A O 1
ATOM 2732 N N . GLU A 1 352 ? 22.561 23.643 -44.428 1.00 79.50 352 GLU A N 1
ATOM 2733 C CA . GLU A 1 352 ? 21.912 22.448 -44.966 1.00 79.50 352 GLU A CA 1
ATOM 2734 C C . GLU A 1 352 ? 21.442 21.515 -43.831 1.00 79.50 352 GLU A C 1
ATOM 2736 O O . GLU A 1 352 ? 22.035 21.517 -42.746 1.00 79.50 352 GLU A O 1
ATOM 2741 N N . PRO A 1 353 ? 20.412 20.673 -44.048 1.00 84.38 353 PRO A N 1
ATOM 2742 C CA . PRO A 1 353 ? 19.925 19.752 -43.027 1.00 84.38 353 PRO A CA 1
ATOM 2743 C C . PRO A 1 353 ? 20.880 18.568 -42.834 1.00 84.38 353 PRO A C 1
ATOM 2745 O O . PRO A 1 353 ? 20.808 17.551 -43.530 1.00 84.38 353 PRO A O 1
ATOM 2748 N N . VAL A 1 354 ? 21.785 18.722 -41.870 1.00 89.94 354 VAL A N 1
ATOM 2749 C CA . VAL A 1 354 ? 22.767 17.708 -41.472 1.00 89.94 354 VAL A CA 1
ATOM 2750 C C . VAL A 1 354 ? 22.345 17.066 -40.154 1.00 89.94 354 VAL A C 1
ATOM 2752 O O . VAL A 1 354 ? 22.038 17.769 -39.189 1.00 89.94 354 VAL A O 1
ATOM 2755 N N . PHE A 1 355 ? 22.361 15.735 -40.105 1.00 91.69 355 PHE A N 1
ATOM 2756 C CA . PHE A 1 355 ? 21.974 14.941 -38.942 1.00 91.69 355 PHE A CA 1
ATOM 2757 C C . PHE A 1 355 ? 23.115 14.034 -38.472 1.00 91.69 355 PHE A C 1
ATOM 2759 O O . PHE A 1 355 ? 23.883 13.502 -39.274 1.00 91.69 355 PHE A O 1
ATOM 2766 N N . GLU A 1 356 ? 23.188 13.833 -37.159 1.00 91.31 356 GLU A N 1
ATOM 2767 C CA . GLU A 1 356 ? 24.138 12.949 -36.485 1.00 91.31 356 GLU A CA 1
ATOM 2768 C C . GLU A 1 356 ? 23.379 11.995 -35.551 1.00 91.31 356 GLU A C 1
ATOM 2770 O O . GLU A 1 356 ? 22.578 12.435 -34.721 1.00 91.31 356 GLU A O 1
ATOM 2775 N N . ALA A 1 357 ? 23.643 10.690 -35.661 1.00 91.31 357 ALA A N 1
ATOM 2776 C CA . ALA A 1 357 ? 23.121 9.696 -34.725 1.00 91.31 357 ALA A CA 1
ATOM 2777 C C . ALA A 1 357 ? 23.923 9.721 -33.419 1.00 91.31 357 ALA A C 1
ATOM 2779 O O . ALA A 1 357 ? 25.122 9.421 -33.413 1.00 91.31 357 ALA A O 1
ATOM 2780 N N . ARG A 1 358 ? 23.256 9.994 -32.297 1.00 90.94 358 ARG A N 1
ATOM 2781 C CA . ARG A 1 358 ? 23.890 10.023 -30.980 1.00 90.94 358 ARG A CA 1
ATOM 2782 C C . ARG A 1 358 ? 23.226 9.060 -30.010 1.00 90.94 358 ARG A C 1
ATOM 2784 O O . ARG A 1 358 ? 22.004 8.973 -29.930 1.00 90.94 358 ARG A O 1
ATOM 2791 N N . GLU A 1 359 ? 24.049 8.319 -29.280 1.00 91.75 359 GLU A N 1
ATOM 2792 C CA . GLU A 1 359 ? 23.573 7.441 -28.216 1.00 91.75 359 GLU A CA 1
ATOM 2793 C C . GLU A 1 359 ? 23.330 8.261 -26.949 1.00 91.75 359 GLU A C 1
ATOM 2795 O O . GLU A 1 359 ? 24.143 9.113 -26.585 1.00 91.75 359 GLU A O 1
ATOM 2800 N N . VAL A 1 360 ? 22.199 8.011 -26.295 1.00 92.81 360 VAL A N 1
ATOM 2801 C CA . VAL A 1 360 ? 21.788 8.702 -25.073 1.00 92.81 360 VAL A CA 1
ATOM 2802 C C . VAL A 1 360 ? 21.515 7.705 -23.962 1.00 92.81 360 VAL A C 1
ATOM 2804 O O . VAL A 1 360 ? 20.957 6.628 -24.181 1.00 92.81 360 VAL A O 1
ATOM 2807 N N . THR A 1 361 ? 21.874 8.092 -22.742 1.00 90.88 361 THR A N 1
ATOM 2808 C CA . THR A 1 361 ? 21.473 7.366 -21.537 1.00 90.88 361 THR A CA 1
ATOM 2809 C C . THR A 1 361 ? 20.202 8.004 -21.004 1.00 90.88 361 THR A C 1
ATOM 2811 O O . THR A 1 361 ? 20.204 9.175 -20.620 1.00 90.88 361 THR A O 1
ATOM 2814 N N . LEU A 1 362 ? 19.114 7.239 -20.988 1.00 89.75 362 LEU A N 1
ATOM 2815 C CA . LEU A 1 362 ? 17.814 7.709 -20.519 1.00 89.75 362 LEU A CA 1
ATOM 2816 C C . LEU A 1 362 ? 17.612 7.373 -19.040 1.00 89.75 362 LEU A C 1
ATOM 2818 O O . LEU A 1 362 ? 17.994 6.299 -18.577 1.00 89.75 362 LEU A O 1
ATOM 2822 N N . GLY A 1 363 ? 17.009 8.312 -18.320 1.00 83.56 363 GLY A N 1
ATOM 2823 C CA . GLY A 1 363 ? 16.561 8.163 -16.943 1.00 83.56 363 GLY A CA 1
ATOM 2824 C C . GLY A 1 363 ? 15.084 7.789 -16.872 1.00 83.56 363 GLY A C 1
ATOM 2825 O O . GLY A 1 363 ? 14.585 6.958 -17.635 1.00 83.56 363 GLY A O 1
ATOM 2826 N N . ASN A 1 364 ? 14.364 8.403 -15.938 1.00 79.12 364 ASN A N 1
ATOM 2827 C CA . ASN A 1 364 ? 12.965 8.071 -15.707 1.00 79.12 364 ASN A CA 1
ATOM 2828 C C . ASN A 1 364 ? 12.066 8.530 -16.865 1.00 79.12 364 ASN A C 1
ATOM 2830 O O . ASN A 1 364 ? 12.254 9.590 -17.467 1.00 79.12 364 ASN A O 1
ATOM 2834 N N . ALA A 1 365 ? 11.037 7.734 -17.158 1.00 79.44 365 ALA A N 1
ATOM 2835 C CA . ALA A 1 365 ? 9.962 8.140 -18.053 1.00 79.44 365 ALA A CA 1
ATOM 2836 C C . ALA A 1 365 ? 8.970 9.025 -17.288 1.00 79.44 365 ALA A C 1
ATOM 2838 O O . ALA A 1 365 ? 8.392 8.588 -16.293 1.00 79.44 365 ALA A O 1
ATOM 2839 N N . ILE A 1 366 ? 8.743 10.247 -17.767 1.00 73.62 366 ILE A N 1
ATOM 2840 C CA . ILE A 1 366 ? 7.851 11.228 -17.140 1.00 73.62 366 ILE A CA 1
ATOM 2841 C C . ILE A 1 366 ? 6.781 11.606 -18.163 1.00 73.62 366 ILE A C 1
ATOM 2843 O O . ILE A 1 366 ? 7.052 12.331 -19.118 1.00 73.62 366 ILE A O 1
ATOM 2847 N N . GLN A 1 367 ? 5.559 11.097 -17.971 1.00 74.25 367 GLN A N 1
ATOM 2848 C CA . GLN A 1 367 ? 4.441 11.269 -18.913 1.00 74.25 367 GLN A CA 1
ATOM 2849 C C . GLN A 1 367 ? 4.843 10.869 -20.348 1.00 74.25 367 GLN A C 1
ATOM 2851 O O . GLN A 1 367 ? 5.134 9.695 -20.576 1.00 74.25 367 GLN A O 1
ATOM 2856 N N . ASP A 1 368 ? 4.913 11.824 -21.281 1.00 83.44 368 ASP A N 1
ATOM 2857 C CA . ASP A 1 368 ? 5.274 11.634 -22.696 1.00 83.44 368 ASP A CA 1
ATOM 2858 C C . ASP A 1 368 ? 6.716 12.054 -23.024 1.00 83.44 368 ASP A C 1
ATOM 2860 O O . ASP A 1 368 ? 7.082 12.261 -24.186 1.00 83.44 368 ASP A O 1
ATOM 2864 N N . ARG A 1 369 ? 7.572 12.147 -22.002 1.00 87.38 369 ARG A N 1
ATOM 2865 C CA . ARG A 1 369 ? 8.990 12.488 -22.143 1.00 87.38 369 ARG A CA 1
ATOM 2866 C C . ARG A 1 369 ? 9.884 11.485 -21.415 1.00 87.38 369 ARG A C 1
ATOM 2868 O O . ARG A 1 369 ? 9.445 10.796 -20.492 1.00 87.38 369 ARG A O 1
ATOM 2875 N N . TYR A 1 370 ? 11.142 11.415 -21.831 1.00 87.81 370 TYR A N 1
ATOM 2876 C CA . TYR A 1 370 ? 12.217 10.756 -21.095 1.00 87.81 370 TYR A CA 1
ATOM 2877 C C . TYR A 1 370 ? 13.164 11.797 -20.515 1.00 87.81 370 TYR A C 1
ATOM 2879 O O . TYR A 1 370 ? 13.489 12.790 -21.169 1.00 87.81 370 TYR A O 1
ATOM 2887 N N . GLU A 1 371 ? 13.609 11.545 -19.293 1.00 86.75 371 GLU A N 1
ATOM 2888 C CA . GLU A 1 371 ? 14.784 12.182 -18.716 1.00 86.75 371 GLU A CA 1
ATOM 2889 C C . GLU A 1 371 ? 16.041 11.724 -19.469 1.00 86.75 371 GLU A C 1
ATOM 2891 O O . GLU A 1 371 ? 16.182 10.543 -19.791 1.00 86.75 371 GLU A O 1
ATOM 2896 N N . VAL A 1 372 ? 16.960 12.645 -19.739 1.00 90.25 372 VAL A N 1
ATOM 2897 C CA . VAL A 1 372 ? 18.260 12.355 -20.348 1.00 90.25 372 VAL A CA 1
ATOM 2898 C C . VAL A 1 372 ? 19.347 12.557 -19.302 1.00 90.25 372 VAL A C 1
ATOM 2900 O O . VAL A 1 372 ? 19.547 13.667 -18.817 1.00 90.25 372 VAL A O 1
ATOM 2903 N N . ILE A 1 373 ? 20.056 11.477 -18.974 1.00 87.19 373 ILE A N 1
ATOM 2904 C CA . ILE A 1 373 ? 21.178 11.482 -18.027 1.00 87.19 373 ILE A CA 1
ATOM 2905 C C . ILE A 1 373 ? 22.455 11.952 -18.728 1.00 87.19 373 ILE A C 1
ATOM 2907 O O . ILE A 1 373 ? 23.244 12.700 -18.155 1.00 87.19 373 ILE A O 1
ATOM 2911 N N . SER A 1 374 ? 22.678 11.497 -19.962 1.00 87.94 374 SER A N 1
ATOM 2912 C CA . SER A 1 374 ? 23.849 11.870 -20.755 1.00 87.94 374 SER A CA 1
ATOM 2913 C C . SER A 1 374 ? 23.629 11.629 -22.247 1.00 87.94 374 SER A C 1
ATOM 2915 O O . SER A 1 374 ? 22.778 10.832 -22.648 1.00 87.94 374 SER A O 1
ATOM 2917 N N . GLY A 1 375 ? 24.433 12.307 -23.065 1.00 86.56 375 GLY A N 1
ATOM 2918 C CA . GLY A 1 375 ? 24.520 12.096 -24.508 1.00 86.56 375 GLY A CA 1
ATOM 2919 C C . GLY A 1 375 ? 24.154 13.328 -25.329 1.00 86.56 375 GLY A C 1
ATOM 2920 O O . GLY A 1 375 ? 24.720 13.508 -26.390 1.00 86.56 375 GLY A O 1
ATOM 2921 N N . ILE A 1 376 ? 23.291 14.223 -24.858 1.00 90.31 376 ILE A N 1
ATOM 2922 C CA . ILE A 1 376 ? 22.910 15.447 -25.589 1.00 90.31 376 ILE A CA 1
ATOM 2923 C C . ILE A 1 376 ? 22.856 16.649 -24.651 1.00 90.31 376 ILE A C 1
ATOM 2925 O O . ILE A 1 376 ? 22.655 16.477 -23.449 1.00 90.31 376 ILE A O 1
ATOM 2929 N N . ASP A 1 377 ? 22.998 17.842 -25.221 1.00 88.75 377 ASP A N 1
ATOM 2930 C CA . ASP A 1 377 ? 23.012 19.115 -24.499 1.00 88.75 377 ASP A CA 1
ATOM 2931 C C . ASP A 1 377 ? 21.695 19.891 -24.688 1.00 88.75 377 ASP A C 1
ATOM 2933 O O . ASP A 1 377 ? 20.941 19.651 -25.631 1.00 88.75 377 ASP A O 1
ATOM 2937 N N . SER A 1 378 ? 21.405 20.872 -23.823 1.00 84.81 378 SER A N 1
ATOM 2938 C CA . SER A 1 378 ? 20.199 21.723 -23.939 1.00 84.81 378 SER A CA 1
ATOM 2939 C C . SER A 1 378 ? 20.155 22.569 -25.214 1.00 84.81 378 SER A C 1
ATOM 2941 O O . SER A 1 378 ? 19.083 22.991 -25.641 1.00 84.81 378 SER A O 1
ATOM 2943 N N . ALA A 1 379 ? 21.304 22.833 -25.836 1.00 83.38 379 ALA A N 1
ATOM 2944 C CA . ALA A 1 379 ? 21.381 23.586 -27.084 1.00 83.38 379 ALA A CA 1
ATOM 2945 C C . ALA A 1 379 ? 21.108 22.726 -28.332 1.00 83.38 379 ALA A C 1
ATOM 2947 O O . ALA A 1 379 ? 20.910 23.287 -29.412 1.00 83.38 379 ALA A O 1
ATOM 2948 N N . ASP A 1 380 ? 21.094 21.396 -28.196 1.00 90.44 380 ASP A N 1
ATOM 2949 C CA . ASP A 1 380 ? 20.903 20.486 -29.321 1.00 90.44 380 ASP A CA 1
ATOM 2950 C C . ASP A 1 380 ? 19.466 20.560 -29.865 1.00 90.44 380 ASP A C 1
ATOM 2952 O O . ASP A 1 380 ? 18.482 20.720 -29.134 1.00 90.44 380 ASP A O 1
ATOM 2956 N N . GLU A 1 381 ? 19.335 20.413 -31.181 1.00 92.25 381 GLU A N 1
ATOM 2957 C CA . GLU A 1 381 ? 18.051 20.287 -31.864 1.00 92.25 381 GLU A CA 1
ATOM 2958 C C . GLU A 1 381 ? 17.877 18.834 -32.313 1.00 92.25 381 GLU A C 1
ATOM 2960 O O . GLU A 1 381 ? 18.702 18.318 -33.059 1.00 92.25 381 GLU A O 1
ATOM 2965 N N . ILE A 1 382 ? 16.831 18.148 -31.852 1.00 94.00 382 ILE A N 1
ATOM 2966 C CA . ILE A 1 382 ? 16.635 16.711 -32.103 1.00 94.00 382 ILE A CA 1
ATOM 2967 C C . ILE A 1 382 ? 15.423 16.443 -32.985 1.00 94.00 382 ILE A C 1
ATOM 2969 O O . ILE A 1 382 ? 14.452 17.198 -32.966 1.00 94.00 382 ILE A O 1
ATOM 2973 N N . VAL A 1 383 ? 15.454 15.340 -33.729 1.00 94.50 383 VAL A N 1
ATOM 2974 C CA . VAL A 1 383 ? 14.324 14.878 -34.546 1.00 94.50 383 VAL A CA 1
ATOM 2975 C C . VAL A 1 383 ? 13.237 14.285 -33.651 1.00 94.50 383 VAL A C 1
ATOM 2977 O O . VAL A 1 383 ? 13.460 13.279 -32.987 1.00 94.50 383 VAL A O 1
ATOM 2980 N N . THR A 1 384 ? 12.051 14.892 -33.642 1.00 92.94 384 THR A N 1
ATOM 2981 C CA . THR A 1 384 ? 10.888 14.464 -32.843 1.00 92.94 384 THR A CA 1
ATOM 2982 C C . THR A 1 384 ? 9.816 13.759 -33.667 1.00 92.94 384 THR A C 1
ATOM 2984 O O . THR A 1 384 ? 9.056 12.969 -33.103 1.00 92.94 384 THR A O 1
ATOM 2987 N N . ASN A 1 385 ? 9.774 13.997 -34.982 1.00 92.94 385 ASN A N 1
ATOM 2988 C CA . ASN A 1 385 ? 8.944 13.263 -35.937 1.00 92.94 385 ASN A CA 1
ATOM 2989 C C . ASN A 1 385 ? 9.781 12.810 -37.138 1.00 92.94 385 ASN A C 1
ATOM 2991 O O . ASN A 1 385 ? 10.631 13.560 -37.613 1.00 92.94 385 ASN A O 1
ATOM 2995 N N . GLY A 1 386 ? 9.534 11.598 -37.638 1.00 89.88 386 GLY A N 1
ATOM 2996 C CA . GLY A 1 386 ? 10.288 11.028 -38.762 1.00 89.88 386 GLY A CA 1
ATOM 2997 C C . GLY A 1 386 ? 11.667 10.460 -38.395 1.00 89.88 386 GLY A C 1
ATOM 2998 O O . GLY A 1 386 ? 12.468 10.206 -39.289 1.00 89.88 386 GLY A O 1
ATOM 2999 N N . ALA A 1 387 ? 11.950 10.215 -37.108 1.00 91.25 387 ALA A N 1
ATOM 3000 C CA . ALA A 1 387 ? 13.245 9.698 -36.642 1.00 91.25 387 ALA A CA 1
ATOM 3001 C C . ALA A 1 387 ? 13.647 8.369 -37.313 1.00 91.25 387 ALA A C 1
ATOM 3003 O O . ALA A 1 387 ? 14.808 8.187 -37.662 1.00 91.25 387 ALA A O 1
ATOM 3004 N N . PHE A 1 388 ? 12.692 7.466 -37.568 1.00 90.94 388 PHE A N 1
ATOM 3005 C CA . PHE A 1 388 ? 12.955 6.214 -38.290 1.00 90.94 388 PHE A CA 1
ATOM 3006 C C . PHE A 1 388 ? 13.321 6.449 -39.765 1.00 90.94 388 PHE A C 1
ATOM 3008 O O . PHE A 1 388 ? 14.167 5.751 -40.311 1.00 90.94 388 PHE A O 1
ATOM 3015 N N . THR A 1 389 ? 12.723 7.451 -40.414 1.00 91.19 389 THR A N 1
ATOM 3016 C CA . THR A 1 389 ? 13.051 7.813 -41.802 1.00 91.19 389 THR A CA 1
ATOM 3017 C C . THR A 1 389 ? 14.455 8.399 -41.900 1.00 91.19 389 THR A C 1
ATOM 3019 O O . THR A 1 389 ? 15.205 8.069 -42.816 1.00 91.19 389 THR A O 1
ATOM 3022 N N . VAL A 1 390 ? 14.822 9.233 -40.924 1.00 90.88 390 VAL A N 1
ATOM 3023 C CA . VAL A 1 390 ? 16.184 9.756 -40.763 1.00 90.88 390 VAL A CA 1
ATOM 3024 C C . VAL A 1 390 ? 17.165 8.599 -40.533 1.00 90.88 390 VAL A C 1
ATOM 3026 O O . VAL A 1 390 ? 18.205 8.550 -41.184 1.00 90.88 390 VAL A O 1
ATOM 3029 N N . ASP A 1 391 ? 16.799 7.611 -39.710 1.00 90.38 391 ASP A N 1
ATOM 3030 C CA . ASP A 1 391 ? 17.614 6.412 -39.489 1.00 90.38 391 ASP A CA 1
ATOM 3031 C C . ASP A 1 391 ? 17.814 5.565 -40.747 1.00 90.38 391 ASP A C 1
ATOM 3033 O O . ASP A 1 391 ? 18.940 5.186 -41.065 1.00 90.38 391 ASP A O 1
ATOM 3037 N N . ALA A 1 392 ? 16.743 5.322 -41.501 1.00 89.00 392 ALA A N 1
ATOM 3038 C CA . ALA A 1 392 ? 16.807 4.579 -42.752 1.00 89.00 392 ALA A CA 1
ATOM 3039 C C . ALA A 1 392 ? 17.701 5.288 -43.783 1.00 89.00 392 ALA A C 1
ATOM 3041 O O . ALA A 1 392 ? 18.498 4.641 -44.463 1.00 89.00 392 ALA A O 1
ATOM 3042 N N . ALA A 1 393 ? 17.625 6.621 -43.871 1.00 87.31 393 ALA A N 1
ATOM 3043 C CA . ALA A 1 393 ? 18.507 7.409 -44.729 1.00 87.31 393 ALA A CA 1
ATOM 3044 C C . ALA A 1 393 ? 19.978 7.305 -44.289 1.00 87.31 393 ALA A C 1
ATOM 3046 O O . ALA A 1 393 ? 20.852 7.100 -45.134 1.00 87.31 393 ALA A O 1
ATOM 3047 N N . ALA A 1 394 ? 20.252 7.375 -42.981 1.00 87.44 394 ALA A N 1
ATOM 3048 C CA . ALA A 1 394 ? 21.592 7.169 -42.432 1.00 87.44 394 ALA A CA 1
ATOM 3049 C C . ALA A 1 394 ? 22.128 5.768 -42.774 1.00 87.44 394 ALA A C 1
ATOM 3051 O O . ALA A 1 394 ? 23.262 5.623 -43.236 1.00 87.44 394 ALA A O 1
ATOM 3052 N N . GLN A 1 395 ? 21.292 4.739 -42.612 1.00 85.31 395 GLN A N 1
ATOM 3053 C CA . GLN A 1 395 ? 21.637 3.351 -42.902 1.00 85.31 395 GLN A CA 1
ATOM 3054 C C . GLN A 1 395 ? 21.960 3.134 -44.387 1.00 85.31 395 GLN A C 1
ATOM 3056 O O . GLN A 1 395 ? 22.977 2.516 -44.701 1.00 85.31 395 GLN A O 1
ATOM 3061 N N . LEU A 1 396 ? 21.146 3.675 -45.301 1.00 84.31 396 LEU A N 1
ATOM 3062 C CA . LEU A 1 396 ? 21.382 3.592 -46.750 1.00 84.31 396 LEU A CA 1
ATOM 3063 C C . LEU A 1 396 ? 22.685 4.284 -47.172 1.00 84.31 396 LEU A C 1
ATOM 3065 O O . LEU A 1 396 ? 23.346 3.839 -48.107 1.00 84.31 396 LEU A O 1
ATOM 3069 N N . GLN A 1 397 ? 23.085 5.340 -46.462 1.00 80.31 397 GLN A N 1
ATOM 3070 C CA . GLN A 1 397 ? 24.357 6.034 -46.682 1.00 80.31 397 GLN A CA 1
ATOM 3071 C C . GLN A 1 397 ? 25.542 5.380 -45.943 1.00 80.31 397 GLN A C 1
ATOM 3073 O O . GLN A 1 397 ? 26.659 5.900 -45.979 1.00 80.31 397 GLN A O 1
ATOM 3078 N N . GLY A 1 398 ? 25.326 4.240 -45.273 1.00 77.06 398 GLY A N 1
ATOM 3079 C CA . GLY A 1 398 ? 26.360 3.498 -44.546 1.00 77.06 398 GLY A CA 1
ATOM 3080 C C . GLY A 1 398 ? 26.877 4.213 -43.294 1.00 77.06 398 GLY A C 1
ATOM 3081 O O . GLY A 1 398 ? 28.010 3.967 -42.872 1.00 77.06 398 GLY A O 1
ATOM 3082 N N . LYS A 1 399 ? 26.071 5.117 -42.731 1.00 83.19 399 LYS A N 1
ATOM 3083 C CA . LYS A 1 399 ? 26.376 5.931 -41.550 1.00 83.19 399 LYS A CA 1
ATOM 3084 C C . LYS A 1 399 ? 25.890 5.236 -40.277 1.00 83.19 399 LYS A C 1
ATOM 3086 O O . LYS A 1 399 ? 25.256 4.180 -40.329 1.00 83.19 399 LYS A O 1
ATOM 3091 N N . LYS A 1 400 ? 26.223 5.811 -39.118 1.00 82.81 400 LYS A N 1
ATOM 3092 C CA . LYS A 1 400 ? 25.767 5.304 -37.818 1.00 82.81 400 LYS A CA 1
ATOM 3093 C C . LYS A 1 400 ? 24.232 5.339 -37.757 1.00 82.81 400 LYS A C 1
ATOM 3095 O O . LYS A 1 400 ? 23.638 6.368 -38.055 1.00 82.81 400 LYS A O 1
ATOM 3100 N N . SER A 1 401 ? 23.620 4.216 -37.388 1.00 85.69 401 SER A N 1
ATOM 3101 C CA . SER A 1 401 ? 22.162 4.007 -37.326 1.00 85.69 401 SER A CA 1
ATOM 3102 C C . SER A 1 401 ? 21.819 3.036 -36.191 1.00 85.69 401 SER A C 1
ATOM 3104 O O . SER A 1 401 ? 22.706 2.419 -35.594 1.00 85.69 401 SER A O 1
ATOM 3106 N N . MET A 1 402 ? 20.530 2.864 -35.892 1.00 82.75 402 MET A N 1
ATOM 3107 C CA . MET A 1 402 ? 20.017 1.792 -35.041 1.00 82.75 402 MET A CA 1
ATOM 3108 C C . MET A 1 402 ? 20.669 0.429 -35.300 1.00 82.75 402 MET A C 1
ATOM 3110 O O . MET A 1 402 ? 21.066 -0.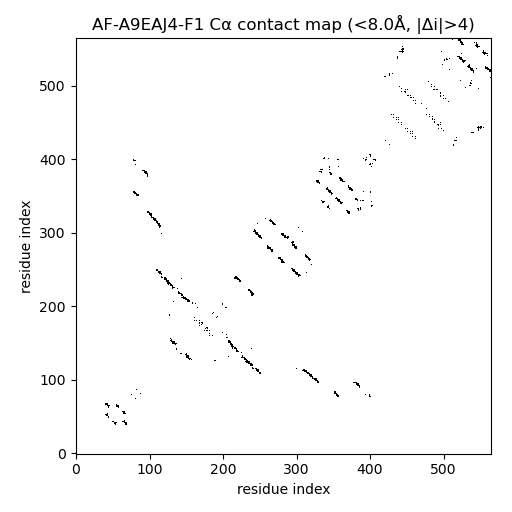263 -34.357 1.00 82.75 402 MET A O 1
ATOM 3114 N N . MET A 1 403 ? 20.811 0.054 -36.571 1.00 78.88 403 MET A N 1
ATOM 3115 C CA . MET A 1 403 ? 21.352 -1.250 -36.962 1.00 78.88 403 MET A CA 1
ATOM 3116 C C . MET A 1 403 ? 22.883 -1.262 -37.040 1.00 78.88 403 MET A C 1
ATOM 3118 O O . MET A 1 403 ? 23.484 -2.331 -36.998 1.00 78.88 403 MET A O 1
ATOM 3122 N N . ASN A 1 404 ? 23.524 -0.089 -37.110 1.00 72.12 404 ASN A N 1
ATOM 3123 C CA . ASN A 1 404 ? 24.967 0.039 -37.288 1.00 72.12 404 ASN A CA 1
ATOM 3124 C C . ASN A 1 404 ? 25.580 0.968 -36.226 1.00 72.12 404 ASN A C 1
ATOM 3126 O O . ASN A 1 404 ? 25.561 2.192 -36.354 1.00 72.12 404 ASN A O 1
ATOM 3130 N N . ALA A 1 405 ? 26.099 0.368 -35.149 1.00 61.34 405 ALA A N 1
ATOM 3131 C CA . ALA A 1 405 ? 26.577 1.045 -33.939 1.00 61.34 405 ALA A CA 1
ATOM 3132 C C . ALA A 1 405 ? 27.787 1.964 -34.149 1.00 61.34 405 ALA A C 1
ATOM 3134 O O . ALA A 1 405 ? 27.985 2.921 -33.395 1.00 61.34 405 ALA A O 1
ATOM 3135 N N . SER A 1 406 ? 28.604 1.636 -35.142 1.00 48.06 406 SER A N 1
ATOM 3136 C CA . SER A 1 406 ? 29.950 2.159 -35.292 1.00 48.06 406 SER A CA 1
ATOM 3137 C C . SER A 1 406 ? 30.551 1.561 -36.564 1.00 48.06 406 SER A C 1
ATOM 3139 O O . SER A 1 406 ? 30.828 0.369 -36.622 1.00 48.06 406 SER A O 1
ATOM 3141 N N . LYS A 1 407 ? 30.802 2.412 -37.559 1.00 39.50 407 LYS A N 1
ATOM 3142 C CA . LYS A 1 407 ? 32.179 2.537 -38.037 1.00 39.50 407 LYS A CA 1
ATOM 3143 C C . LYS A 1 407 ? 32.841 3.596 -37.151 1.00 39.50 407 LYS A C 1
ATOM 3145 O O . LYS A 1 407 ? 33.083 4.717 -37.572 1.00 39.50 407 LYS A O 1
ATOM 3150 N N . ASP A 1 408 ? 33.044 3.316 -35.869 1.00 33.03 408 ASP A N 1
ATOM 3151 C CA . ASP A 1 408 ? 34.436 3.253 -35.459 1.00 33.03 408 ASP A CA 1
ATOM 3152 C C . ASP A 1 408 ? 35.273 2.639 -36.569 1.00 33.03 408 ASP A C 1
ATOM 3154 O O . ASP A 1 408 ? 35.186 1.462 -36.904 1.00 33.03 408 ASP A O 1
ATOM 3158 N N . VAL A 1 409 ? 36.131 3.482 -37.117 1.00 33.59 409 VAL A N 1
ATOM 3159 C CA . VAL A 1 409 ? 37.458 3.052 -37.516 1.00 33.59 409 VAL A CA 1
ATOM 3160 C C . VAL A 1 409 ? 38.166 2.543 -36.245 1.00 33.59 409 VAL A C 1
ATOM 3162 O O . VAL A 1 409 ? 39.175 3.078 -35.809 1.00 33.59 409 VAL A O 1
ATOM 3165 N N . SER A 1 410 ? 37.638 1.497 -35.606 1.00 28.48 410 SER A N 1
ATOM 3166 C CA . SER A 1 410 ? 38.481 0.416 -35.148 1.00 28.48 410 SER A CA 1
ATOM 3167 C C . SER A 1 410 ? 38.920 -0.241 -36.436 1.00 28.48 410 SER A C 1
ATOM 3169 O O . SER A 1 410 ? 38.185 -1.065 -36.948 1.00 28.48 410 SER A O 1
ATOM 3171 N N . ASP A 1 411 ? 40.002 0.254 -37.032 1.00 29.66 411 ASP A N 1
ATOM 3172 C CA . ASP A 1 411 ? 41.024 -0.562 -37.689 1.00 29.66 411 ASP A CA 1
ATOM 3173 C C . ASP A 1 411 ? 40.571 -1.779 -38.544 1.00 29.66 411 ASP A C 1
ATOM 3175 O O . ASP A 1 411 ? 41.366 -2.673 -38.781 1.00 29.66 411 ASP A O 1
ATOM 3179 N N . GLU A 1 412 ? 39.356 -1.809 -39.102 1.00 27.31 412 GLU A N 1
ATOM 3180 C CA . GLU A 1 412 ? 38.907 -2.748 -40.143 1.00 27.31 412 GLU A CA 1
ATOM 3181 C C . GLU A 1 412 ? 39.253 -2.197 -41.535 1.00 27.31 412 GLU A C 1
ATOM 3183 O O . GLU A 1 412 ? 38.929 -2.765 -42.576 1.00 27.31 412 GLU A O 1
ATOM 3188 N N . THR A 1 413 ? 39.971 -1.072 -41.558 1.00 26.41 413 THR A N 1
ATOM 3189 C CA . THR A 1 413 ? 40.907 -0.727 -42.628 1.00 26.41 413 THR A CA 1
ATOM 3190 C C . THR A 1 413 ? 42.290 -0.373 -42.068 1.00 26.41 413 THR A C 1
ATOM 3192 O O . THR A 1 413 ? 43.004 0.442 -42.638 1.00 26.41 413 THR A O 1
ATOM 3195 N N . LYS A 1 414 ? 42.777 -1.086 -41.043 1.00 31.00 414 LYS A N 1
ATOM 3196 C CA . LYS A 1 414 ? 43.978 -1.831 -41.403 1.00 31.00 414 LYS A CA 1
ATOM 3197 C C . LYS A 1 414 ? 43.441 -2.883 -42.346 1.00 31.00 414 LYS A C 1
ATOM 3199 O O . LYS A 1 414 ? 42.439 -3.536 -42.072 1.00 31.00 414 LYS A O 1
ATOM 3204 N N . THR A 1 415 ? 44.067 -2.997 -43.503 1.00 27.48 415 THR A N 1
ATOM 3205 C CA . THR A 1 415 ? 44.361 -4.315 -44.044 1.00 27.48 415 THR A CA 1
ATOM 3206 C C . THR A 1 415 ? 44.083 -5.392 -42.981 1.00 27.48 415 THR A C 1
ATOM 3208 O O . THR A 1 415 ? 44.599 -5.287 -41.864 1.00 27.48 415 THR A O 1
ATOM 3211 N N . LYS A 1 416 ? 43.356 -6.467 -43.309 1.00 33.47 416 LYS A N 1
ATOM 3212 C CA . LYS A 1 416 ? 43.869 -7.769 -42.879 1.00 33.47 416 LYS A CA 1
ATOM 3213 C C . LYS A 1 416 ? 45.347 -7.739 -43.280 1.00 33.47 416 LYS A C 1
ATOM 3215 O O . LYS A 1 416 ? 45.706 -8.060 -44.405 1.00 33.47 416 LYS A O 1
ATOM 3220 N N . LYS A 1 417 ? 46.211 -7.188 -42.423 1.00 39.00 417 LYS A N 1
ATOM 3221 C CA . LYS A 1 417 ? 47.566 -7.640 -42.324 1.00 39.00 417 LYS A CA 1
ATOM 3222 C C . LYS A 1 417 ? 47.264 -9.019 -41.824 1.00 39.00 417 LYS A C 1
ATOM 3224 O O . LYS A 1 417 ? 46.864 -9.173 -40.677 1.00 39.00 417 LYS A O 1
ATOM 3229 N N . ASP A 1 418 ? 47.287 -9.972 -42.741 1.00 41.12 418 ASP A N 1
ATOM 3230 C CA . ASP A 1 418 ? 47.666 -11.313 -42.377 1.00 41.12 418 ASP A CA 1
ATOM 3231 C C . ASP A 1 418 ? 48.855 -11.130 -41.432 1.00 41.12 418 ASP A C 1
ATOM 3233 O O . ASP A 1 418 ? 49.953 -10.759 -41.859 1.00 41.12 418 ASP A O 1
ATOM 3237 N N . ILE A 1 419 ? 48.598 -11.197 -40.123 1.00 56.03 419 ILE A N 1
ATOM 3238 C CA . ILE A 1 419 ? 49.657 -11.210 -39.131 1.00 56.03 419 ILE A CA 1
ATOM 3239 C C . ILE A 1 419 ? 50.219 -12.614 -39.288 1.00 56.03 419 ILE A C 1
ATOM 3241 O O . ILE A 1 419 ? 49.771 -13.567 -38.664 1.00 56.03 419 ILE A O 1
ATOM 3245 N N . THR A 1 420 ? 51.116 -12.762 -40.258 1.00 60.03 420 THR A N 1
ATOM 3246 C CA . THR A 1 420 ? 51.884 -13.979 -40.454 1.00 60.03 420 THR A CA 1
ATOM 3247 C C . THR A 1 420 ? 53.062 -13.906 -39.516 1.00 60.03 420 THR A C 1
ATOM 3249 O O . THR A 1 420 ? 53.986 -13.115 -39.725 1.00 60.03 420 THR A O 1
ATOM 3252 N N . PHE A 1 421 ? 53.013 -14.734 -38.487 1.00 73.94 421 PHE A N 1
ATOM 3253 C CA . PHE A 1 421 ? 54.159 -15.006 -37.646 1.00 73.94 421 PHE A CA 1
ATOM 3254 C C . PHE A 1 421 ? 55.143 -15.863 -38.443 1.00 73.94 421 PHE A C 1
ATOM 3256 O O . PHE A 1 421 ? 54.748 -16.720 -39.239 1.00 73.94 421 PHE A O 1
ATOM 3263 N N . ASP A 1 422 ? 56.440 -15.605 -38.288 1.00 80.00 422 ASP A N 1
ATOM 3264 C CA . ASP A 1 422 ? 57.436 -16.496 -38.868 1.00 80.00 422 ASP A CA 1
ATOM 3265 C C . ASP A 1 422 ? 57.516 -17.801 -38.051 1.00 80.00 422 ASP A C 1
ATOM 3267 O O . ASP A 1 422 ? 57.272 -17.834 -36.843 1.00 80.00 422 ASP A O 1
ATOM 3271 N N . ALA A 1 423 ? 57.881 -18.903 -38.710 1.00 80.31 423 ALA A N 1
ATOM 3272 C CA . ALA A 1 423 ? 57.970 -20.215 -38.063 1.00 80.31 423 ALA A CA 1
ATOM 3273 C C . ALA A 1 423 ? 58.995 -20.257 -36.906 1.00 80.31 423 ALA A C 1
ATOM 3275 O O . ALA A 1 423 ? 58.923 -21.129 -36.038 1.00 80.31 423 ALA A O 1
ATOM 3276 N N . SER A 1 424 ? 59.960 -19.328 -36.884 1.00 81.56 424 SER A N 1
ATOM 3277 C CA . SER A 1 424 ? 60.963 -19.213 -35.820 1.00 81.56 424 SER A CA 1
ATOM 3278 C C . SER A 1 424 ? 60.343 -18.652 -34.537 1.00 81.56 424 SER A C 1
ATOM 3280 O O . SER A 1 424 ? 60.613 -19.155 -33.446 1.00 81.56 424 SER A O 1
ATOM 3282 N N . PHE A 1 425 ? 59.469 -17.654 -34.661 1.00 83.50 425 PHE A N 1
ATOM 3283 C CA . PHE A 1 425 ? 58.700 -17.071 -33.574 1.00 83.50 425 PHE A CA 1
ATOM 3284 C C . PHE A 1 425 ? 57.654 -18.047 -33.044 1.00 83.50 425 PHE A C 1
ATOM 3286 O O . PHE A 1 425 ? 57.627 -18.284 -31.838 1.00 83.50 425 PHE A O 1
ATOM 3293 N N . GLU A 1 426 ? 56.861 -18.675 -33.921 1.00 86.00 426 GLU A N 1
ATOM 3294 C CA . GLU A 1 426 ? 55.841 -19.650 -33.504 1.00 86.00 426 GLU A CA 1
ATOM 3295 C C . GLU A 1 426 ? 56.461 -20.788 -32.678 1.00 86.00 426 GLU A C 1
ATOM 3297 O O . GLU A 1 426 ? 55.936 -21.158 -31.626 1.00 86.00 426 GLU A O 1
ATOM 3302 N N . LYS A 1 427 ? 57.633 -21.289 -33.098 1.00 85.62 427 LYS A N 1
ATOM 3303 C CA . LYS A 1 427 ? 58.391 -22.313 -32.366 1.00 85.62 427 LYS A CA 1
ATOM 3304 C C . LYS A 1 427 ? 58.994 -21.785 -31.061 1.00 85.62 427 LYS A C 1
ATOM 3306 O O . LYS A 1 427 ? 58.991 -22.489 -30.054 1.00 85.62 427 LYS A O 1
ATOM 3311 N N . ALA A 1 428 ? 59.499 -20.552 -31.056 1.00 85.69 428 ALA A N 1
ATOM 3312 C CA . ALA A 1 428 ? 60.035 -19.916 -29.852 1.00 85.69 428 ALA A CA 1
ATOM 3313 C C . ALA A 1 428 ? 58.950 -19.584 -28.810 1.00 85.69 428 ALA A C 1
ATOM 3315 O O . ALA A 1 428 ? 59.269 -19.467 -27.628 1.00 85.69 428 ALA A O 1
ATOM 3316 N N . PHE A 1 429 ? 57.685 -19.454 -29.226 1.00 89.38 429 PHE A N 1
ATOM 3317 C CA . PHE A 1 429 ? 56.555 -19.105 -28.362 1.00 89.38 429 PHE A CA 1
ATOM 3318 C C . PHE A 1 429 ? 55.838 -20.326 -27.751 1.00 89.38 429 PHE A C 1
ATOM 3320 O O . PHE A 1 429 ? 55.140 -20.180 -26.745 1.00 89.38 429 PHE A O 1
ATOM 3327 N N . GLN A 1 430 ? 56.056 -21.546 -28.265 1.00 90.06 430 GLN A N 1
ATOM 3328 C CA . GLN A 1 430 ? 55.476 -22.778 -27.694 1.00 90.06 430 GLN A CA 1
ATOM 3329 C C . GLN A 1 430 ? 55.733 -22.952 -26.179 1.00 90.06 430 GLN A C 1
ATOM 3331 O O . GLN A 1 430 ? 54.794 -23.287 -25.448 1.00 90.06 430 GLN A O 1
ATOM 3336 N N . PRO A 1 431 ? 56.934 -22.653 -25.630 1.00 91.69 431 PRO A N 1
ATOM 3337 C CA . PRO A 1 431 ? 57.155 -22.692 -24.183 1.00 91.69 431 PRO A CA 1
ATOM 3338 C C . PRO A 1 431 ? 56.241 -21.741 -23.396 1.00 91.69 431 PRO A C 1
ATOM 3340 O O . PRO A 1 431 ? 55.838 -22.061 -22.275 1.00 91.69 431 PRO A O 1
ATOM 3343 N N . SER A 1 432 ? 55.882 -20.585 -23.969 1.00 92.31 432 SER A N 1
ATOM 3344 C CA . SER A 1 432 ? 54.942 -19.637 -23.361 1.00 92.31 432 SER A CA 1
ATOM 3345 C C . SER A 1 432 ? 53.512 -20.181 -23.355 1.00 92.31 432 SER A C 1
ATOM 3347 O O . SER A 1 432 ? 52.828 -20.038 -22.343 1.00 92.31 432 SER A O 1
ATOM 3349 N N . ILE A 1 433 ? 53.083 -20.873 -24.416 1.00 92.62 433 ILE A N 1
ATOM 3350 C CA . ILE A 1 433 ? 51.779 -21.560 -24.466 1.00 92.62 433 ILE A CA 1
ATOM 3351 C C . ILE A 1 433 ? 51.703 -22.634 -23.374 1.00 92.62 433 ILE A C 1
ATOM 3353 O O . ILE A 1 433 ? 50.759 -22.658 -22.583 1.00 92.62 433 ILE A O 1
ATOM 3357 N N . LYS A 1 434 ? 52.739 -23.471 -23.247 1.00 93.25 434 LYS A N 1
ATOM 3358 C CA . LYS A 1 434 ? 52.800 -24.506 -22.205 1.00 93.25 434 LYS A CA 1
ATOM 3359 C C . LYS A 1 434 ? 52.740 -23.917 -20.793 1.00 93.25 434 LYS A C 1
ATOM 3361 O O . LYS A 1 434 ? 52.054 -24.443 -19.917 1.00 93.25 434 LYS A O 1
ATOM 3366 N N . ALA A 1 435 ? 53.438 -22.806 -20.562 1.00 94.00 435 ALA A N 1
ATOM 3367 C CA . ALA A 1 435 ? 53.410 -22.128 -19.272 1.00 94.00 435 ALA A CA 1
ATOM 3368 C C . ALA A 1 435 ? 52.059 -21.439 -18.988 1.00 94.00 435 ALA A C 1
ATOM 3370 O O . ALA A 1 435 ? 51.626 -21.409 -17.835 1.00 94.00 435 ALA A O 1
ATOM 3371 N N . TYR A 1 436 ? 51.362 -20.948 -20.019 1.00 95.69 436 TYR A N 1
ATOM 3372 C CA . TYR A 1 436 ? 49.991 -20.440 -19.905 1.00 95.69 436 TYR A CA 1
ATOM 3373 C C . TYR A 1 436 ? 49.011 -21.546 -19.484 1.00 95.69 436 TYR A C 1
ATOM 3375 O O . TYR A 1 436 ? 48.206 -21.334 -18.578 1.00 95.69 436 TYR A O 1
ATOM 3383 N N . LEU A 1 437 ? 49.102 -22.738 -20.081 1.00 95.00 437 LEU A N 1
ATOM 3384 C CA . LEU A 1 437 ? 48.231 -23.866 -19.729 1.00 95.00 437 LEU A CA 1
ATOM 3385 C C . LEU A 1 437 ? 48.451 -24.320 -18.281 1.00 95.00 437 LEU A C 1
ATOM 3387 O O . LEU A 1 437 ? 47.490 -24.508 -17.538 1.00 95.00 437 LEU A O 1
ATOM 3391 N N . ALA A 1 438 ? 49.706 -24.358 -17.827 1.00 94.62 438 ALA A N 1
ATOM 3392 C CA . ALA A 1 438 ? 50.017 -24.633 -16.426 1.00 94.62 438 ALA A CA 1
ATOM 3393 C C . ALA A 1 438 ? 49.438 -23.574 -15.464 1.00 94.62 438 ALA A C 1
ATOM 3395 O O . ALA A 1 438 ? 49.029 -23.907 -14.350 1.00 94.62 438 ALA A O 1
ATOM 3396 N N . LEU A 1 439 ? 49.392 -22.301 -15.878 1.00 95.19 439 LEU A N 1
ATOM 3397 C CA . LEU A 1 439 ? 48.742 -21.229 -15.117 1.00 95.19 439 LEU A CA 1
ATOM 3398 C C . LEU A 1 439 ? 47.217 -21.403 -15.078 1.00 95.19 439 LEU A C 1
ATOM 3400 O O . LEU A 1 439 ? 46.627 -21.279 -14.004 1.00 95.19 439 LEU A O 1
ATOM 3404 N N . LYS A 1 440 ? 46.582 -21.730 -16.211 1.00 94.88 440 LYS A N 1
ATOM 3405 C CA . LYS A 1 440 ? 45.155 -22.087 -16.260 1.00 94.88 440 LYS A CA 1
ATOM 3406 C C . LYS A 1 440 ? 44.848 -23.198 -15.257 1.00 94.88 440 LYS A C 1
ATOM 3408 O O . LYS A 1 440 ? 43.949 -23.039 -14.436 1.00 94.88 440 LYS A O 1
ATOM 3413 N N . ASP A 1 441 ? 45.602 -24.293 -15.285 1.00 93.88 441 ASP A N 1
ATOM 3414 C CA . ASP A 1 441 ? 45.349 -25.452 -14.421 1.00 93.88 441 ASP A CA 1
ATOM 3415 C C . ASP A 1 441 ? 45.537 -25.147 -12.934 1.00 93.88 441 ASP A C 1
ATOM 3417 O O . ASP A 1 441 ? 44.834 -25.697 -12.084 1.00 93.88 441 ASP A O 1
ATOM 3421 N N . ALA A 1 442 ? 46.453 -24.238 -12.600 1.00 93.69 442 ALA A N 1
ATOM 3422 C CA . ALA A 1 442 ? 46.597 -23.749 -11.235 1.00 93.69 442 ALA A CA 1
ATOM 3423 C C . ALA A 1 442 ? 45.354 -22.964 -10.767 1.00 93.69 442 ALA A C 1
ATOM 3425 O O . ALA A 1 442 ? 44.909 -23.144 -9.631 1.00 93.69 442 ALA A O 1
ATOM 3426 N N . LEU A 1 443 ? 44.752 -22.159 -11.652 1.00 93.31 443 LEU A N 1
ATOM 3427 C CA . LEU A 1 443 ? 43.531 -21.395 -11.364 1.00 93.31 443 LEU A CA 1
ATOM 3428 C C . LEU A 1 443 ? 42.279 -22.274 -11.284 1.00 93.31 443 LEU A C 1
ATOM 3430 O O . LEU A 1 443 ? 41.377 -21.979 -10.494 1.00 93.31 443 LEU A O 1
ATOM 3434 N N . VAL A 1 444 ? 42.244 -23.373 -12.044 1.00 94.00 444 VAL A N 1
ATOM 3435 C CA . VAL A 1 444 ? 41.218 -24.420 -11.917 1.00 94.00 444 VAL A CA 1
ATOM 3436 C C . VAL A 1 444 ? 41.239 -25.010 -10.503 1.00 94.00 444 VAL A C 1
ATOM 3438 O O . VAL A 1 444 ? 40.199 -25.076 -9.853 1.00 94.00 444 VAL A O 1
ATOM 3441 N N . LYS A 1 445 ? 42.430 -25.324 -9.974 1.00 92.25 445 LYS A N 1
ATOM 3442 C CA . LYS A 1 445 ? 42.620 -25.819 -8.594 1.00 92.25 445 LYS A CA 1
ATOM 3443 C C . LYS A 1 445 ? 42.360 -24.770 -7.508 1.00 92.25 445 LYS A C 1
ATOM 3445 O O . LYS A 1 445 ? 42.435 -25.089 -6.328 1.00 92.25 445 LYS A O 1
ATOM 3450 N N . SER A 1 446 ? 42.090 -23.518 -7.889 1.00 90.12 446 SER A N 1
ATOM 3451 C CA . SER A 1 446 ? 41.836 -22.394 -6.976 1.00 90.12 446 SER A CA 1
ATOM 3452 C C . SER A 1 446 ? 42.944 -22.156 -5.929 1.00 90.12 446 SER A C 1
ATOM 3454 O O . SER A 1 446 ? 42.698 -21.535 -4.895 1.00 90.12 446 SER A O 1
ATOM 3456 N N . ASP A 1 447 ? 44.175 -22.606 -6.197 1.00 89.94 447 ASP A N 1
ATOM 3457 C CA . ASP A 1 447 ? 45.330 -22.431 -5.312 1.00 89.94 447 ASP A CA 1
ATOM 3458 C C . ASP A 1 447 ? 46.073 -21.143 -5.683 1.00 89.94 447 ASP A C 1
ATOM 3460 O O . ASP A 1 447 ? 46.710 -21.040 -6.737 1.00 89.94 447 ASP A O 1
ATOM 3464 N N . THR A 1 448 ? 45.997 -20.141 -4.807 1.00 90.19 448 THR A N 1
ATOM 3465 C CA . THR A 1 448 ? 46.565 -18.809 -5.048 1.00 90.19 448 THR A CA 1
ATOM 3466 C C . THR A 1 448 ? 48.092 -18.792 -5.062 1.00 90.19 448 THR A C 1
ATOM 3468 O O . THR A 1 448 ? 48.678 -17.970 -5.773 1.00 90.19 448 THR A O 1
ATOM 3471 N N . LYS A 1 449 ? 48.752 -19.693 -4.319 1.00 91.00 449 LYS A N 1
ATOM 3472 C CA . LYS A 1 449 ? 50.220 -19.808 -4.288 1.00 91.00 449 LYS A CA 1
ATOM 3473 C C . LYS A 1 449 ? 50.719 -20.509 -5.539 1.00 91.00 449 LYS A C 1
ATOM 3475 O O . LYS A 1 449 ? 51.635 -20.006 -6.189 1.00 91.00 449 LYS A O 1
ATOM 3480 N N . LEU A 1 450 ? 50.076 -21.617 -5.905 1.00 91.94 450 LEU A N 1
ATOM 3481 C CA . LEU A 1 450 ? 50.387 -22.343 -7.132 1.00 91.94 450 LEU A CA 1
ATOM 3482 C C . LEU A 1 450 ? 50.142 -21.461 -8.364 1.00 91.94 450 LEU A C 1
ATOM 3484 O O . LEU A 1 450 ? 50.978 -21.416 -9.261 1.00 91.94 450 LEU A O 1
ATOM 3488 N N . SER A 1 451 ? 49.047 -20.695 -8.387 1.00 91.81 451 SER A N 1
ATOM 3489 C CA . SER A 1 451 ? 48.731 -19.769 -9.486 1.00 91.81 451 SER A CA 1
ATOM 3490 C C . SER A 1 451 ? 49.764 -18.646 -9.612 1.00 91.81 451 SER A C 1
ATOM 3492 O O . SER A 1 451 ? 50.190 -18.324 -10.720 1.00 91.81 451 SER A O 1
ATOM 3494 N N . ALA A 1 452 ? 50.242 -18.089 -8.495 1.00 92.25 452 ALA A N 1
ATOM 3495 C CA . ALA A 1 452 ? 51.332 -17.113 -8.510 1.00 92.25 452 ALA A CA 1
ATOM 3496 C C . ALA A 1 452 ? 52.654 -17.729 -9.008 1.00 92.25 452 ALA A C 1
ATOM 3498 O O . ALA A 1 452 ? 53.345 -17.132 -9.836 1.00 92.25 452 ALA A O 1
ATOM 3499 N N . GLU A 1 453 ? 52.995 -18.941 -8.564 1.00 93.81 453 GLU A N 1
ATOM 3500 C CA . GLU A 1 453 ? 54.184 -19.666 -9.030 1.00 93.81 453 GLU A CA 1
ATOM 3501 C C . GLU A 1 453 ? 54.127 -19.935 -10.544 1.00 93.81 453 GLU A C 1
ATOM 3503 O O . GLU A 1 453 ? 55.089 -19.657 -11.264 1.00 93.81 453 GLU A O 1
ATOM 3508 N N . LYS A 1 454 ? 52.990 -20.424 -11.058 1.00 95.31 454 LYS A N 1
ATOM 3509 C CA . LYS A 1 454 ? 52.821 -20.696 -12.495 1.00 95.31 454 LYS A CA 1
ATOM 3510 C C . LYS A 1 454 ? 52.740 -19.420 -13.331 1.00 95.31 454 LYS A C 1
ATOM 3512 O O . LYS A 1 454 ? 53.257 -19.405 -14.445 1.00 95.31 454 LYS A O 1
ATOM 3517 N N . SER A 1 455 ? 52.211 -18.327 -12.783 1.00 93.19 455 SER A N 1
ATOM 3518 C CA . SER A 1 455 ? 52.255 -17.009 -13.431 1.00 93.19 455 SER A CA 1
ATOM 3519 C C . SER A 1 455 ? 53.686 -16.485 -13.575 1.00 93.19 455 SER A C 1
ATOM 3521 O O . SER A 1 455 ? 54.050 -15.944 -14.619 1.00 93.19 455 SER A O 1
ATOM 3523 N N . GLU A 1 456 ? 54.536 -16.711 -12.570 1.00 92.38 456 GLU A N 1
ATOM 3524 C CA . GLU A 1 456 ? 55.959 -16.368 -12.649 1.00 92.38 456 GLU A CA 1
ATOM 3525 C C . GLU A 1 456 ? 56.687 -17.220 -13.697 1.00 92.38 456 GLU A C 1
ATOM 3527 O O . GLU A 1 456 ? 57.511 -16.704 -14.452 1.00 92.38 456 GLU A O 1
ATOM 3532 N N . ALA A 1 457 ? 56.360 -18.513 -13.788 1.00 93.12 457 ALA A N 1
ATOM 3533 C CA . ALA A 1 457 ? 56.891 -19.390 -14.830 1.00 93.12 457 ALA A CA 1
ATOM 3534 C C . ALA A 1 457 ? 56.468 -18.931 -16.239 1.00 93.12 457 ALA A C 1
ATOM 3536 O O . ALA A 1 457 ? 57.308 -18.873 -17.137 1.00 93.12 457 ALA A O 1
ATOM 3537 N N . PHE A 1 458 ? 55.205 -18.529 -16.419 1.00 94.69 458 PHE A N 1
ATOM 3538 C CA . PHE A 1 458 ? 54.705 -17.946 -17.668 1.00 94.69 458 PHE A CA 1
ATOM 3539 C C . PHE A 1 458 ? 55.433 -16.650 -18.032 1.00 94.69 458 PHE A C 1
ATOM 3541 O O . PHE A 1 458 ? 55.908 -16.491 -19.156 1.00 94.69 458 PHE A O 1
ATOM 3548 N N . ARG A 1 459 ? 55.620 -15.754 -17.060 1.00 90.88 459 ARG A N 1
ATOM 3549 C CA . ARG A 1 459 ? 56.382 -14.517 -17.246 1.00 90.88 459 ARG A CA 1
ATOM 3550 C C . ARG A 1 459 ? 57.825 -14.793 -17.678 1.00 90.88 459 ARG A C 1
ATOM 3552 O O . ARG A 1 459 ? 58.298 -14.165 -18.620 1.00 90.88 459 ARG A O 1
ATOM 3559 N N . LYS A 1 460 ? 58.508 -15.749 -17.037 1.00 90.88 460 LYS A N 1
ATOM 3560 C CA . LYS A 1 460 ? 59.872 -16.159 -17.413 1.00 90.88 460 LYS A CA 1
ATOM 3561 C C . LYS A 1 460 ? 59.930 -16.764 -18.815 1.00 90.88 460 LYS A C 1
ATOM 3563 O O . LYS A 1 460 ? 60.869 -16.471 -19.547 1.00 90.88 460 LYS A O 1
ATOM 3568 N N . ALA A 1 461 ? 58.933 -17.557 -19.209 1.00 90.06 461 ALA A N 1
ATOM 3569 C CA . ALA A 1 461 ? 58.847 -18.098 -20.565 1.00 90.06 461 ALA A CA 1
ATOM 3570 C C . ALA A 1 461 ? 58.721 -16.977 -21.614 1.00 90.06 461 ALA A C 1
ATOM 3572 O O . ALA A 1 461 ? 59.402 -17.015 -22.632 1.00 90.06 461 ALA A O 1
ATOM 3573 N N . LEU A 1 462 ? 57.932 -15.932 -21.339 1.00 87.50 462 LEU A N 1
ATOM 3574 C CA . LEU A 1 462 ? 57.839 -14.751 -22.212 1.00 87.50 462 LEU A CA 1
ATOM 3575 C C . LEU A 1 462 ? 59.150 -13.948 -22.290 1.00 87.50 462 LEU A C 1
ATOM 3577 O O . LEU A 1 462 ? 59.393 -13.248 -23.273 1.00 87.50 462 LEU A O 1
ATOM 3581 N N . GLU A 1 463 ? 59.997 -14.002 -21.260 1.00 85.94 463 GLU A N 1
ATOM 3582 C CA . GLU A 1 463 ? 61.295 -13.309 -21.227 1.00 85.94 463 GLU A CA 1
ATOM 3583 C C . GLU A 1 463 ? 62.394 -14.025 -22.018 1.00 85.94 463 GLU A C 1
ATOM 3585 O O . GLU A 1 463 ? 63.386 -13.390 -22.376 1.00 85.94 463 GLU A O 1
ATOM 3590 N N . GLN A 1 464 ? 62.208 -15.312 -22.329 1.00 84.00 464 GLN A N 1
ATOM 3591 C CA . GLN A 1 464 ? 63.128 -16.092 -23.164 1.00 84.00 464 GLN A CA 1
ATOM 3592 C C . GLN A 1 464 ? 63.048 -15.717 -24.655 1.00 84.00 464 GLN A C 1
ATOM 3594 O O . GLN A 1 464 ? 63.946 -16.067 -25.420 1.00 84.00 464 GLN A O 1
ATOM 3599 N N . LEU A 1 465 ? 62.025 -14.959 -25.067 1.00 81.31 465 LEU A N 1
ATOM 3600 C CA . LEU A 1 465 ? 61.886 -14.433 -26.427 1.00 81.31 465 LEU A CA 1
ATOM 3601 C C . LEU A 1 465 ? 62.952 -13.355 -26.717 1.00 81.31 465 LEU A C 1
ATOM 3603 O O . LEU A 1 465 ? 63.195 -12.439 -25.918 1.00 81.31 465 LEU A O 1
ATOM 3607 N N . THR A 1 466 ? 63.599 -13.421 -27.884 1.00 73.38 466 THR A N 1
ATOM 3608 C CA . THR A 1 466 ? 64.676 -12.480 -28.251 1.00 73.38 466 THR A CA 1
ATOM 3609 C C . THR A 1 466 ? 64.154 -11.047 -28.468 1.00 73.38 466 THR A C 1
ATOM 3611 O O . THR A 1 466 ? 62.962 -10.810 -28.647 1.00 73.38 466 THR A O 1
ATOM 3614 N N . VAL A 1 467 ? 65.035 -10.037 -28.423 1.00 60.62 467 VAL A N 1
ATOM 3615 C CA . VAL A 1 467 ? 64.645 -8.615 -28.577 1.00 60.62 467 VAL A CA 1
ATOM 3616 C C . VAL A 1 467 ? 63.983 -8.299 -29.935 1.00 60.62 467 VAL A C 1
ATOM 3618 O O . VAL A 1 467 ? 63.007 -7.549 -29.924 1.00 60.62 467 VAL A O 1
ATOM 3621 N N . PRO A 1 468 ? 64.429 -8.847 -31.087 1.00 60.97 468 PRO A N 1
ATOM 3622 C CA . PRO A 1 468 ? 63.723 -8.679 -32.362 1.00 60.97 468 PRO A CA 1
ATOM 3623 C C . PRO A 1 468 ? 62.310 -9.274 -32.329 1.00 60.97 468 PRO A C 1
ATOM 3625 O O . PRO A 1 468 ? 61.363 -8.599 -32.714 1.00 60.97 468 PRO A O 1
ATOM 3628 N N . GLN A 1 469 ? 62.161 -10.474 -31.757 1.00 62.53 469 GLN A N 1
ATOM 3629 C CA . GLN A 1 469 ? 60.872 -11.157 -31.578 1.00 62.53 469 GLN A CA 1
ATOM 3630 C C . GLN A 1 469 ? 59.914 -10.372 -30.662 1.00 62.53 469 GLN A C 1
ATOM 3632 O O . GLN A 1 469 ? 58.712 -10.367 -30.885 1.00 62.53 469 GLN A O 1
ATOM 3637 N N . ARG A 1 470 ? 60.435 -9.644 -29.664 1.00 59.38 470 ARG A N 1
ATOM 3638 C CA . ARG A 1 470 ? 59.632 -8.781 -28.775 1.00 59.38 470 ARG A CA 1
ATOM 3639 C C . ARG A 1 470 ? 59.279 -7.412 -29.373 1.00 59.38 470 ARG A C 1
ATOM 3641 O O . ARG A 1 470 ? 58.291 -6.813 -28.959 1.00 59.38 470 ARG A O 1
ATOM 3648 N N . LYS A 1 471 ? 60.075 -6.888 -30.316 1.00 54.91 471 LYS A N 1
ATOM 3649 C CA . LYS A 1 471 ? 59.867 -5.556 -30.922 1.00 54.91 471 LYS A CA 1
ATOM 3650 C C . LYS A 1 471 ? 58.773 -5.534 -31.988 1.00 54.91 471 LYS A C 1
ATOM 3652 O O . LYS A 1 471 ? 58.087 -4.520 -32.091 1.00 54.91 471 LYS A O 1
ATOM 3657 N N . THR A 1 472 ? 58.603 -6.614 -32.751 1.00 51.72 472 THR A N 1
ATOM 3658 C CA . THR A 1 472 ? 57.577 -6.713 -33.807 1.00 51.72 472 THR A CA 1
ATOM 3659 C C . THR A 1 472 ? 56.153 -6.641 -33.235 1.00 51.72 472 THR A C 1
ATOM 3661 O O . THR A 1 472 ? 55.239 -6.182 -33.911 1.00 51.72 472 THR A O 1
ATOM 3664 N N . GLU A 1 473 ? 55.975 -6.998 -31.957 1.00 59.22 473 GLU A N 1
ATOM 3665 C CA . GLU A 1 473 ? 54.665 -7.200 -31.314 1.00 59.22 473 GLU A CA 1
ATOM 3666 C C . GLU A 1 473 ? 54.600 -6.606 -29.903 1.00 59.22 473 GLU A C 1
ATOM 3668 O O . GLU A 1 473 ? 54.046 -7.166 -28.952 1.00 59.22 473 GLU A O 1
ATOM 3673 N N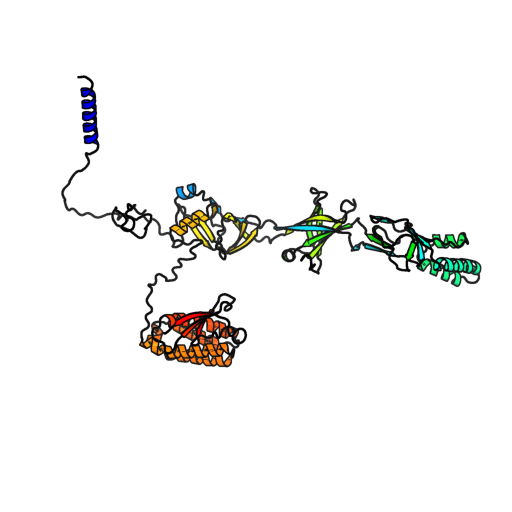 . ASN A 1 474 ? 55.206 -5.430 -29.770 1.00 58.75 474 ASN A N 1
ATOM 3674 C CA . ASN A 1 474 ? 55.442 -4.757 -28.497 1.00 58.75 474 ASN A CA 1
ATOM 3675 C C . ASN A 1 474 ? 54.155 -4.520 -27.669 1.00 58.75 474 ASN A C 1
ATOM 3677 O O . ASN A 1 474 ? 54.230 -4.374 -26.452 1.00 58.75 474 ASN A O 1
ATOM 3681 N N . SER A 1 475 ? 52.970 -4.504 -28.295 1.00 63.69 475 SER A N 1
ATOM 3682 C CA . SER A 1 475 ? 51.678 -4.375 -27.606 1.00 63.69 475 SER A CA 1
ATOM 3683 C C . SER A 1 475 ? 51.279 -5.641 -26.842 1.00 63.69 475 SER A C 1
ATOM 3685 O O . SER A 1 475 ? 50.956 -5.552 -25.658 1.00 63.69 475 SER A O 1
ATOM 3687 N N . TYR A 1 476 ? 51.343 -6.819 -27.469 1.00 72.44 476 TYR A N 1
ATOM 3688 C CA . TYR A 1 476 ? 50.901 -8.074 -26.853 1.00 72.44 476 TYR A CA 1
ATOM 3689 C C . TYR A 1 476 ? 51.851 -8.520 -25.747 1.00 72.44 476 TYR A C 1
ATOM 3691 O O . TYR A 1 476 ? 51.420 -8.808 -24.628 1.00 72.44 476 TYR A O 1
ATOM 3699 N N . TRP A 1 477 ? 53.160 -8.494 -26.019 1.00 77.62 477 TRP A N 1
ATOM 3700 C CA . TRP A 1 477 ? 54.166 -8.889 -25.034 1.00 77.62 477 TRP A CA 1
ATOM 3701 C C . TRP A 1 477 ? 54.118 -8.003 -23.783 1.00 77.62 477 TRP A C 1
ATOM 3703 O O . TRP A 1 477 ? 54.128 -8.517 -22.662 1.00 77.62 477 TRP A O 1
ATOM 3713 N N . ALA A 1 478 ? 54.008 -6.678 -23.948 1.00 79.81 478 ALA A N 1
ATOM 3714 C CA . ALA A 1 478 ? 53.957 -5.752 -22.819 1.00 79.81 478 ALA A CA 1
ATOM 3715 C C . ALA A 1 478 ? 52.714 -5.974 -21.945 1.00 79.81 478 ALA A C 1
ATOM 3717 O O . ALA A 1 478 ? 52.811 -5.917 -20.716 1.00 79.81 478 ALA A O 1
ATOM 3718 N N . VAL A 1 479 ? 51.558 -6.258 -22.555 1.00 83.25 479 VAL A N 1
ATOM 3719 C CA . VAL A 1 479 ? 50.325 -6.552 -21.815 1.00 83.25 479 VAL A CA 1
ATOM 3720 C C . VAL A 1 479 ? 50.430 -7.889 -21.085 1.00 83.25 479 VAL A C 1
ATOM 3722 O O . VAL A 1 479 ? 50.152 -7.933 -19.885 1.00 83.25 479 VAL A O 1
ATOM 3725 N N . LEU A 1 480 ? 50.885 -8.954 -21.748 1.00 86.81 480 LEU A N 1
ATOM 3726 C CA . LEU A 1 480 ? 51.052 -10.274 -21.132 1.00 86.81 480 LEU A CA 1
ATOM 3727 C C . LEU A 1 480 ? 52.061 -10.244 -19.971 1.00 86.81 480 LEU A C 1
ATOM 3729 O O . LEU A 1 480 ? 51.779 -10.762 -18.888 1.00 86.81 480 LEU A O 1
ATOM 3733 N N . HIS A 1 481 ? 53.203 -9.573 -20.152 1.00 85.06 481 HIS A N 1
ATOM 3734 C CA . HIS A 1 481 ? 54.249 -9.440 -19.129 1.00 85.06 481 HIS A CA 1
ATOM 3735 C C . HIS A 1 481 ? 53.806 -8.585 -17.934 1.00 85.06 481 HIS A C 1
ATOM 3737 O O . HIS A 1 481 ? 53.997 -8.963 -16.776 1.00 85.06 481 HIS A O 1
ATOM 3743 N N . LYS A 1 482 ? 53.150 -7.445 -18.188 1.00 86.38 482 LYS A N 1
ATOM 3744 C CA . LYS A 1 482 ? 52.624 -6.577 -17.123 1.00 86.38 482 LYS A CA 1
ATOM 3745 C C . LYS A 1 482 ? 51.517 -7.268 -16.328 1.00 86.38 482 LYS A C 1
ATOM 3747 O O . LYS A 1 482 ? 51.451 -7.111 -15.108 1.00 86.38 482 LYS A O 1
ATOM 3752 N N . THR A 1 483 ? 50.642 -8.001 -17.010 1.00 86.50 483 THR A N 1
ATOM 3753 C CA . THR A 1 483 ? 49.451 -8.605 -16.403 1.00 86.50 483 THR A CA 1
ATOM 3754 C C . THR A 1 483 ? 49.793 -9.860 -15.603 1.00 86.50 483 THR A C 1
ATOM 3756 O O . THR A 1 483 ? 49.241 -10.038 -14.516 1.00 86.50 483 THR A O 1
ATOM 3759 N N . SER A 1 484 ? 50.762 -10.671 -16.048 1.00 87.69 484 SER A N 1
ATOM 3760 C CA . SER A 1 484 ? 51.279 -11.798 -15.253 1.00 87.69 484 SER A CA 1
ATOM 3761 C C . SER A 1 484 ? 51.868 -11.323 -13.920 1.00 87.69 484 SER A C 1
ATOM 3763 O O . SER A 1 484 ? 51.538 -11.867 -12.869 1.00 87.69 484 SER A O 1
ATOM 3765 N N . LYS A 1 485 ? 52.595 -10.196 -13.904 1.00 86.00 485 LYS A N 1
ATOM 3766 C CA . LYS A 1 485 ? 53.056 -9.555 -12.655 1.00 86.00 485 LYS A CA 1
ATOM 3767 C C . LYS A 1 485 ? 51.907 -9.179 -11.705 1.00 86.00 485 LYS A C 1
ATOM 3769 O O . LYS A 1 485 ? 52.113 -9.125 -10.493 1.00 86.00 485 LYS A O 1
ATOM 3774 N N . GLY A 1 486 ? 50.716 -8.903 -12.238 1.00 82.00 486 GLY A N 1
ATOM 3775 C CA . GLY A 1 486 ? 49.503 -8.646 -11.460 1.00 82.00 486 GLY A CA 1
ATOM 3776 C C . GLY A 1 486 ? 49.055 -9.866 -10.652 1.00 82.00 486 GLY A C 1
ATOM 3777 O O . GLY A 1 486 ? 48.796 -9.734 -9.460 1.00 82.00 486 GLY A O 1
ATOM 3778 N N . ILE A 1 487 ? 49.065 -11.062 -11.252 1.00 85.31 487 ILE A N 1
ATOM 3779 C CA . ILE A 1 487 ? 48.705 -12.322 -10.572 1.00 85.31 487 ILE A CA 1
ATOM 3780 C C . ILE A 1 487 ? 49.652 -12.599 -9.398 1.00 85.31 487 ILE A C 1
ATOM 3782 O O . ILE A 1 487 ? 49.204 -12.987 -8.324 1.00 85.31 487 ILE A O 1
ATOM 3786 N N . ASN A 1 488 ? 50.946 -12.313 -9.562 1.00 80.88 488 ASN A N 1
ATOM 3787 C CA . ASN A 1 488 ? 51.962 -12.501 -8.523 1.00 80.88 488 ASN A CA 1
ATOM 3788 C C . ASN A 1 488 ? 51.828 -11.563 -7.312 1.00 80.88 488 ASN A C 1
ATOM 3790 O O . ASN A 1 488 ? 52.334 -11.885 -6.240 1.00 80.88 488 ASN A O 1
ATOM 3794 N N . LYS A 1 489 ? 51.196 -10.393 -7.476 1.00 78.69 489 LYS A N 1
ATOM 3795 C CA . LYS A 1 489 ? 51.018 -9.398 -6.402 1.00 78.69 489 LYS A CA 1
ATOM 3796 C C . LYS A 1 489 ? 49.716 -9.566 -5.622 1.00 78.69 489 LYS A C 1
ATOM 3798 O O . LYS A 1 489 ? 49.615 -9.057 -4.509 1.00 78.69 489 LYS A O 1
ATOM 3803 N N . ASN A 1 490 ? 48.727 -10.228 -6.211 1.00 75.56 490 ASN A N 1
ATOM 3804 C CA . ASN A 1 490 ? 47.381 -10.313 -5.661 1.00 75.56 490 ASN A CA 1
ATOM 3805 C C . ASN A 1 490 ? 47.240 -11.528 -4.739 1.00 75.56 490 ASN A C 1
ATOM 3807 O O . ASN A 1 490 ? 47.631 -12.640 -5.097 1.00 75.56 490 ASN A O 1
ATOM 3811 N N . THR A 1 491 ? 46.640 -11.318 -3.564 1.00 74.00 491 THR A N 1
ATOM 3812 C CA . THR A 1 491 ? 46.414 -12.373 -2.564 1.00 74.00 491 THR A CA 1
ATOM 3813 C C . THR A 1 491 ? 45.085 -13.109 -2.743 1.00 74.00 491 THR A C 1
ATOM 3815 O O . THR A 1 491 ? 44.968 -14.235 -2.264 1.00 74.00 491 THR A O 1
ATOM 3818 N N . SER A 1 492 ? 44.098 -12.518 -3.432 1.00 90.12 492 SER A N 1
ATOM 3819 C CA . SER A 1 492 ? 42.783 -13.138 -3.652 1.00 90.12 492 SER A CA 1
ATOM 3820 C C . SER A 1 492 ? 42.651 -13.819 -5.017 1.00 90.12 492 SER A C 1
ATOM 3822 O O . SER A 1 492 ? 43.134 -13.317 -6.038 1.00 90.12 492 SER A O 1
ATOM 3824 N N . ILE A 1 493 ? 41.948 -14.956 -5.044 1.00 89.50 493 ILE A N 1
ATOM 3825 C CA . ILE A 1 493 ? 41.746 -15.767 -6.253 1.00 89.50 493 ILE A CA 1
ATOM 3826 C C . ILE A 1 493 ? 40.914 -15.022 -7.307 1.00 89.50 493 ILE A C 1
ATOM 3828 O O . ILE A 1 493 ? 41.174 -15.130 -8.504 1.00 89.50 493 ILE A O 1
ATOM 3832 N N . GLU A 1 494 ? 39.969 -14.179 -6.890 1.00 89.31 494 GLU A N 1
ATOM 3833 C CA . GLU A 1 494 ? 39.127 -13.382 -7.784 1.00 89.31 494 GLU A CA 1
ATOM 3834 C C . GLU A 1 494 ? 39.948 -12.333 -8.540 1.00 89.31 494 GLU A C 1
ATOM 3836 O O . GLU A 1 494 ? 39.725 -12.092 -9.728 1.00 89.31 494 GLU A O 1
ATOM 3841 N N . GLN A 1 495 ? 40.922 -11.709 -7.872 1.00 88.31 495 GLN A N 1
ATOM 3842 C CA . GLN A 1 495 ? 41.821 -10.756 -8.518 1.00 88.31 495 GLN A CA 1
ATOM 3843 C C . GLN A 1 495 ? 42.787 -11.462 -9.474 1.00 88.31 495 GLN A C 1
ATOM 3845 O O . GLN A 1 495 ? 43.031 -10.956 -10.570 1.00 88.31 495 GLN A O 1
ATOM 3850 N N . GLN A 1 496 ? 43.289 -12.645 -9.103 1.00 91.31 496 GLN A N 1
ATOM 3851 C CA . GLN A 1 496 ? 44.112 -13.468 -9.994 1.00 91.31 496 GLN A CA 1
ATOM 3852 C C . GLN A 1 496 ? 43.337 -13.879 -11.258 1.00 91.31 496 GLN A C 1
ATOM 3854 O O . GLN A 1 496 ? 43.859 -13.744 -12.363 1.00 91.31 496 GLN A O 1
ATOM 3859 N N . ARG A 1 497 ? 42.060 -14.263 -11.127 1.00 92.94 497 ARG A N 1
ATOM 3860 C CA . ARG A 1 497 ? 41.170 -14.604 -12.254 1.00 92.94 497 ARG A CA 1
ATOM 3861 C C . ARG A 1 497 ? 40.880 -13.425 -13.183 1.00 92.94 497 ARG A C 1
ATOM 3863 O O . ARG A 1 497 ? 40.876 -13.601 -14.399 1.00 92.94 497 ARG A O 1
ATOM 3870 N N . LYS A 1 498 ? 40.707 -12.210 -12.646 1.00 90.38 498 LYS A N 1
ATOM 3871 C CA . LYS A 1 498 ? 40.568 -10.987 -13.464 1.00 90.38 498 LYS A CA 1
ATOM 3872 C C . LYS A 1 498 ? 41.822 -10.705 -14.289 1.00 90.38 498 LYS A C 1
ATOM 3874 O O . LYS A 1 498 ? 41.726 -10.388 -15.471 1.00 90.38 498 LYS A O 1
ATOM 3879 N N . SER A 1 499 ? 43.003 -10.840 -13.687 1.00 90.56 499 SER A N 1
ATOM 3880 C CA . SER A 1 499 ? 44.265 -10.708 -14.420 1.00 90.56 499 SER A CA 1
ATOM 3881 C C . SER A 1 499 ? 44.435 -11.825 -15.456 1.00 90.56 499 SER A C 1
ATOM 3883 O O . SER A 1 499 ? 44.843 -11.549 -16.581 1.00 90.56 499 SER A O 1
ATOM 3885 N N . PHE A 1 500 ? 44.054 -13.061 -15.127 1.00 94.19 500 PHE A N 1
ATOM 3886 C CA . PHE A 1 500 ? 44.083 -14.179 -16.070 1.00 94.19 500 PHE A CA 1
ATOM 3887 C C . PHE A 1 500 ? 43.175 -13.955 -17.278 1.00 94.19 500 PHE A C 1
ATOM 3889 O O . PHE A 1 500 ? 43.582 -14.260 -18.390 1.00 94.19 500 PHE A O 1
ATOM 3896 N N . GLN A 1 501 ? 41.990 -13.364 -17.107 1.00 91.62 5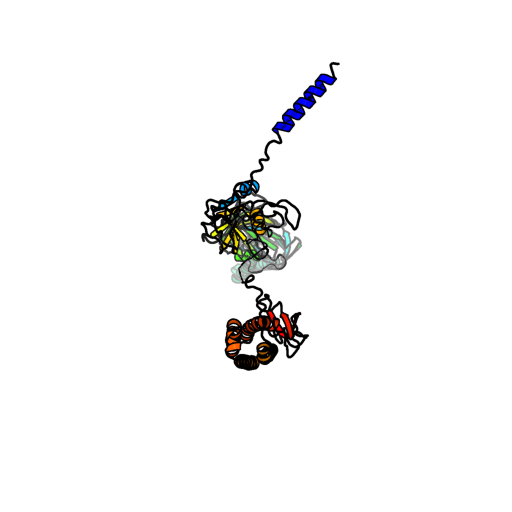01 GLN A N 1
ATOM 3897 C CA . GLN A 1 501 ? 41.102 -13.048 -18.229 1.00 91.62 501 GLN A CA 1
ATOM 3898 C C . GLN A 1 501 ? 41.787 -12.166 -19.285 1.00 91.62 501 GLN A C 1
ATOM 3900 O O . GLN A 1 501 ? 41.681 -12.430 -20.480 1.00 91.62 501 GLN A O 1
ATOM 3905 N N . ILE A 1 502 ? 42.531 -11.148 -18.848 1.00 89.62 502 ILE A N 1
ATOM 3906 C CA . ILE A 1 502 ? 43.271 -10.260 -19.752 1.00 89.62 502 ILE A CA 1
ATOM 3907 C C . ILE A 1 502 ? 44.373 -11.039 -20.480 1.00 89.62 502 ILE A C 1
ATOM 3909 O O . ILE A 1 502 ? 44.515 -10.887 -21.692 1.00 89.62 502 ILE A O 1
ATOM 3913 N N . ILE A 1 503 ? 45.118 -11.891 -19.764 1.00 92.38 503 ILE A N 1
ATOM 3914 C CA . ILE A 1 503 ? 46.136 -12.773 -20.362 1.00 92.38 503 ILE A CA 1
ATOM 3915 C C . ILE A 1 503 ? 45.492 -13.682 -21.411 1.00 92.38 503 ILE A C 1
ATOM 3917 O O . ILE A 1 503 ? 45.995 -13.796 -22.520 1.00 92.38 503 ILE A O 1
ATOM 3921 N N . SER A 1 504 ? 44.362 -14.289 -21.065 1.00 93.50 504 SER A N 1
ATOM 3922 C CA . SER A 1 504 ? 43.632 -15.238 -21.893 1.00 93.50 504 SER A CA 1
ATOM 3923 C C . SER A 1 504 ? 43.213 -14.651 -23.238 1.00 93.50 504 SER A C 1
ATOM 3925 O O . SER A 1 504 ? 43.521 -15.227 -24.277 1.00 93.50 504 SER A O 1
ATOM 3927 N N . ASN A 1 505 ? 42.606 -13.461 -23.229 1.00 89.69 505 ASN A N 1
ATOM 3928 C CA . ASN A 1 505 ? 42.179 -12.786 -24.455 1.00 89.69 505 ASN A CA 1
ATOM 3929 C C . ASN A 1 505 ? 43.362 -12.504 -25.394 1.00 89.69 505 ASN A C 1
ATOM 3931 O O . ASN A 1 505 ? 43.290 -12.807 -26.579 1.00 89.69 505 ASN A O 1
ATOM 3935 N N . HIS A 1 506 ? 44.470 -11.983 -24.855 1.00 89.12 506 HIS A N 1
ATOM 3936 C CA . HIS A 1 506 ? 45.655 -11.661 -25.659 1.00 89.12 506 HIS A CA 1
ATOM 3937 C C . HIS A 1 506 ? 46.388 -12.920 -26.141 1.00 89.12 506 HIS A C 1
ATOM 3939 O O . HIS A 1 506 ? 46.971 -12.915 -27.220 1.00 89.12 506 HIS A O 1
ATOM 3945 N N . MET A 1 507 ? 46.355 -14.007 -25.363 1.00 90.69 507 MET A N 1
ATOM 3946 C CA . MET A 1 507 ? 46.901 -15.294 -25.791 1.00 90.69 507 MET A CA 1
ATOM 3947 C C . MET A 1 507 ? 46.098 -15.883 -26.950 1.00 90.69 507 MET A C 1
ATOM 3949 O O . MET A 1 507 ? 46.702 -16.314 -27.922 1.00 90.69 507 MET A O 1
ATOM 3953 N N . ILE A 1 508 ? 44.764 -15.869 -26.887 1.00 89.81 508 ILE A N 1
ATOM 3954 C CA . ILE A 1 508 ? 43.912 -16.346 -27.989 1.00 89.81 508 ILE A CA 1
ATOM 3955 C C . ILE A 1 508 ? 44.160 -15.510 -29.248 1.00 89.81 508 ILE A C 1
ATOM 3957 O O . ILE A 1 508 ? 44.342 -16.072 -30.324 1.00 89.81 508 ILE A O 1
ATOM 3961 N N . GLU A 1 509 ? 44.241 -14.185 -29.105 1.00 86.25 509 GLU A N 1
ATOM 3962 C CA . GLU A 1 509 ? 44.440 -13.276 -30.234 1.00 86.25 509 GLU A CA 1
ATOM 3963 C C . GLU A 1 509 ? 45.762 -13.517 -30.982 1.00 86.25 509 GLU A C 1
ATOM 3965 O O . GLU A 1 509 ? 45.802 -13.424 -32.211 1.00 86.25 509 GLU A O 1
ATOM 3970 N N . LEU A 1 510 ? 46.824 -13.879 -30.256 1.00 85.94 510 LEU A N 1
ATOM 3971 C CA . LEU A 1 510 ? 48.108 -14.283 -30.832 1.00 85.94 510 LEU A CA 1
ATOM 3972 C C . LEU A 1 510 ? 48.040 -15.683 -31.452 1.00 85.94 510 LEU A C 1
ATOM 3974 O O . LEU A 1 510 ? 48.361 -15.878 -32.620 1.00 85.94 510 LEU A O 1
ATOM 3978 N N . VAL A 1 511 ? 47.610 -16.663 -30.659 1.00 87.69 511 VAL A N 1
ATOM 3979 C CA . VAL A 1 511 ? 47.728 -18.094 -30.969 1.00 87.69 511 VAL A CA 1
ATOM 3980 C C . VAL A 1 511 ? 46.787 -18.517 -32.103 1.00 87.69 511 VAL A C 1
ATOM 3982 O O . VAL A 1 511 ? 47.122 -19.431 -32.849 1.00 87.69 511 VAL A O 1
ATOM 3985 N N . GLN A 1 512 ? 45.658 -17.829 -32.312 1.00 87.12 512 GLN A N 1
ATOM 3986 C CA . GLN A 1 512 ? 44.730 -18.113 -33.423 1.00 87.12 512 GLN A CA 1
ATOM 3987 C C . GLN A 1 512 ? 45.342 -17.909 -34.823 1.00 87.12 512 GLN A C 1
ATOM 3989 O O . GLN A 1 512 ? 44.791 -18.386 -35.811 1.00 87.12 512 GLN A O 1
ATOM 3994 N N . HIS A 1 513 ? 46.458 -17.186 -34.914 1.00 85.62 513 HIS A N 1
ATOM 3995 C CA . HIS A 1 513 ? 47.158 -16.904 -36.166 1.00 85.62 513 HIS A CA 1
ATOM 3996 C C . HIS A 1 513 ? 48.369 -17.820 -36.396 1.00 85.62 513 HIS A C 1
ATOM 3998 O O . HIS A 1 513 ? 49.016 -17.721 -37.441 1.00 85.62 513 HIS A O 1
ATOM 4004 N N . PHE A 1 514 ? 48.697 -18.688 -35.433 1.00 87.06 514 PHE A N 1
ATOM 4005 C CA . PHE A 1 514 ? 49.819 -19.612 -35.553 1.00 87.06 514 PHE A CA 1
ATOM 4006 C C . PHE A 1 514 ? 49.450 -20.793 -36.447 1.00 87.06 514 PHE A C 1
ATOM 4008 O O . PHE A 1 514 ? 48.299 -21.230 -36.488 1.00 87.06 514 PHE A O 1
ATOM 4015 N N . LYS A 1 515 ? 50.448 -21.335 -37.146 1.00 84.50 515 LYS A N 1
ATOM 4016 C CA . LYS A 1 515 ? 50.299 -22.551 -37.958 1.00 84.50 515 LYS A CA 1
A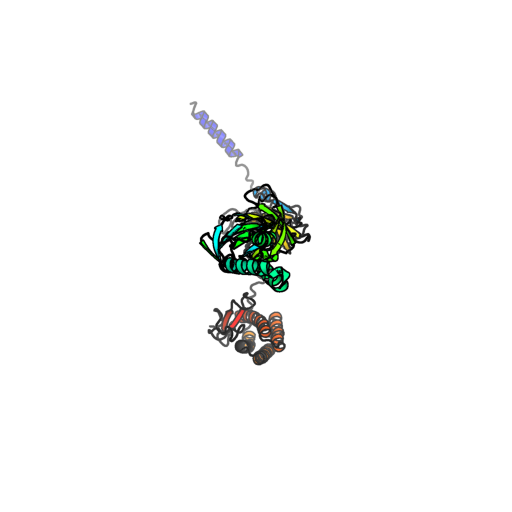TOM 4017 C C . LYS A 1 515 ? 50.966 -23.764 -37.318 1.00 84.50 515 LYS A C 1
ATOM 4019 O O . LYS A 1 515 ? 50.596 -24.891 -37.632 1.00 84.50 515 LYS A O 1
ATOM 4024 N N . ILE A 1 516 ? 51.947 -23.546 -36.444 1.00 82.12 516 ILE A N 1
ATOM 4025 C CA . ILE A 1 516 ? 52.707 -24.589 -35.756 1.00 82.12 516 ILE A CA 1
ATOM 4026 C C . ILE A 1 516 ? 52.241 -24.679 -34.300 1.00 82.12 516 ILE A C 1
ATOM 4028 O O . ILE A 1 516 ? 52.327 -23.708 -33.547 1.00 82.12 516 ILE A O 1
ATOM 4032 N N . PHE A 1 517 ? 51.814 -25.872 -33.885 1.00 85.50 517 PHE A N 1
ATOM 4033 C CA . PHE A 1 517 ? 51.446 -26.185 -32.504 1.00 85.50 517 PHE A CA 1
ATOM 4034 C C . PHE A 1 517 ? 52.138 -27.474 -32.057 1.00 85.50 517 PHE A C 1
ATOM 4036 O O . PHE A 1 517 ? 52.148 -28.456 -32.796 1.00 85.50 517 PHE A O 1
ATOM 4043 N N . ASP A 1 518 ? 52.689 -27.488 -30.841 1.00 84.56 518 ASP A N 1
ATOM 4044 C CA . ASP A 1 518 ? 53.263 -28.710 -30.249 1.00 84.56 518 ASP A CA 1
ATOM 4045 C C . ASP A 1 518 ? 52.175 -29.703 -29.791 1.00 84.56 518 ASP A C 1
ATOM 4047 O O . ASP A 1 518 ? 52.447 -30.886 -29.587 1.00 84.56 518 ASP A O 1
ATOM 4051 N N . GLN A 1 519 ? 50.946 -29.217 -29.594 1.00 83.31 519 GLN A N 1
ATOM 4052 C CA . GLN A 1 519 ? 49.795 -29.993 -29.141 1.00 83.31 519 GLN A CA 1
ATOM 4053 C C . GLN A 1 519 ? 48.483 -29.348 -29.601 1.00 83.31 519 GLN A C 1
ATOM 4055 O O . GLN A 1 519 ? 48.431 -28.136 -29.811 1.00 83.31 519 GLN A O 1
ATOM 4060 N N . LYS A 1 520 ? 47.420 -30.153 -29.705 1.00 88.81 520 LYS A N 1
ATOM 4061 C CA . LYS A 1 520 ? 46.060 -29.685 -30.008 1.00 88.81 520 LYS A CA 1
ATOM 4062 C C . LYS A 1 520 ? 45.596 -28.695 -28.937 1.00 88.81 520 LYS A C 1
ATOM 4064 O O . LYS A 1 520 ? 45.711 -28.973 -27.743 1.00 88.81 520 LYS A O 1
ATOM 4069 N N . LEU A 1 521 ? 45.052 -27.559 -29.361 1.00 91.56 521 LEU A N 1
ATOM 4070 C CA . LEU A 1 521 ? 44.482 -26.545 -28.478 1.00 91.56 521 LEU A CA 1
ATOM 4071 C C . LEU A 1 521 ? 43.009 -26.325 -28.814 1.00 91.56 521 LEU A C 1
ATOM 4073 O O . LEU A 1 521 ? 42.568 -26.453 -29.949 1.00 91.56 521 LEU A O 1
ATOM 4077 N N . THR A 1 522 ? 42.227 -25.964 -27.812 1.00 91.44 522 THR A N 1
ATOM 4078 C CA . THR A 1 522 ? 40.811 -25.632 -27.935 1.00 91.44 522 THR A CA 1
ATOM 4079 C C . THR A 1 522 ? 40.554 -24.294 -27.263 1.00 91.44 522 THR A C 1
ATOM 4081 O O . THR A 1 522 ? 41.090 -24.014 -26.191 1.00 91.44 522 THR A O 1
ATOM 4084 N N . VAL A 1 523 ? 39.750 -23.448 -27.896 1.00 92.69 523 VAL A N 1
ATOM 4085 C CA . VAL A 1 523 ? 39.218 -22.228 -27.294 1.00 92.69 523 VAL A CA 1
ATOM 4086 C C . VAL A 1 523 ? 37.908 -22.602 -26.614 1.00 92.69 523 VAL A C 1
ATOM 4088 O O . VAL A 1 523 ? 36.955 -23.018 -27.271 1.00 92.69 523 VAL A O 1
ATOM 4091 N N . GLN A 1 524 ? 37.872 -22.475 -25.294 1.00 93.38 524 GLN A N 1
ATOM 4092 C CA . GLN A 1 524 ? 36.705 -22.750 -24.464 1.00 93.38 524 GLN A CA 1
ATOM 4093 C C . GLN A 1 524 ? 36.092 -21.438 -23.958 1.00 93.38 524 GLN A C 1
ATOM 4095 O O . GLN A 1 524 ? 36.796 -20.440 -23.794 1.00 93.38 524 GLN A O 1
ATOM 4100 N N . PHE A 1 525 ? 34.785 -21.435 -23.704 1.00 93.69 525 PHE A N 1
ATOM 4101 C CA . PHE A 1 525 ? 34.005 -20.261 -23.321 1.00 93.69 525 PHE A CA 1
ATOM 4102 C C . PHE A 1 525 ? 33.113 -20.537 -22.111 1.00 93.69 525 PHE A C 1
ATOM 4104 O O . PHE A 1 525 ? 32.512 -21.598 -21.988 1.00 93.69 525 PHE A O 1
ATOM 4111 N N . CYS A 1 526 ? 32.997 -19.562 -21.208 1.00 90.44 526 CYS A N 1
ATOM 4112 C CA . CYS A 1 526 ? 32.087 -19.607 -20.066 1.00 90.44 526 CYS A CA 1
ATOM 4113 C C . CYS A 1 526 ? 31.176 -18.375 -20.109 1.00 90.44 526 CYS A C 1
ATOM 4115 O O . CYS A 1 526 ? 31.699 -17.272 -19.932 1.00 90.44 526 CYS A O 1
ATOM 4117 N N . PRO A 1 527 ? 29.845 -18.520 -20.264 1.00 87.75 527 PRO A N 1
ATOM 4118 C CA . PRO A 1 527 ? 28.926 -17.383 -20.379 1.00 87.75 527 PRO A CA 1
ATOM 4119 C C . PRO A 1 527 ? 28.758 -16.590 -19.074 1.00 87.75 527 PRO A C 1
ATOM 4121 O O . PRO A 1 527 ? 28.539 -15.384 -19.113 1.00 87.75 527 PRO A O 1
ATOM 4124 N N . MET A 1 528 ? 28.908 -17.241 -17.916 1.00 86.44 528 MET A N 1
ATOM 4125 C CA . MET A 1 528 ? 28.710 -16.625 -16.592 1.00 86.44 528 MET A CA 1
ATOM 4126 C C . MET A 1 528 ? 29.948 -15.876 -16.073 1.00 86.44 528 MET A C 1
ATOM 4128 O O . MET A 1 528 ? 29.903 -15.197 -15.046 1.00 86.44 528 MET A O 1
ATOM 4132 N N . ALA A 1 529 ? 31.094 -16.007 -16.746 1.00 82.75 529 ALA A N 1
ATOM 4133 C CA . ALA A 1 529 ? 32.303 -15.296 -16.353 1.00 82.75 529 ALA A CA 1
ATOM 4134 C C . ALA A 1 529 ? 32.161 -13.779 -16.596 1.00 82.75 529 ALA A C 1
ATOM 4136 O O . ALA A 1 529 ? 31.366 -13.330 -17.422 1.00 82.75 529 ALA A O 1
ATOM 4137 N N . ASN A 1 530 ? 32.961 -12.975 -15.883 1.00 83.12 530 ASN A N 1
ATOM 4138 C CA . ASN A 1 530 ? 33.029 -11.518 -16.063 1.00 83.12 530 ASN A CA 1
ATOM 4139 C C . ASN A 1 530 ? 31.674 -10.789 -15.905 1.00 83.12 530 ASN A C 1
ATOM 4141 O O . ASN A 1 530 ? 31.316 -9.948 -16.730 1.00 83.12 530 ASN A O 1
ATOM 4145 N N . ASN A 1 531 ? 30.931 -11.097 -14.836 1.00 80.38 531 ASN A N 1
ATOM 4146 C CA . ASN A 1 531 ? 29.592 -10.548 -14.570 1.00 80.38 531 ASN A CA 1
ATOM 4147 C C . ASN A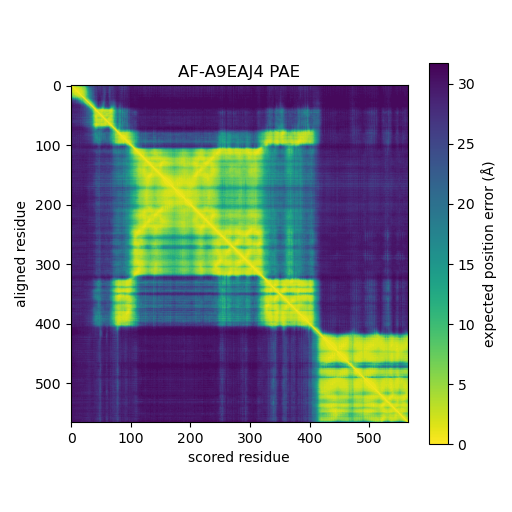 1 531 ? 28.620 -10.798 -15.743 1.00 80.38 531 ASN A C 1
ATOM 4149 O O . ASN A 1 531 ? 28.053 -9.846 -16.283 1.00 80.38 531 ASN A O 1
ATOM 4153 N N . ASP A 1 532 ? 28.494 -12.059 -16.171 1.00 80.88 532 ASP A N 1
ATOM 4154 C CA . ASP A 1 532 ? 27.613 -12.511 -17.264 1.00 80.88 532 ASP A CA 1
ATOM 4155 C C . ASP A 1 532 ? 27.912 -11.897 -18.646 1.00 80.88 532 ASP A C 1
ATOM 4157 O O . ASP A 1 532 ? 27.056 -11.847 -19.532 1.00 80.88 532 ASP A O 1
ATOM 4161 N N . LYS A 1 533 ? 29.145 -11.411 -18.849 1.00 80.25 533 LYS A N 1
ATOM 4162 C CA . LYS A 1 533 ? 29.642 -10.949 -20.161 1.00 80.25 533 LYS A CA 1
ATOM 4163 C C . LYS A 1 533 ? 30.383 -12.036 -20.936 1.00 80.25 533 LYS A C 1
ATOM 4165 O O . LYS A 1 533 ? 30.692 -11.839 -22.108 1.00 80.25 533 LYS A O 1
ATOM 4170 N N . GLY A 1 534 ? 30.684 -13.147 -20.275 1.00 86.75 534 GLY A N 1
ATOM 4171 C CA . GLY A 1 534 ? 31.446 -14.250 -20.819 1.00 86.75 534 GLY A CA 1
ATOM 4172 C C . GLY A 1 534 ? 32.963 -14.040 -20.794 1.00 86.75 534 GLY A C 1
ATOM 4173 O O . GLY A 1 534 ? 33.466 -12.913 -20.714 1.00 86.75 534 GLY A O 1
ATOM 4174 N N . ALA A 1 535 ? 33.709 -15.144 -20.839 1.00 89.75 535 ALA A N 1
ATOM 4175 C CA . ALA A 1 535 ? 35.165 -15.138 -20.970 1.00 89.75 535 ALA A CA 1
ATOM 4176 C C . ALA A 1 535 ? 35.677 -16.411 -21.660 1.00 89.75 535 ALA A C 1
ATOM 4178 O O . ALA A 1 535 ? 35.101 -17.486 -21.477 1.00 89.75 535 ALA A O 1
ATOM 4179 N N . TYR A 1 536 ? 36.770 -16.271 -22.414 1.00 92.94 536 TYR A N 1
ATOM 4180 C CA . TYR A 1 536 ? 37.381 -17.336 -23.213 1.00 92.94 536 TYR A CA 1
ATOM 4181 C C . TYR A 1 536 ? 38.740 -17.759 -22.654 1.00 92.94 536 TYR A C 1
ATOM 4183 O O . TYR A 1 536 ? 39.463 -16.921 -22.110 1.00 92.94 536 TYR A O 1
ATOM 4191 N N . TRP A 1 537 ? 39.126 -19.023 -22.835 1.00 95.25 537 TRP A N 1
ATOM 4192 C CA . TRP A 1 537 ? 40.469 -19.525 -22.520 1.00 95.25 537 TRP A CA 1
ATOM 4193 C C . TRP A 1 537 ? 40.947 -20.624 -23.461 1.00 95.25 537 TRP A C 1
ATOM 4195 O O . TRP A 1 537 ? 40.141 -21.298 -24.092 1.00 95.25 537 TRP A O 1
ATOM 4205 N N . LEU A 1 538 ? 42.270 -20.800 -23.549 1.00 93.75 538 LEU A N 1
ATOM 4206 C CA . LEU A 1 538 ? 42.877 -21.912 -24.287 1.00 93.75 538 LEU A CA 1
ATOM 4207 C C . LEU A 1 538 ? 43.000 -23.139 -23.379 1.00 93.75 538 LEU A C 1
ATOM 4209 O O . LEU A 1 538 ? 43.420 -23.015 -22.230 1.00 93.75 538 LEU A O 1
ATOM 4213 N N . SER A 1 539 ? 42.682 -24.319 -23.897 1.00 92.69 539 SER A N 1
ATOM 4214 C CA . SER A 1 539 ? 42.805 -25.606 -23.209 1.00 92.69 539 SER A CA 1
ATOM 4215 C C . SER A 1 539 ? 43.382 -26.660 -24.147 1.00 92.69 539 SER A C 1
ATOM 4217 O O . SER A 1 539 ? 43.074 -26.670 -25.332 1.00 92.69 539 SER A O 1
ATOM 4219 N N . ASP A 1 540 ? 44.194 -27.562 -23.619 1.00 91.25 540 ASP A N 1
ATOM 4220 C CA . ASP A 1 540 ? 44.743 -28.736 -24.306 1.00 91.25 540 ASP A CA 1
ATOM 4221 C C . ASP A 1 540 ? 43.897 -30.006 -24.114 1.00 91.25 540 ASP A C 1
ATOM 4223 O O . ASP A 1 540 ? 44.166 -31.046 -24.710 1.00 91.25 540 ASP A O 1
ATOM 4227 N N . GLU A 1 541 ? 42.836 -29.913 -23.315 1.00 87.88 541 GLU A N 1
ATOM 4228 C CA . GLU A 1 541 ? 41.832 -30.958 -23.125 1.00 87.88 541 GLU A CA 1
ATOM 4229 C C . GLU A 1 541 ? 40.489 -30.520 -23.732 1.00 87.88 541 GLU A C 1
ATOM 4231 O O . GLU A 1 541 ? 40.105 -29.356 -23.610 1.00 87.88 541 GLU A O 1
ATOM 4236 N N . GLU A 1 542 ? 39.733 -31.457 -24.320 1.00 83.81 542 GLU A N 1
ATOM 4237 C CA . GLU A 1 542 ? 38.348 -31.215 -24.776 1.00 83.81 542 GLU A CA 1
ATOM 4238 C C . GLU A 1 542 ? 37.357 -31.109 -23.608 1.00 83.81 542 GLU A C 1
ATOM 4240 O O . GLU A 1 542 ? 36.295 -30.499 -23.730 1.00 83.81 542 GLU A O 1
ATOM 4245 N N . GLN A 1 543 ? 37.702 -31.687 -22.454 1.00 89.25 543 GLN A N 1
ATOM 4246 C CA . GLN A 1 543 ? 36.900 -31.560 -21.242 1.00 89.25 543 GLN A CA 1
ATOM 4247 C C . GLN A 1 543 ? 36.961 -30.122 -20.716 1.00 89.25 543 GLN A C 1
ATOM 4249 O O . GLN A 1 543 ? 38.031 -29.520 -20.606 1.00 89.25 543 GLN A O 1
ATOM 4254 N N . ILE A 1 544 ? 35.798 -29.576 -20.361 1.00 92.06 544 ILE A N 1
ATOM 4255 C CA . ILE A 1 544 ? 35.702 -28.233 -19.793 1.00 92.06 544 ILE A CA 1
ATOM 4256 C C . ILE A 1 544 ? 36.211 -28.259 -18.353 1.00 92.06 544 ILE A C 1
ATOM 4258 O O . ILE A 1 544 ? 35.631 -28.917 -17.491 1.00 92.06 544 ILE A O 1
ATOM 4262 N N . ARG A 1 545 ? 37.278 -27.502 -18.095 1.00 91.50 545 ARG A N 1
ATOM 4263 C CA . ARG A 1 545 ? 37.801 -27.229 -16.751 1.00 91.50 545 ARG A CA 1
ATOM 4264 C C . ARG A 1 545 ? 37.931 -25.729 -16.563 1.00 91.50 545 ARG A C 1
ATOM 4266 O O . ARG A 1 545 ? 38.889 -25.118 -17.029 1.00 91.50 545 ARG A O 1
ATOM 4273 N N . ASN A 1 546 ? 36.942 -25.138 -15.904 1.00 92.62 546 ASN A N 1
ATOM 4274 C CA . ASN A 1 546 ? 36.745 -23.696 -15.868 1.00 92.62 546 ASN A CA 1
ATOM 4275 C C . ASN A 1 546 ? 37.730 -22.983 -14.910 1.00 92.62 546 ASN A C 1
ATOM 4277 O O . ASN A 1 546 ? 37.595 -23.108 -13.688 1.00 92.62 546 ASN A O 1
ATOM 4281 N N . PRO A 1 547 ? 38.670 -22.160 -15.414 1.00 92.38 547 PRO A N 1
ATOM 4282 C CA . PRO A 1 547 ? 39.645 -21.459 -14.572 1.00 92.38 547 PRO A CA 1
ATOM 4283 C C . PRO A 1 547 ? 39.053 -20.259 -13.805 1.00 92.38 547 PRO A C 1
ATOM 4285 O O . PRO A 1 547 ? 39.657 -19.775 -12.844 1.00 92.38 547 PRO A O 1
ATOM 4288 N N . TYR A 1 548 ? 37.874 -19.763 -14.196 1.00 93.31 548 TYR A N 1
ATOM 4289 C CA . TYR A 1 548 ? 37.216 -18.602 -13.580 1.00 93.31 548 TYR A CA 1
ATOM 4290 C C . TYR A 1 548 ? 36.372 -18.956 -12.359 1.00 93.31 548 TYR A C 1
ATOM 4292 O O . TYR A 1 548 ? 36.140 -18.099 -11.506 1.00 93.31 548 TYR A O 1
ATOM 4300 N N . PHE A 1 549 ? 35.929 -20.205 -12.257 1.00 89.81 549 PHE A N 1
ATOM 4301 C CA . PHE A 1 549 ? 35.120 -20.670 -11.133 1.00 89.81 549 PHE A CA 1
ATOM 4302 C C . PHE A 1 549 ? 35.757 -21.836 -10.370 1.00 89.81 549 PHE A C 1
ATOM 4304 O O . PHE A 1 549 ? 35.440 -22.006 -9.194 1.00 89.81 549 PHE A O 1
ATOM 4311 N N . GLY A 1 550 ? 36.708 -22.565 -10.966 1.00 88.25 550 GLY A N 1
ATOM 4312 C CA . GLY A 1 550 ? 37.370 -23.705 -10.327 1.00 88.25 550 GLY A CA 1
ATOM 4313 C C . GLY A 1 550 ? 36.354 -24.740 -9.847 1.00 88.25 550 GLY A C 1
ATOM 4314 O O . GLY A 1 550 ? 35.362 -24.989 -10.531 1.00 88.25 550 GLY A O 1
ATOM 4315 N N . ASP A 1 551 ? 36.550 -25.276 -8.642 1.00 84.12 551 ASP A N 1
ATOM 4316 C CA . ASP A 1 551 ? 35.680 -26.304 -8.049 1.00 84.12 551 ASP A CA 1
ATOM 4317 C C . ASP A 1 551 ? 34.204 -25.891 -7.928 1.00 84.12 551 ASP A C 1
ATOM 4319 O O . ASP A 1 551 ? 33.326 -26.751 -7.923 1.00 84.12 551 ASP A O 1
ATOM 4323 N N . ALA A 1 552 ? 33.902 -24.588 -7.869 1.00 86.25 552 ALA A N 1
ATOM 4324 C CA . ALA A 1 552 ? 32.523 -24.117 -7.748 1.00 86.25 552 ALA A CA 1
ATOM 4325 C C . ALA A 1 552 ? 31.670 -24.471 -8.979 1.00 86.25 552 ALA A C 1
ATOM 4327 O O . ALA A 1 552 ? 30.485 -24.760 -8.836 1.00 86.25 552 ALA A O 1
ATOM 4328 N N . MET A 1 553 ? 32.257 -24.437 -10.182 1.00 85.75 553 MET A N 1
ATOM 4329 C CA . MET A 1 553 ? 31.573 -24.728 -11.450 1.00 85.75 553 MET A CA 1
ATOM 4330 C C . MET A 1 553 ? 32.561 -25.288 -12.483 1.00 85.75 553 MET A C 1
ATOM 4332 O O . MET A 1 553 ? 32.737 -24.728 -13.567 1.00 85.75 553 MET A O 1
ATOM 4336 N N . LEU A 1 554 ? 33.218 -26.397 -12.135 1.00 87.56 554 LEU A N 1
ATOM 4337 C CA . LEU A 1 554 ? 34.350 -26.947 -12.888 1.00 87.56 554 LEU A CA 1
ATOM 4338 C C . LEU A 1 554 ? 34.019 -27.242 -14.358 1.00 87.56 554 LEU A C 1
ATOM 4340 O O . LEU A 1 554 ? 34.799 -26.896 -15.239 1.00 87.56 554 LEU A O 1
ATOM 4344 N N . ASN A 1 555 ? 32.838 -27.806 -14.616 1.00 88.81 555 ASN A N 1
ATOM 4345 C CA . ASN A 1 555 ? 32.413 -28.256 -15.947 1.00 88.81 555 ASN A CA 1
ATOM 4346 C C . ASN A 1 555 ? 31.570 -27.212 -16.705 1.00 88.81 555 ASN A C 1
ATOM 4348 O O . ASN A 1 555 ? 30.945 -27.537 -17.711 1.00 88.81 555 ASN A O 1
ATOM 4352 N N . CYS A 1 556 ? 31.477 -25.977 -16.205 1.00 85.12 556 CYS A N 1
ATOM 4353 C CA . CYS A 1 556 ? 30.655 -24.939 -16.823 1.00 85.12 556 CYS A CA 1
ATOM 4354 C C . CYS A 1 556 ? 31.401 -24.284 -17.995 1.00 85.12 556 CYS A C 1
ATOM 4356 O O . CYS A 1 556 ? 32.402 -23.598 -17.779 1.00 85.12 556 CYS A O 1
ATOM 4358 N N . GLY A 1 557 ? 30.913 -24.486 -19.221 1.00 88.69 557 GLY A N 1
ATOM 4359 C CA . GLY A 1 557 ? 31.445 -23.873 -20.440 1.00 88.69 557 GLY A CA 1
ATOM 4360 C C . GLY A 1 557 ? 31.146 -24.673 -21.712 1.00 88.69 557 GLY A C 1
ATOM 4361 O O . GLY A 1 557 ? 30.527 -25.734 -21.649 1.00 88.69 557 GLY A O 1
ATOM 4362 N N . SER A 1 558 ? 31.587 -24.155 -22.857 1.00 89.44 558 SER A N 1
ATOM 4363 C CA . SER A 1 558 ? 31.495 -24.761 -24.195 1.00 89.44 558 SER A CA 1
ATOM 4364 C C . SER A 1 558 ? 32.845 -24.698 -24.914 1.00 89.44 558 SER A C 1
ATOM 4366 O O . SER A 1 558 ? 33.669 -23.835 -24.619 1.00 89.44 558 SER A O 1
ATOM 4368 N N . VAL A 1 559 ? 33.088 -25.619 -25.851 1.00 90.81 559 VAL A N 1
ATOM 4369 C CA . VAL A 1 559 ? 34.216 -25.537 -26.793 1.00 90.81 559 VAL A CA 1
ATOM 4370 C C . VAL A 1 559 ? 33.742 -24.753 -28.016 1.00 90.81 559 VAL A C 1
ATOM 4372 O O . VAL A 1 559 ? 32.756 -25.142 -28.633 1.00 90.81 559 VAL A O 1
ATOM 4375 N N . GLU A 1 560 ? 34.431 -23.668 -28.362 1.00 88.50 560 GLU A N 1
ATOM 4376 C CA . GLU A 1 560 ? 34.054 -22.765 -29.462 1.00 88.50 560 GLU A CA 1
ATOM 4377 C C . GLU A 1 560 ? 34.892 -22.998 -30.722 1.00 88.50 560 GLU A C 1
ATOM 4379 O O . GLU A 1 560 ? 34.387 -22.928 -31.839 1.00 88.50 560 GLU A O 1
ATOM 4384 N N . GLN A 1 561 ? 36.184 -23.289 -30.554 1.00 86.94 561 GLN A N 1
ATOM 4385 C CA . GLN A 1 561 ? 37.114 -23.460 -31.670 1.00 86.94 561 GLN A CA 1
ATOM 4386 C C . GLN A 1 561 ? 38.210 -24.469 -31.321 1.00 86.94 561 GLN A C 1
ATOM 4388 O O . GLN A 1 561 ? 38.627 -24.568 -30.169 1.00 86.94 561 GLN A O 1
ATOM 4393 N N . VAL A 1 562 ? 38.708 -25.192 -32.323 1.00 86.06 562 VAL A N 1
ATOM 4394 C CA . VAL A 1 562 ? 39.887 -26.064 -32.225 1.00 86.06 562 VAL A CA 1
ATOM 4395 C C . VAL A 1 562 ? 41.019 -25.436 -33.043 1.00 86.06 562 VAL A C 1
ATOM 4397 O O . VAL A 1 562 ? 40.787 -24.954 -34.149 1.00 86.06 562 VAL A O 1
ATOM 4400 N N . LEU A 1 563 ? 42.222 -25.392 -32.473 1.00 83.75 563 LEU A N 1
ATOM 4401 C CA . LEU A 1 563 ? 43.443 -24.838 -33.053 1.00 83.75 563 LEU A CA 1
ATOM 4402 C C . LEU A 1 563 ? 44.513 -25.940 -33.106 1.00 83.75 563 LEU A C 1
ATOM 4404 O O . LEU A 1 563 ? 44.840 -26.533 -32.076 1.00 83.75 563 LEU A O 1
ATOM 4408 N N . GLY A 1 564 ? 45.064 -26.175 -34.298 1.00 67.75 564 GLY A N 1
ATOM 4409 C CA . GLY A 1 564 ? 46.003 -27.266 -34.569 1.00 67.75 564 GLY A CA 1
ATOM 4410 C C . GLY A 1 564 ? 45.282 -28.602 -34.766 1.00 67.75 564 GLY A C 1
ATOM 4411 O O . GLY A 1 564 ? 44.704 -29.131 -33.816 1.00 67.75 564 GLY A O 1
ATOM 4412 N N . ASP A 1 565 ? 45.324 -29.117 -35.997 1.00 55.44 565 ASP A N 1
ATOM 4413 C CA . ASP A 1 565 ? 44.881 -30.471 -36.366 1.00 55.44 565 ASP A CA 1
ATOM 4414 C C . ASP A 1 565 ? 46.056 -31.455 -36.390 1.00 55.44 565 ASP A C 1
ATOM 4416 O O . ASP A 1 565 ? 47.150 -31.058 -36.867 1.00 55.44 565 ASP A O 1
#

Secondary structure (DSSP, 8-state):
--HHHHHHHHHHHHHHHHHHHS--------------------EE-SS-TT-EESS--B-TTT-PBPEEPPP--S---TTEEE--HHHHHHTT-EEEE-EEE----EEEEEEEEEEE-GGG-EEEE-SS-EEEEEES--STT-EE-TT-EEEEEE-HHHHHHHHHHHHHHHTTTT-HHHHHHHHHHHHHTT--HHHHHHHHHH----S-EEEE-SS-EEEEEE---TT-EE-TT-EEEEEE-TTEEEEEEEEEGGGGGG--TT-EEEEEESS-TT--EEEEEEEE-SS-BTTTTEEEEEEEEE-TT--S-TT-EEEEEEEE------EEEEEGGG-EE-SS-EEEEEEPSSSS-EEEEEEEEEEEEETTEEEEEES--TT-EEEEESHHHHHHHHHHTT-S-SS------SSTTS--------HHHHHHHHHHHHHHHHHHHHHHTT-HHHHHHHHHHHHHHHHTS-HHHHHTTHHHHHHHHHHHHHHHH--SHHHHHHHHHHHHHHHHHHHTT-S--SS-EEEEEETTHHHHT-EEEEESSSS---TTTGGGSTT--EEEEEE--

Sequence (565 aa):
MKKYLIYIILLLAGIVIGKFALSGETTQEHSHTAETTEKSTIWTCSMHPQIQQPEAGDCPICGMDLIPAQERTTELSSNEFRMTENAMALANIQTTKVSEGTASNTRLKLTGTIEPNEKTNAIQTAHVGGRIEKLYVNLTGEEVRKGQRIALIYSPELVTTQQELLTALRMKESQPELYKAVRNKLKLWKLSESQIQQIETSKKVTNKFPIYASVSGVVTEKMVEEGNHVMEGGALFKVSNLNTVWASFDAYEKQFSQLKKGDNITITTNANPNEQIPAKITFIDPVLNTNTRTVAVKVALKNADRKLKPGMFVTGVLDTEISKNTMLTIPKSAVLWTGKRSIVYVKKASTEPVFEAREVTLGNAIQDRYEVISGIDSADEIVTNGAFTVDAAAQLQGKKSMMNASKDVSDETKTKKDITFDASFEKAFQPSIKAYLALKDALVKSDTKLSAEKSEAFRKALEQLTVPQRKTENSYWAVLHKTSKGINKNTSIEQQRKSFQIISNHMIELVQHFKIFDQKLTVQFCPMANNDKGAYWLSDEEQIRNPYFGDAMLNCGSVEQVLGD

Solvent-accessible surface area (backbone atoms only — not comparable to full-atom values): 31714 Å² total; per-residue (Å²): 133,74,70,65,56,56,56,51,51,53,52,51,51,50,52,55,54,52,60,70,75,72,74,82,84,80,91,76,80,92,74,96,74,90,81,92,81,82,82,83,58,42,16,28,24,96,90,47,73,87,47,70,36,79,57,83,48,62,32,94,85,79,68,44,71,34,42,78,54,80,82,87,76,75,93,64,56,88,54,46,48,76,54,54,72,68,58,36,61,77,56,57,53,37,70,45,65,36,41,74,35,70,65,70,58,49,72,49,77,36,46,35,32,28,37,73,28,70,92,49,51,46,71,40,54,32,62,58,44,32,33,29,73,39,58,71,69,82,56,72,67,44,78,44,48,57,68,38,72,38,32,28,31,35,28,72,68,58,41,52,50,44,54,51,39,60,53,26,58,77,35,36,88,87,38,49,65,58,30,51,51,47,53,47,56,46,43,74,47,64,50,48,71,67,58,52,50,47,41,66,71,66,73,54,85,66,70,71,42,75,40,56,34,87,52,61,24,29,26,74,39,74,67,65,55,68,68,40,74,43,47,58,68,33,62,40,34,35,26,29,37,58,50,34,30,24,42,38,24,52,39,46,72,89,53,48,89,80,60,56,78,62,43,64,31,41,31,32,33,78,91,44,72,87,50,77,46,79,40,40,34,68,44,66,50,93,58,71,40,81,89,78,52,25,29,48,36,31,26,69,39,86,20,82,84,56,78,72,46,68,74,40,54,34,39,36,41,30,67,42,79,57,69,93,57,80,33,46,35,44,54,53,63,24,56,43,78,61,84,91,48,37,34,34,41,36,49,53,100,58,101,55,59,30,39,31,66,37,62,40,44,71,56,61,77,53,92,70,27,31,31,49,75,41,67,78,57,66,86,40,30,30,27,47,34,42,42,68,60,56,33,52,53,28,44,76,71,72,31,38,24,84,92,36,89,59,82,59,84,68,61,78,79,41,69,86,64,75,69,72,70,52,75,67,54,44,62,64,42,47,60,29,53,56,25,46,47,51,22,43,55,23,32,26,70,63,36,56,66,54,25,24,53,26,27,51,50,22,43,52,39,60,62,70,52,52,72,71,71,48,60,82,44,50,67,60,54,52,50,46,49,56,34,31,55,48,29,60,72,45,85,49,61,69,59,29,38,56,34,44,48,58,43,28,52,54,48,50,67,56,56,75,54,54,89,68,63,100,58,53,34,27,38,33,37,24,61,70,35,78,88,62,68,34,48,55,37,75,36,76,54,93,70,56,68,22,42,83,52,8,83,83,41,32,66,54,55,48,81,78,46,79,44,62,135

Foldseek 3Di:
DPPVVVVVVVVVVVVVVVVVVPPDDDDDDDDDDDDDDDDQFWWADPVGRVDTDSDWAADPVPRHTTHTDDDPDDDDPQQKDFDFPVLCVVLVWDKDFFDFDQQFFDKDKWKFFKAFDPVQKDFFFQLAWFAWAFAPPADAFDWADFFDFGTKGFHPVQLVLLVQLLVVLVCCVVCVPSNVVSVVVVVSSVDDPVNSVCSNVVVDRDRIDTDGGNGTAGFNDAPDDHGDTAHRRGTGTIGGHLQKIKGKTWAAPVCVVQDDFFFWKWKAFPVGRPDTDIWTFHDWAPDQDPVVNTIITITMDGCNVVPRDGGTMMMIIGGGNDDRDRFGKDFPQQWDDLPPWTWWWWFDPDPGGMIGIWTFDWDDDRPRITTTPDTDDSRTMTTNGSRVVVQVVCVVVVHDHSVRPDPPPPPPPPPPPLPADDPVLLVLCQQLVVLLQQLLVCLLQVPLVSNLVSLVSSLVSLVSDDPVSCVVCVPLSVLSNVLSVQSNPDPHSQSNLVSSQSNFVSCCVVQVSDPDHPAKKWKKKACPPPPRNIGIGIHRDQQQQGSNQRPNCGRGIHTDDIHDD

Mean predicted aligned error: 20.66 Å

Organism: NCBI:txid391587